Protein AF-A0A816FQF9-F1 (afdb_monomer_lite)

InterPro domains:
  IPR008734 Phosphorylase kinase alpha/beta subunit [PTHR10749] (6-327)

Sequence (622 aa):
SFKGEMMTHYYYIDHSKQQSSGSSDSNVHSTNQPPQFNCSSEVLHGKYFLLGQAVWTICQLLTDKLLTVSDLDPLRRYLPPCDRPKPNSRYSSIQDSSRYQYSLSITRPLANQAHDSKKATESIISNVTFSDLVIHVVAVSESVRLQQVLATYGIQTQTPKQIEPLLIWPPAELIKAYANLGVNKKLGFSGRPVRPIGVLGTCKVYRISSKTVLCYPLTFETTDFYISSDMALLLDNIRSDLEFITKCWRLKGRPIYVMMLRERHLRGPQKSDLLELLTQIRQGKLSSSIFVRLERLQTAISTACIEHLDFLNTEVYPTFPWESVAVAENKNTNDLSHYKSLTDVVKAPVLSDDLDYQHHEFQNQHETEIRDYICNTDIQIHSLKKHTLATYELYKRGGLDYMIRDNYRVKNHLEHLMNQATTFQDWAVIRFVSSLLRKMVDSLAPAVTNLLVRGKIVTLGIFGFEETVIDKPIRPNDIYKILYNDNIFGRSIFHAVLLQEVLINVSLFMNTYPQLFNGILKIRLGWMLEAMKLALEYLRTDPEEVVTLNVISPNNIKQLLDYVLTTQQSGDIEQRSSFQKRQMDGALSRVPVHFYEHVWSILERTPGGIKLCGILLPQVEL

Foldseek 3Di:
DDDDDDDDDDDDDDPPPPDDDDDDDDDDDDDDDDDDPPDDPPDDDPDPPVVVVVVVVVVVCVVVVVDPPCNVPPVPPPPDPVGADDPPDDDDDDDDDDDDDDDDDDDDDDDDDDDDDDDDDPDPDPDDPADPAAAEEAEEELDPVVQVVLVVLVQHHHYQVRQPPAFEAEQQLVLVLQQLAPDDVVVPDRGDPRDGDALLRQQAWEQAQNHIYHYAGPLPDPDPALLNLDLVSSLVVVVLSQVCCLVPPPAFFHGYHYHYDYLSNCEADCVVVVSVSSVCQCVQHPDPHGGYHYDHPVVRVVRGHYDYSHSRHCVVCVPRPPDRPSPPPPPPPPPPPDPDPSNPHPPQPLPQDALPLVDDPQQPDDLVVLLCCLVVDDDDSVCLSVVLSSLVNQCVVPHQQRDSDVPDTSVNSLSVSLVNCSSSVQQLSVLLSCLSNLDDDPCLLVLCVLQLVVQAWEWAAAPPDDIDIDNDRDDRVVLSCRLNDCRHCVVPSNRSPLLRLLSNLVSSCCVRPVVLCAQFRYAYSNLLQVLLQVLCVVVDPDPVRDHHPSRDRSVVSSVSSVVLSDDDCPVPPDPDDPVNSCSSCVSSSGDDPCPVVVQLVVLCVDQQADADPNDGDHRDDD

Organism: Adineta ricciae (NCBI:txid249248)

Radius of gyration: 29.54 Å; chains: 1; bounding box: 71×92×77 Å

Secondary structure (DSSP, 8-state):
--------------TT------------------------SSS-SS---HHHHHHHHHHHHHHTTSS-GGGG-TT-SS--TTTS----SS-----------------------------S--SS---------EEEEEEEESSHHHHHHHHHTT---B-HHHHTTSEEE-HHHHHHHHHTTTEETTTTEE-S------HHHHTSEEEETTEEEEE--GGG---SSGGGG-HHHHHHHHHHHHHHHHHH--SSSB-EEEEEE-GGGGSSTTHHHHHHHHHHHHHTBSSSS-EEEE--HHHHGGGB-EEE-TT--TTT-TTS--S-------TTTTS---S--TT---------S----SS-GGGGS-HHHHHHHHHHS---TTTHHHHHHHHHHHHHHH-TT-EEETTEEHHHHHHHHHHHHHHHT-HHHHHHHHHHTT---TTHHHHHHHHHTTT-EEEE--TTS--EEE-S---HHHHHHHHTSTTTTTT-TTHHHHHHHHHHHHHHHHHH-GGGGTTBSEEEHHHHHHHHHHHHHHH-S-TT----TTTS-HHHHHHHHHHHH--S--TTS----HHHHHHHHHHTTB--TTHHHHHHHHHHH-TT-EEETTEEEPPPP-

Structure (mmCIF, N/CA/C/O backbone):
data_AF-A0A816FQF9-F1
#
_entry.id   AF-A0A816FQF9-F1
#
loop_
_atom_site.group_PDB
_atom_site.id
_atom_site.type_symbol
_atom_site.label_atom_id
_atom_site.label_alt_id
_atom_site.label_comp_id
_atom_site.label_asym_id
_atom_site.label_entity_id
_atom_site.label_seq_id
_atom_site.pdbx_PDB_ins_code
_atom_site.Cartn_x
_atom_site.Cartn_y
_atom_site.Cartn_z
_atom_site.occupancy
_atom_site.B_iso_or_equiv
_atom_site.auth_seq_id
_atom_site.auth_comp_id
_atom_site.auth_asym_id
_atom_site.auth_atom_id
_atom_site.pdbx_PDB_model_num
ATOM 1 N N . SER A 1 1 ? -33.406 -17.152 36.915 1.00 43.03 1 SER A N 1
ATOM 2 C CA . SER A 1 1 ? -32.409 -16.128 37.279 1.00 43.03 1 SER A CA 1
ATOM 3 C C . SER A 1 1 ? -31.303 -16.762 38.103 1.00 43.03 1 SER A C 1
ATOM 5 O O . SER A 1 1 ? -31.504 -17.022 39.278 1.00 43.03 1 SER A O 1
ATOM 7 N N . PHE A 1 2 ? -30.147 -17.017 37.496 1.00 22.98 2 PHE A N 1
ATOM 8 C CA . PHE A 1 2 ? -28.898 -17.227 38.225 1.00 22.98 2 PHE A CA 1
ATOM 9 C C . PHE A 1 2 ? -27.807 -16.475 37.463 1.00 22.98 2 PHE A C 1
ATOM 11 O O . PHE A 1 2 ? -27.521 -16.781 36.308 1.00 22.98 2 PHE A O 1
ATOM 18 N N . LYS A 1 3 ? -27.309 -15.412 38.101 1.00 35.53 3 LYS A N 1
ATOM 19 C CA . LYS A 1 3 ? -26.098 -14.675 37.740 1.00 35.53 3 LYS A CA 1
ATOM 20 C C . LYS A 1 3 ? -24.906 -15.479 38.263 1.00 35.53 3 LYS A C 1
ATOM 22 O O . LYS A 1 3 ? -24.924 -15.880 39.423 1.00 35.53 3 LYS A O 1
ATOM 27 N N . GLY A 1 4 ? -23.888 -15.663 37.434 1.00 26.72 4 GLY A N 1
ATOM 28 C CA . GLY A 1 4 ? -22.587 -16.191 37.834 1.00 26.72 4 GLY A CA 1
ATOM 29 C C . GLY A 1 4 ? -21.616 -16.085 36.664 1.00 26.72 4 GLY A C 1
ATOM 30 O O . GLY A 1 4 ? -21.808 -16.748 35.649 1.00 26.72 4 GLY A O 1
ATOM 31 N N . GLU A 1 5 ? -20.633 -15.196 36.785 1.00 28.25 5 GLU A N 1
ATOM 32 C CA . GLU A 1 5 ? -19.538 -15.007 35.830 1.00 28.25 5 GLU A CA 1
ATOM 33 C C . GLU A 1 5 ? -18.686 -16.281 35.732 1.00 28.25 5 GLU A C 1
ATOM 35 O O . GLU A 1 5 ? -18.227 -16.809 36.745 1.00 28.25 5 GLU A O 1
ATOM 40 N N . MET A 1 6 ? -18.446 -16.777 34.514 1.00 24.78 6 MET A N 1
ATOM 41 C CA . MET A 1 6 ? -17.426 -17.803 34.282 1.00 24.78 6 MET A CA 1
ATOM 42 C C . MET A 1 6 ? -16.053 -17.140 34.148 1.00 24.78 6 MET A C 1
ATOM 44 O O . MET A 1 6 ? -15.729 -16.561 33.113 1.00 24.78 6 MET A O 1
ATOM 48 N N . MET A 1 7 ? -15.231 -17.288 35.183 1.00 24.27 7 MET A N 1
ATOM 49 C CA . MET A 1 7 ? -13.775 -17.175 35.097 1.00 24.27 7 MET A CA 1
ATOM 50 C C . MET A 1 7 ? -13.195 -18.518 34.635 1.00 24.27 7 MET A C 1
ATOM 52 O O . MET A 1 7 ? -13.505 -19.568 35.195 1.00 24.27 7 MET A O 1
ATOM 56 N N . THR A 1 8 ? -12.342 -18.502 33.610 1.00 26.05 8 THR A N 1
ATOM 57 C CA . THR A 1 8 ? -11.653 -19.699 33.110 1.00 26.05 8 THR A CA 1
ATOM 58 C C . THR A 1 8 ? -10.471 -20.065 34.009 1.00 26.05 8 THR A C 1
ATOM 60 O O . THR A 1 8 ? -9.426 -19.410 33.958 1.00 26.05 8 THR A O 1
ATOM 63 N N . HIS A 1 9 ? -10.590 -21.152 34.771 1.00 26.16 9 HIS A N 1
ATOM 64 C CA . HIS A 1 9 ? -9.445 -21.847 35.358 1.00 26.16 9 HIS A CA 1
ATOM 65 C C . HIS A 1 9 ? -9.257 -23.221 34.704 1.00 26.16 9 HIS A C 1
ATOM 67 O O . HIS A 1 9 ? -10.168 -24.042 34.650 1.00 26.16 9 HIS A O 1
ATOM 73 N N . TYR A 1 10 ? -8.049 -23.432 34.176 1.00 31.03 10 TYR A N 1
ATOM 74 C CA . TYR A 1 10 ? -7.508 -24.724 33.758 1.00 31.03 10 TYR A CA 1
ATOM 75 C C . TYR A 1 10 ? -7.427 -25.670 34.963 1.00 31.03 10 TYR A C 1
ATOM 77 O O . TYR A 1 10 ? -6.981 -25.227 36.019 1.00 31.03 10 TYR A O 1
ATOM 85 N N . TYR A 1 11 ? -7.721 -26.965 34.795 1.00 29.27 11 TYR A N 1
ATOM 86 C CA . TYR A 1 11 ? -7.320 -27.984 35.774 1.00 29.27 11 TYR A CA 1
ATOM 87 C C . TYR A 1 11 ? -6.770 -29.268 35.132 1.00 29.27 11 TYR A C 1
ATOM 89 O O . TYR A 1 11 ? -7.437 -29.936 34.349 1.00 29.27 11 TYR A O 1
ATOM 97 N N . TYR A 1 12 ? -5.494 -29.508 35.460 1.00 25.59 12 TYR A N 1
ATOM 98 C CA . TYR A 1 12 ? -4.863 -30.694 36.065 1.00 25.59 12 TYR A CA 1
ATOM 99 C C . TYR A 1 12 ? -5.419 -32.103 35.761 1.00 25.59 12 TYR A C 1
ATOM 101 O O . TYR A 1 12 ? -6.574 -32.404 36.052 1.00 25.59 12 TYR A O 1
ATOM 109 N N . ILE A 1 13 ? -4.537 -33.000 35.295 1.00 27.98 13 ILE A N 1
ATOM 110 C CA . ILE A 1 13 ? -4.751 -34.457 35.276 1.00 27.98 13 ILE A CA 1
ATOM 111 C C . ILE A 1 13 ? -3.997 -35.062 36.464 1.00 27.98 13 ILE A C 1
ATOM 113 O O . ILE A 1 13 ? -2.803 -34.828 36.634 1.00 27.98 13 ILE A O 1
ATOM 117 N N . ASP A 1 14 ? -4.725 -35.832 37.268 1.00 23.56 14 ASP A N 1
ATOM 118 C CA . ASP A 1 14 ? -4.236 -36.561 38.436 1.00 23.56 14 ASP A CA 1
ATOM 119 C C . ASP A 1 14 ? -3.225 -37.667 38.059 1.00 23.56 14 ASP A C 1
ATOM 121 O O . ASP A 1 14 ? -3.379 -38.382 37.065 1.00 23.56 14 ASP A O 1
ATOM 125 N N . HIS A 1 15 ? -2.198 -37.821 38.895 1.00 27.33 15 HIS A N 1
ATOM 126 C CA . HIS A 1 15 ? -1.023 -38.687 38.734 1.00 27.33 15 HIS A CA 1
ATOM 127 C C . HIS A 1 15 ? -1.321 -40.195 38.899 1.00 27.33 15 HIS A C 1
ATOM 129 O O . HIS A 1 15 ? -0.403 -41.013 38.928 1.00 27.33 15 HIS A O 1
ATOM 135 N N . SER A 1 16 ? -2.594 -40.584 38.987 1.00 28.23 16 SER A N 1
ATOM 136 C CA . SER A 1 16 ? -3.058 -41.928 39.356 1.00 28.23 16 SER A CA 1
ATOM 137 C C . SER A 1 16 ? -3.468 -42.826 38.174 1.00 28.23 16 SER A C 1
ATOM 139 O O . SER A 1 16 ? -3.907 -43.954 38.387 1.00 28.23 16 SER A O 1
ATOM 141 N N . LYS A 1 17 ? -3.307 -42.377 36.918 1.00 30.92 17 LYS A N 1
ATOM 142 C CA . LYS A 1 17 ? -3.663 -43.163 35.709 1.00 30.92 17 LYS A CA 1
ATOM 143 C C . LYS A 1 17 ? -2.508 -43.446 34.743 1.00 30.92 17 LYS A C 1
ATOM 145 O O . LYS A 1 17 ? -2.732 -43.780 33.583 1.00 30.92 17 LYS A O 1
ATOM 150 N N . GLN A 1 18 ? -1.269 -43.362 35.219 1.00 32.22 18 GLN A N 1
ATOM 151 C CA . GLN A 1 18 ? -0.120 -43.958 34.540 1.00 32.22 18 GLN A CA 1
ATOM 152 C C . GLN A 1 18 ? 0.150 -45.333 35.149 1.00 32.22 18 GLN A C 1
ATOM 154 O O . GLN A 1 18 ? 0.850 -45.403 36.150 1.00 32.22 18 GLN A O 1
ATOM 159 N N . GLN A 1 19 ? -0.422 -46.394 34.569 1.00 29.38 19 GLN A N 1
ATOM 160 C CA . GLN A 1 19 ? 0.126 -47.763 34.489 1.00 29.38 19 GLN A CA 1
ATOM 161 C C . GLN A 1 19 ? -0.964 -48.762 34.057 1.00 29.38 19 GLN A C 1
ATOM 163 O O . GLN A 1 19 ? -2.136 -48.582 34.368 1.00 29.38 19 GLN A O 1
ATOM 168 N N . SER A 1 20 ? -0.532 -49.830 33.375 1.00 26.41 20 SER A N 1
ATOM 169 C CA . SER A 1 20 ? -1.283 -50.840 32.595 1.00 26.41 20 SER A CA 1
ATOM 170 C C . SER A 1 20 ? -1.683 -50.341 31.194 1.00 26.41 20 SER A C 1
ATOM 172 O O . SER A 1 20 ? -2.425 -49.384 31.053 1.00 26.41 20 SER A O 1
ATOM 174 N N . SER A 1 21 ? -1.186 -50.872 30.075 1.00 27.22 21 SER A N 1
ATOM 175 C CA . SER A 1 21 ? -0.817 -52.259 29.771 1.00 27.22 21 SER A CA 1
ATOM 176 C C . SER A 1 21 ? 0.233 -52.276 28.657 1.00 27.22 21 SER A C 1
ATOM 178 O O . SER A 1 21 ? 0.118 -51.528 27.688 1.00 27.22 21 SER A O 1
ATOM 180 N N . GLY A 1 22 ? 1.259 -53.111 28.814 1.00 25.16 22 GLY A N 1
ATOM 181 C CA . GLY A 1 22 ? 2.302 -53.319 27.819 1.00 25.16 22 GLY A CA 1
ATOM 182 C C . GLY A 1 22 ? 1.971 -54.393 26.777 1.00 25.16 22 GLY A C 1
ATOM 183 O O . GLY A 1 22 ? 1.069 -55.204 26.959 1.00 25.16 22 GLY A O 1
ATOM 184 N N . SER A 1 23 ? 2.811 -54.372 25.737 1.00 25.09 23 SER A N 1
ATOM 185 C CA . SER A 1 23 ? 3.287 -55.474 24.882 1.00 25.09 23 SER A CA 1
ATOM 186 C C . SER A 1 23 ? 2.293 -56.324 24.078 1.00 25.09 23 SER A C 1
ATOM 188 O O . SER A 1 23 ? 1.607 -57.187 24.621 1.00 25.09 23 SER A O 1
ATOM 190 N N . SER A 1 24 ? 2.383 -56.231 22.747 1.00 26.72 24 SER A N 1
ATOM 191 C CA . SER A 1 24 ? 2.707 -57.386 21.883 1.00 26.72 24 SER A CA 1
ATOM 192 C C . SER A 1 24 ? 3.105 -56.944 20.466 1.00 26.72 24 SER A C 1
ATOM 194 O O . SER A 1 24 ? 2.691 -55.896 19.977 1.00 26.72 24 SER A O 1
ATOM 196 N N . ASP A 1 25 ? 3.980 -57.752 19.875 1.00 26.39 25 ASP A N 1
ATOM 197 C CA . ASP A 1 25 ? 4.880 -57.487 18.756 1.00 26.39 25 ASP A CA 1
ATOM 198 C C . ASP A 1 25 ? 4.298 -57.606 17.330 1.00 26.39 25 ASP A C 1
ATOM 200 O O . ASP A 1 25 ? 3.332 -58.317 17.069 1.00 26.39 25 ASP A O 1
ATOM 204 N N . SER A 1 26 ? 5.097 -57.067 16.395 1.00 27.06 26 SER A N 1
ATOM 205 C CA . SER A 1 26 ? 5.501 -57.634 15.087 1.00 27.06 26 SER A CA 1
ATOM 206 C C . SER A 1 26 ? 4.734 -57.312 13.784 1.00 27.06 26 SER A C 1
ATOM 208 O O . SER A 1 26 ? 3.669 -57.833 13.488 1.00 27.06 26 SER A O 1
ATOM 210 N N . ASN A 1 27 ? 5.413 -56.494 12.961 1.00 28.00 27 ASN A N 1
ATOM 211 C CA . ASN A 1 27 ? 5.699 -56.611 11.518 1.00 28.00 27 ASN A CA 1
ATOM 212 C C . ASN A 1 27 ? 4.712 -57.332 10.579 1.00 28.00 27 ASN A C 1
ATOM 214 O O . ASN A 1 27 ? 4.675 -58.557 10.587 1.00 28.00 27 ASN A O 1
ATOM 218 N N . VAL A 1 28 ? 4.189 -56.610 9.570 1.00 29.00 28 VAL A N 1
ATOM 219 C CA . VAL A 1 28 ? 4.120 -57.101 8.173 1.00 29.00 28 VAL A CA 1
ATOM 220 C C . VAL A 1 28 ? 4.384 -55.952 7.185 1.00 29.00 28 VAL A C 1
ATOM 222 O O . VAL A 1 28 ? 3.972 -54.813 7.378 1.00 29.00 28 VAL A O 1
ATOM 225 N N . HIS A 1 29 ? 5.139 -56.296 6.146 1.00 29.50 29 HIS A N 1
ATOM 226 C CA . HIS A 1 29 ? 5.781 -55.472 5.134 1.00 29.50 29 HIS A CA 1
ATOM 227 C C . HIS A 1 29 ? 4.898 -54.607 4.223 1.00 29.50 29 HIS A C 1
ATOM 229 O O . HIS A 1 29 ? 3.793 -54.956 3.819 1.00 29.50 29 HIS A O 1
ATOM 235 N N . SER A 1 30 ? 5.555 -53.535 3.779 1.00 33.28 30 SER A N 1
ATOM 236 C CA . SER A 1 30 ? 5.381 -52.796 2.532 1.00 33.28 30 SER A CA 1
ATOM 237 C C . SER A 1 30 ? 4.934 -53.628 1.325 1.00 33.28 30 SER A C 1
ATOM 239 O O . SER A 1 30 ? 5.628 -54.559 0.915 1.00 33.28 30 SER A O 1
ATOM 241 N N . THR A 1 31 ? 3.903 -53.149 0.632 1.00 30.06 31 THR A N 1
ATOM 242 C CA . THR A 1 31 ? 3.820 -53.248 -0.831 1.00 30.06 31 THR A CA 1
ATOM 243 C C . THR A 1 31 ? 3.354 -51.908 -1.395 1.00 30.06 31 THR A C 1
ATOM 245 O O . THR A 1 31 ? 2.219 -51.483 -1.215 1.00 30.06 31 THR A O 1
ATOM 248 N N . ASN A 1 32 ? 4.279 -51.220 -2.066 1.00 37.22 32 ASN A N 1
ATOM 249 C CA . ASN A 1 32 ? 3.977 -50.104 -2.952 1.00 37.22 32 ASN A CA 1
ATOM 250 C C . ASN A 1 32 ? 3.221 -50.647 -4.171 1.00 37.22 32 ASN A C 1
ATOM 252 O O . ASN A 1 32 ? 3.819 -51.320 -5.011 1.00 37.22 32 ASN A O 1
ATOM 256 N N . GLN A 1 33 ? 1.943 -50.307 -4.306 1.00 30.89 33 GLN A N 1
ATOM 257 C CA . GLN A 1 33 ? 1.275 -50.251 -5.604 1.00 30.89 33 GLN A CA 1
ATOM 258 C C . GLN A 1 33 ? 0.654 -48.858 -5.764 1.00 30.89 33 GLN A C 1
ATOM 260 O O . GLN A 1 33 ? 0.003 -48.382 -4.833 1.00 30.89 33 GLN A O 1
ATOM 265 N N . PRO A 1 34 ? 0.859 -48.167 -6.903 1.00 31.53 34 PRO A N 1
ATOM 266 C CA . PRO A 1 34 ? 0.108 -46.952 -7.185 1.00 31.53 34 PRO A CA 1
ATOM 267 C C . PRO A 1 34 ? -1.383 -47.305 -7.318 1.00 31.53 34 PRO A C 1
ATOM 269 O O . PRO A 1 34 ? -1.703 -48.411 -7.767 1.00 31.53 34 PRO A O 1
ATOM 272 N N . PRO A 1 35 ? -2.303 -46.396 -6.949 1.00 32.56 35 PRO A N 1
ATOM 273 C CA . PRO A 1 35 ? -3.728 -46.669 -7.034 1.00 32.56 35 PRO A CA 1
ATOM 274 C C . PRO A 1 35 ? -4.107 -46.961 -8.489 1.00 32.56 35 PRO A C 1
ATOM 276 O O . PRO A 1 35 ? -3.930 -46.124 -9.378 1.00 32.56 35 PRO A O 1
ATOM 279 N N . GLN A 1 36 ? -4.617 -48.168 -8.737 1.00 30.92 36 GLN A N 1
ATOM 280 C CA . GLN A 1 36 ? -5.264 -48.500 -9.997 1.00 30.92 36 GLN A CA 1
ATOM 281 C C . GLN A 1 36 ? -6.577 -47.716 -10.067 1.00 30.92 36 GLN A C 1
ATOM 283 O O . GLN A 1 36 ? -7.527 -47.996 -9.337 1.00 30.92 36 GLN A O 1
ATOM 288 N N . PHE A 1 37 ? -6.631 -46.713 -10.943 1.00 33.31 37 PHE A N 1
ATOM 289 C CA . PHE A 1 37 ? -7.882 -46.053 -11.300 1.00 33.31 37 PHE A CA 1
ATOM 290 C C . PHE A 1 37 ? -8.730 -47.020 -12.132 1.00 33.31 37 PHE A C 1
ATOM 292 O O . PHE A 1 37 ? -8.620 -47.068 -13.357 1.00 33.31 37 PHE A O 1
ATOM 299 N N . ASN A 1 38 ? -9.590 -47.789 -11.465 1.00 32.56 38 ASN A N 1
ATOM 300 C CA . ASN A 1 38 ? -10.679 -48.502 -12.122 1.00 32.56 38 ASN A CA 1
ATOM 301 C C . ASN A 1 38 ? -11.731 -47.481 -12.563 1.00 32.56 38 ASN A C 1
ATOM 303 O O . ASN A 1 38 ? -12.580 -47.054 -11.784 1.00 32.56 38 ASN A O 1
ATOM 307 N N . CYS A 1 39 ? -11.651 -47.063 -13.824 1.00 34.97 39 CYS A N 1
ATOM 308 C CA . CYS A 1 39 ? -12.701 -46.287 -14.467 1.00 34.97 39 CYS A CA 1
ATOM 309 C C . CYS A 1 39 ? -13.792 -47.270 -14.914 1.00 34.97 39 CYS A C 1
ATOM 311 O O . CYS A 1 39 ? -13.643 -47.951 -15.928 1.00 34.97 39 CYS A O 1
ATOM 313 N N . SER A 1 40 ? -14.866 -47.394 -14.132 1.00 35.41 40 SER A N 1
ATOM 314 C CA . SER A 1 40 ? -16.078 -48.094 -14.559 1.00 35.41 40 SER A CA 1
ATOM 315 C C . SER A 1 40 ? -16.634 -47.400 -15.804 1.00 35.41 40 SER A C 1
ATOM 317 O O . SER A 1 40 ? -16.905 -46.200 -15.786 1.00 35.41 40 SER A O 1
ATOM 319 N N . SER A 1 41 ? -16.771 -48.151 -16.894 1.00 37.84 41 SER A N 1
ATOM 320 C CA . SER A 1 41 ? -17.058 -47.685 -18.256 1.00 37.84 41 SER A CA 1
ATOM 321 C C . SER A 1 41 ? -18.487 -47.187 -18.500 1.00 37.84 41 SER A C 1
ATOM 323 O O . SER A 1 41 ? -18.929 -47.118 -19.644 1.00 37.84 41 SER A O 1
ATOM 325 N N . GLU A 1 42 ? -19.223 -46.804 -17.465 1.00 43.47 42 GLU A N 1
ATOM 326 C CA . GLU A 1 42 ? -20.590 -46.317 -17.599 1.00 43.47 42 GLU A CA 1
ATOM 327 C C . GLU A 1 42 ? -20.721 -44.991 -16.845 1.00 43.47 42 GLU A C 1
ATOM 329 O O . GLU A 1 42 ? -20.322 -44.876 -15.692 1.00 43.47 42 GLU A O 1
ATOM 334 N N . VAL A 1 43 ? -21.286 -43.983 -17.520 1.00 44.25 43 VAL A N 1
ATOM 335 C CA . VAL A 1 43 ? -21.511 -42.590 -17.066 1.00 44.25 43 VAL A CA 1
ATOM 336 C C . VAL A 1 43 ? -20.375 -41.579 -17.329 1.00 44.25 43 VAL A C 1
ATOM 338 O O . VAL A 1 43 ? -19.976 -40.831 -16.446 1.00 44.25 43 VAL A O 1
ATOM 341 N N . LEU A 1 44 ? -19.920 -41.429 -18.581 1.00 42.62 44 LEU A N 1
ATOM 342 C CA . LEU A 1 44 ? -19.219 -40.205 -19.030 1.00 42.62 44 LEU A CA 1
ATOM 343 C C . LEU A 1 44 ? -19.582 -39.807 -20.479 1.00 42.62 44 LEU A C 1
ATOM 345 O O . LEU A 1 44 ? -18.724 -39.474 -21.290 1.00 42.62 44 LEU A O 1
ATOM 349 N N . HIS A 1 45 ? -20.872 -39.783 -20.822 1.00 39.94 45 HIS A N 1
ATOM 350 C CA . HIS A 1 45 ? -21.313 -39.026 -22.001 1.00 39.94 45 HIS A CA 1
ATOM 351 C C . HIS A 1 45 ? -21.380 -37.533 -21.640 1.00 39.94 45 HIS A C 1
ATOM 353 O O . HIS A 1 45 ? -22.333 -37.079 -21.012 1.00 39.94 45 HIS A O 1
ATOM 359 N N . GLY A 1 46 ? -20.346 -36.770 -22.015 1.00 48.47 46 GLY A N 1
ATOM 360 C CA . GLY A 1 46 ? -20.435 -35.305 -22.126 1.00 48.47 46 GLY A CA 1
ATOM 361 C C . GLY A 1 46 ? -19.510 -34.450 -21.252 1.00 48.47 46 GLY A C 1
ATOM 362 O O . GLY A 1 46 ? -19.572 -33.227 -21.351 1.00 48.47 46 GLY A O 1
ATOM 363 N N . LYS A 1 47 ? -18.618 -35.023 -20.433 1.00 45.09 47 LYS A N 1
ATOM 364 C CA . LYS A 1 47 ? -17.586 -34.235 -19.728 1.00 45.09 47 LYS A CA 1
ATOM 365 C C . LYS A 1 47 ? -16.241 -34.408 -20.424 1.00 45.09 47 LYS A C 1
ATOM 367 O O . LYS A 1 47 ? -15.500 -35.342 -20.136 1.00 45.09 47 LYS A O 1
ATOM 372 N N . TYR A 1 48 ? -15.928 -33.505 -21.351 1.00 52.56 48 TYR A N 1
ATOM 373 C CA . TYR A 1 48 ? -14.594 -33.423 -21.942 1.00 52.56 48 TYR A CA 1
ATOM 374 C C . TYR A 1 48 ? -13.565 -33.227 -20.824 1.00 52.56 48 TYR A C 1
ATOM 376 O O . TYR A 1 48 ? -13.616 -32.238 -20.090 1.00 52.56 48 TYR A O 1
ATOM 384 N N . PHE A 1 49 ? -12.628 -34.165 -20.680 1.00 67.31 49 PHE A N 1
ATOM 385 C CA . PHE A 1 49 ? -11.484 -34.011 -19.788 1.00 67.31 49 PHE A CA 1
ATOM 386 C C . PHE A 1 49 ? -10.509 -33.006 -20.413 1.00 67.31 49 PHE A C 1
ATOM 388 O O . PHE A 1 49 ? -9.516 -33.367 -21.044 1.00 67.31 49 PHE A O 1
ATOM 395 N N . LEU A 1 50 ? -10.848 -31.721 -20.279 1.00 59.19 50 LEU A N 1
ATOM 396 C CA . LEU A 1 50 ? -10.140 -30.593 -20.888 1.00 59.19 50 LEU A CA 1
ATOM 397 C C . LEU A 1 50 ? -8.646 -30.593 -20.546 1.00 59.19 50 LEU A C 1
ATOM 399 O O . LEU A 1 50 ? -7.833 -30.224 -21.386 1.00 59.19 50 LEU A O 1
ATOM 403 N N . LEU A 1 51 ? -8.279 -31.061 -19.347 1.00 56.47 51 LEU A N 1
ATOM 404 C CA . LEU A 1 51 ? -6.882 -31.187 -18.942 1.00 56.47 51 LEU A CA 1
ATOM 405 C C . LEU A 1 51 ? -6.134 -32.223 -19.791 1.00 56.47 51 LEU A C 1
ATOM 407 O O . LEU A 1 51 ? -5.050 -31.931 -20.281 1.00 56.47 51 LEU A O 1
ATOM 411 N N . GLY A 1 52 ? -6.716 -33.403 -20.017 1.00 67.50 52 GLY A N 1
ATOM 412 C CA . GLY A 1 52 ? -6.096 -34.430 -20.857 1.00 67.50 52 GLY A CA 1
ATOM 413 C C . GLY A 1 52 ? -5.966 -33.991 -22.313 1.00 67.50 52 GLY A C 1
ATOM 414 O O . GLY A 1 52 ? -4.932 -34.224 -22.927 1.00 67.50 52 GLY A O 1
ATOM 415 N N . GLN A 1 53 ? -6.968 -33.281 -22.838 1.00 67.75 53 GLN A N 1
ATOM 416 C CA . GLN A 1 53 ? -6.927 -32.708 -24.189 1.00 67.75 53 GLN A CA 1
ATOM 417 C C . GLN A 1 53 ? -5.868 -31.604 -24.322 1.00 67.75 53 GLN A C 1
ATOM 419 O O . GLN A 1 53 ? -5.125 -31.570 -25.302 1.00 67.75 53 GLN A O 1
ATOM 424 N N . ALA A 1 54 ? -5.746 -30.726 -23.322 1.00 66.31 54 ALA A N 1
ATOM 425 C CA . ALA A 1 54 ? -4.703 -29.705 -23.288 1.00 66.31 54 ALA A CA 1
ATOM 426 C C . ALA A 1 54 ? -3.301 -30.330 -23.223 1.00 66.31 54 ALA A C 1
ATOM 428 O O . ALA A 1 54 ? -2.423 -29.931 -23.984 1.00 66.31 54 ALA A O 1
ATOM 429 N N . VAL A 1 55 ? -3.100 -31.343 -22.370 1.00 72.31 55 VAL A N 1
ATOM 430 C CA . VAL A 1 55 ? -1.824 -32.071 -22.271 1.00 72.31 55 VAL A CA 1
ATOM 431 C C . VAL A 1 55 ? -1.496 -32.768 -23.590 1.00 72.31 55 VAL A C 1
ATOM 433 O O . VAL A 1 55 ? -0.383 -32.624 -24.083 1.00 72.31 55 VAL A O 1
ATOM 436 N N . TRP A 1 56 ? -2.463 -33.450 -24.207 1.00 73.06 56 TRP A N 1
ATOM 437 C CA . TRP A 1 56 ? -2.273 -34.108 -25.500 1.00 73.06 56 TRP A CA 1
ATOM 438 C C . TRP A 1 56 ? -1.904 -33.116 -26.611 1.00 73.06 56 TRP A C 1
ATOM 440 O O . TRP A 1 56 ? -0.952 -33.353 -27.350 1.00 73.06 56 TRP A O 1
ATOM 450 N N . THR A 1 57 ? -2.581 -31.966 -26.666 1.00 75.06 57 THR A N 1
ATOM 451 C CA . THR A 1 57 ? -2.288 -30.900 -27.639 1.00 75.06 57 THR A CA 1
ATOM 452 C C . THR A 1 57 ? -0.879 -30.339 -27.435 1.00 75.06 57 THR A C 1
ATOM 454 O O . THR A 1 57 ? -0.123 -30.193 -28.391 1.00 75.06 57 THR A O 1
ATOM 457 N N . ILE A 1 58 ? -0.484 -30.072 -26.185 1.00 74.12 58 ILE A N 1
ATOM 458 C CA . ILE A 1 58 ? 0.877 -29.633 -25.846 1.00 74.12 58 ILE A CA 1
ATOM 459 C C . ILE A 1 58 ? 1.911 -30.688 -26.267 1.00 74.12 58 ILE A C 1
ATOM 461 O O . ILE A 1 58 ? 2.928 -30.342 -26.865 1.00 74.12 58 ILE A O 1
ATOM 465 N N . CYS A 1 59 ? 1.652 -31.971 -26.006 1.00 80.19 59 CYS A N 1
ATOM 466 C CA . CYS A 1 59 ? 2.532 -33.065 -26.411 1.00 80.19 59 CYS A CA 1
ATOM 467 C C . CYS A 1 59 ? 2.672 -33.171 -27.936 1.00 80.19 59 CYS A C 1
ATOM 469 O O . CYS A 1 59 ? 3.787 -33.366 -28.417 1.00 80.19 59 CYS A O 1
ATOM 471 N N . GLN A 1 60 ? 1.587 -33.008 -28.700 1.00 79.25 60 GLN A N 1
ATOM 472 C CA . GLN A 1 60 ? 1.656 -32.969 -30.163 1.00 79.25 60 GLN A CA 1
ATOM 473 C C . GLN A 1 60 ? 2.502 -31.792 -30.652 1.00 79.25 60 GLN A C 1
ATOM 475 O O . GLN A 1 60 ? 3.431 -31.994 -31.425 1.00 79.25 60 GLN A O 1
ATOM 480 N N . LEU A 1 61 ? 2.267 -30.589 -30.122 1.00 78.81 61 LEU A N 1
ATOM 481 C CA . LEU A 1 61 ? 3.040 -29.397 -30.480 1.00 78.81 61 LEU A CA 1
ATOM 482 C C . LEU A 1 61 ? 4.541 -29.543 -30.168 1.00 78.81 61 LEU A C 1
ATOM 484 O O . LEU A 1 61 ? 5.372 -29.065 -30.939 1.00 78.81 61 LEU A O 1
ATOM 488 N N . LEU A 1 62 ? 4.903 -30.213 -29.068 1.00 75.00 62 LEU A N 1
ATOM 489 C CA . LEU A 1 62 ? 6.299 -30.545 -28.749 1.00 75.00 62 LEU A CA 1
ATOM 490 C C . LEU A 1 62 ? 6.886 -31.579 -29.719 1.00 75.00 62 LEU A C 1
ATOM 492 O O . LEU A 1 62 ? 8.038 -31.454 -30.133 1.00 75.00 62 LEU A O 1
ATOM 496 N N . THR A 1 63 ? 6.106 -32.605 -30.065 1.00 85.50 63 THR A N 1
ATOM 497 C CA . THR A 1 63 ? 6.541 -33.700 -30.949 1.00 85.50 63 THR A CA 1
ATOM 498 C C . THR A 1 63 ? 6.782 -33.188 -32.368 1.00 85.50 63 THR A C 1
ATOM 500 O O . THR A 1 63 ? 7.810 -33.497 -32.970 1.00 85.50 63 THR A O 1
ATOM 503 N N . ASP A 1 64 ? 5.903 -32.307 -32.842 1.00 87.69 64 ASP A N 1
ATOM 504 C CA . ASP A 1 64 ? 5.998 -31.639 -34.142 1.00 87.69 64 ASP A CA 1
ATOM 505 C C . ASP A 1 64 ? 7.010 -30.477 -34.143 1.00 87.69 64 ASP A C 1
ATOM 507 O O . ASP A 1 64 ? 7.184 -29.799 -35.155 1.00 87.69 64 ASP A O 1
ATOM 511 N N . LYS A 1 65 ? 7.708 -30.244 -33.018 1.00 79.12 65 LYS A N 1
ATOM 512 C CA . LYS A 1 65 ? 8.696 -29.166 -32.814 1.00 79.12 65 LYS A CA 1
ATOM 513 C C . LYS A 1 65 ? 8.143 -27.755 -33.059 1.00 79.12 65 LYS A C 1
ATOM 515 O O . LYS A 1 65 ? 8.905 -26.833 -33.343 1.00 79.12 65 LYS A O 1
ATOM 520 N N . LEU A 1 66 ? 6.829 -27.581 -32.927 1.00 68.50 66 LEU A N 1
ATOM 521 C CA . LEU A 1 66 ? 6.148 -26.284 -32.971 1.00 68.50 66 LEU A CA 1
ATOM 522 C C . LEU A 1 66 ? 6.255 -25.543 -31.631 1.00 68.50 66 LEU A C 1
ATOM 524 O O . LEU A 1 66 ? 6.212 -24.316 -31.601 1.00 68.50 66 LEU A O 1
ATOM 528 N N . LEU A 1 67 ? 6.421 -26.288 -30.534 1.00 64.25 67 LEU A N 1
ATOM 529 C CA . LEU A 1 67 ? 6.837 -25.781 -29.228 1.00 64.25 67 LEU A CA 1
ATOM 530 C C . LEU A 1 67 ? 8.181 -26.397 -28.840 1.00 64.25 67 LEU A C 1
ATOM 532 O O . LEU A 1 67 ? 8.436 -27.580 -29.072 1.00 64.25 67 LEU A O 1
ATOM 536 N N . THR A 1 68 ? 9.024 -25.613 -28.180 1.00 67.69 68 THR A N 1
ATOM 537 C CA . THR A 1 68 ? 10.198 -26.114 -27.465 1.00 67.69 68 THR A CA 1
ATOM 538 C C . THR A 1 68 ? 9.866 -26.316 -25.987 1.00 67.69 68 THR A C 1
ATOM 540 O O . THR A 1 68 ? 8.964 -25.685 -25.439 1.00 67.69 68 THR A O 1
ATOM 543 N N . VAL A 1 69 ? 10.618 -27.175 -25.291 1.00 65.44 69 VAL A N 1
ATOM 544 C CA . VAL A 1 69 ? 10.430 -27.403 -23.842 1.00 65.44 69 VAL A CA 1
ATOM 545 C C . VAL A 1 69 ? 10.574 -26.099 -23.039 1.00 65.44 69 VAL A C 1
ATOM 547 O O . VAL A 1 69 ? 9.916 -25.928 -22.017 1.00 65.44 69 VAL A O 1
ATOM 550 N N . SER A 1 70 ? 11.380 -25.150 -23.526 1.00 56.59 70 SER A N 1
ATOM 551 C CA . SER A 1 70 ? 11.513 -23.804 -22.953 1.00 56.59 70 SER A CA 1
ATOM 552 C C . SER A 1 70 ? 10.246 -22.951 -23.050 1.00 56.59 70 SER A C 1
ATOM 554 O O . SER A 1 70 ? 10.052 -22.083 -22.203 1.00 56.59 70 SER A O 1
ATOM 556 N N . ASP A 1 71 ? 9.371 -23.202 -24.024 1.00 60.28 71 ASP A N 1
ATOM 557 C CA . ASP A 1 71 ? 8.132 -22.438 -24.216 1.00 60.28 71 ASP A CA 1
ATOM 558 C C . ASP A 1 71 ? 7.031 -22.858 -23.226 1.00 60.28 71 ASP A C 1
ATOM 560 O O . ASP A 1 71 ? 6.108 -22.091 -22.953 1.00 60.28 71 ASP A O 1
ATOM 564 N N . LEU A 1 72 ? 7.155 -24.051 -22.625 1.00 67.19 72 LEU A N 1
ATOM 565 C CA . LEU A 1 72 ? 6.264 -24.541 -21.562 1.00 67.19 72 LEU A CA 1
ATOM 566 C C . LEU A 1 72 ? 6.531 -23.899 -20.200 1.00 67.19 72 LEU A C 1
ATOM 568 O O . LEU A 1 72 ? 5.719 -24.025 -19.282 1.00 67.19 72 LEU A O 1
ATOM 572 N N . ASP A 1 73 ? 7.657 -23.202 -20.062 1.00 59.03 73 ASP A N 1
ATOM 573 C CA . ASP A 1 73 ? 7.998 -22.439 -18.871 1.00 59.03 73 ASP A CA 1
ATOM 574 C C . ASP A 1 73 ? 8.171 -20.955 -19.220 1.00 59.03 73 ASP A C 1
ATOM 576 O O . ASP A 1 73 ? 9.289 -20.431 -19.240 1.00 59.03 73 ASP A O 1
ATOM 580 N N . PRO A 1 74 ? 7.062 -20.228 -19.456 1.00 48.44 74 PRO A N 1
ATOM 581 C CA . PRO A 1 74 ? 7.099 -18.809 -19.818 1.00 48.44 74 PRO A CA 1
ATOM 582 C C . PRO A 1 74 ? 7.727 -17.930 -18.724 1.00 48.44 74 PRO A C 1
ATOM 584 O O . PRO A 1 74 ? 8.118 -16.792 -18.979 1.00 48.44 74 PRO A O 1
ATOM 587 N N . LEU A 1 75 ? 7.850 -18.453 -17.498 1.00 42.78 75 LEU A N 1
ATOM 588 C CA . LEU A 1 75 ? 8.513 -17.796 -16.372 1.00 42.78 75 LEU A CA 1
ATOM 589 C C . LEU A 1 75 ? 10.026 -18.078 -16.313 1.00 42.78 75 LEU A C 1
ATOM 591 O O . LEU A 1 75 ? 10.701 -17.514 -15.452 1.00 42.78 75 LEU A O 1
ATOM 595 N N . ARG A 1 76 ? 10.561 -18.924 -17.208 1.00 50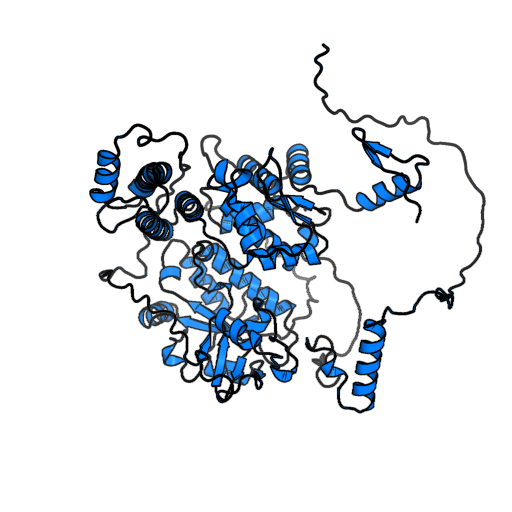.50 76 ARG A N 1
ATOM 596 C CA . ARG A 1 76 ? 11.975 -19.335 -17.289 1.00 50.50 76 ARG A CA 1
ATOM 597 C C . ARG A 1 76 ? 12.562 -19.796 -15.947 1.00 50.50 76 ARG A C 1
ATOM 599 O O . ARG A 1 76 ? 13.733 -19.554 -15.657 1.00 50.50 76 ARG A O 1
ATOM 606 N N . ARG A 1 77 ? 11.757 -20.460 -15.118 1.00 51.81 77 ARG A N 1
ATOM 607 C CA . ARG A 1 77 ? 12.191 -21.082 -13.857 1.00 51.81 77 ARG A CA 1
ATOM 608 C C . ARG A 1 77 ? 13.207 -22.202 -14.101 1.00 51.81 77 ARG A C 1
ATOM 610 O O . ARG A 1 77 ? 14.118 -22.385 -13.299 1.00 51.81 77 ARG A O 1
ATOM 617 N N . TYR A 1 78 ? 13.093 -22.902 -15.225 1.00 53.06 78 TYR A N 1
ATOM 618 C CA . TYR A 1 78 ? 13.954 -23.994 -15.652 1.00 53.06 78 TYR A CA 1
ATOM 619 C C . TYR A 1 78 ? 14.724 -23.586 -16.911 1.00 53.06 78 TYR A C 1
ATOM 621 O O . TYR A 1 78 ? 14.340 -23.888 -18.037 1.00 53.06 78 TYR A O 1
ATOM 629 N N . LEU A 1 79 ? 15.849 -22.892 -16.723 1.00 51.22 79 LEU A N 1
ATOM 630 C CA . LEU A 1 79 ? 16.766 -22.584 -17.823 1.00 51.22 79 LEU A CA 1
ATOM 631 C C . LEU A 1 79 ? 17.371 -23.887 -18.393 1.00 51.22 79 LEU A C 1
ATOM 633 O O . LEU A 1 79 ? 17.719 -24.784 -17.609 1.00 51.22 79 LEU A O 1
ATOM 637 N N . PRO A 1 80 ? 17.540 -24.018 -19.724 1.00 47.16 80 PRO A N 1
ATOM 638 C CA . PRO A 1 80 ? 18.271 -25.138 -20.308 1.00 47.16 80 PRO A CA 1
ATOM 639 C C . PRO A 1 80 ? 19.733 -25.145 -19.816 1.00 47.16 80 PRO A C 1
ATOM 641 O O . PRO A 1 80 ? 20.263 -24.090 -19.467 1.00 47.16 80 PRO A O 1
ATOM 644 N N . PRO A 1 81 ? 20.417 -26.305 -19.759 1.00 41.78 81 PRO A N 1
ATOM 645 C CA . PRO A 1 81 ? 21.756 -26.428 -19.162 1.00 41.78 81 PRO A CA 1
ATOM 646 C C . PRO A 1 81 ? 22.819 -25.467 -19.722 1.00 41.78 81 PRO A C 1
ATOM 648 O O . PRO A 1 81 ? 23.743 -25.096 -19.004 1.00 41.78 81 PRO A O 1
ATOM 651 N N . CYS A 1 82 ? 22.683 -25.046 -20.982 1.00 46.31 82 CYS A N 1
ATOM 652 C CA . CYS A 1 82 ? 23.547 -24.056 -21.631 1.00 46.31 82 CYS A CA 1
ATOM 653 C C . CYS A 1 82 ? 23.332 -22.618 -21.129 1.00 46.31 82 CYS A C 1
ATOM 655 O O . CYS A 1 82 ? 24.247 -21.805 -21.208 1.00 46.31 82 CYS A O 1
ATOM 657 N N . ASP A 1 83 ? 22.145 -22.333 -20.593 1.00 48.94 83 ASP A N 1
ATOM 658 C CA . ASP A 1 83 ? 21.681 -21.011 -20.173 1.00 48.94 83 ASP A CA 1
ATOM 659 C C . ASP A 1 83 ? 21.625 -20.841 -18.654 1.00 48.94 83 ASP A C 1
ATOM 661 O O . ASP A 1 83 ? 21.388 -19.736 -18.162 1.00 48.94 83 ASP A O 1
ATOM 665 N N . ARG A 1 84 ? 21.830 -21.928 -17.903 1.00 54.59 84 ARG A N 1
ATOM 666 C CA . ARG A 1 84 ? 21.996 -21.864 -16.452 1.00 54.59 84 ARG A CA 1
ATOM 667 C C . ARG A 1 84 ? 23.307 -21.138 -16.138 1.00 54.59 84 ARG A C 1
ATOM 669 O O . ARG A 1 84 ? 24.321 -21.444 -16.770 1.00 54.59 84 ARG A O 1
ATOM 676 N N . PRO A 1 85 ? 23.334 -20.227 -15.150 1.00 44.59 85 PRO A N 1
ATOM 677 C CA . PRO A 1 85 ? 24.596 -19.716 -14.635 1.00 44.59 85 PRO A CA 1
ATOM 678 C C . PRO A 1 85 ? 25.432 -20.910 -14.161 1.00 44.59 85 PRO A C 1
ATOM 680 O O . PRO A 1 85 ? 25.019 -21.653 -13.271 1.00 44.59 85 PRO A O 1
ATOM 683 N N . LYS A 1 86 ? 26.571 -21.150 -14.819 1.00 42.34 86 LYS A N 1
ATOM 684 C CA . LYS A 1 86 ? 27.484 -22.228 -14.439 1.00 42.34 86 LYS A CA 1
ATOM 685 C C . LYS A 1 86 ? 28.205 -21.793 -13.162 1.00 42.34 86 LYS A C 1
ATOM 687 O O . LYS A 1 86 ? 28.869 -20.757 -13.199 1.00 42.34 86 LYS A O 1
ATOM 692 N N . PRO A 1 87 ? 28.110 -22.541 -12.051 1.00 41.50 87 PRO A N 1
ATOM 693 C CA . PRO A 1 87 ? 28.973 -22.285 -10.913 1.00 41.50 87 PRO A CA 1
ATOM 694 C C . PRO A 1 87 ? 30.405 -22.607 -11.344 1.00 41.50 87 PRO A C 1
ATOM 696 O O . PRO A 1 87 ? 30.737 -23.757 -11.630 1.00 41.50 87 PRO A O 1
ATOM 699 N N . ASN A 1 88 ? 31.263 -21.593 -11.415 1.00 40.56 88 ASN A N 1
ATOM 700 C CA . ASN A 1 88 ? 32.703 -21.809 -11.483 1.00 40.56 88 ASN A CA 1
ATOM 701 C C . ASN A 1 88 ? 33.206 -22.192 -10.082 1.00 40.56 88 ASN A C 1
ATOM 703 O O . ASN A 1 88 ? 33.900 -21.423 -9.429 1.00 40.56 88 ASN A O 1
ATOM 707 N N . SER A 1 89 ? 32.853 -23.384 -9.604 1.00 34.12 89 SER A N 1
ATOM 708 C CA . SER A 1 89 ? 33.630 -24.094 -8.587 1.00 34.12 89 SER A CA 1
ATOM 709 C C . SER A 1 89 ? 33.252 -25.574 -8.560 1.00 34.12 89 SER A C 1
ATOM 711 O O . SER A 1 89 ? 32.093 -25.969 -8.673 1.00 34.12 89 SER A O 1
ATOM 713 N N . ARG A 1 90 ? 34.287 -26.411 -8.471 1.00 35.75 90 ARG A N 1
ATOM 714 C CA . ARG A 1 90 ? 34.177 -27.848 -8.218 1.00 35.75 90 ARG A CA 1
ATOM 715 C C . ARG A 1 90 ? 33.659 -28.046 -6.787 1.00 35.75 90 ARG A C 1
ATOM 717 O O . ARG A 1 90 ? 34.032 -27.273 -5.913 1.00 35.75 90 ARG A O 1
ATOM 724 N N . TYR A 1 91 ? 32.904 -29.125 -6.589 1.00 30.30 91 TYR A N 1
ATOM 725 C CA . TYR A 1 91 ? 32.261 -29.618 -5.360 1.00 30.30 91 TYR A CA 1
ATOM 726 C C . TYR A 1 91 ? 30.793 -29.223 -5.168 1.00 30.30 91 TYR A C 1
ATOM 728 O O . TYR A 1 91 ? 30.430 -28.106 -4.820 1.00 30.30 91 TYR A O 1
ATOM 736 N N . SER A 1 92 ? 29.946 -30.225 -5.394 1.00 31.08 92 SER A N 1
ATOM 737 C CA . SER A 1 92 ? 28.532 -30.250 -5.050 1.00 31.08 92 SER A CA 1
ATOM 738 C C . SER A 1 92 ? 28.371 -30.727 -3.607 1.00 31.08 92 SER A C 1
ATOM 740 O O . SER A 1 92 ? 28.882 -31.788 -3.258 1.00 31.08 92 SER A O 1
ATOM 742 N N . SER A 1 93 ? 27.590 -30.015 -2.802 1.00 26.22 93 SER A N 1
ATOM 743 C CA . SER A 1 93 ? 26.925 -30.594 -1.633 1.00 26.22 93 SER A CA 1
ATOM 744 C C . SER A 1 93 ? 25.581 -29.906 -1.419 1.00 26.22 93 SER A C 1
ATOM 746 O O . SER A 1 93 ? 25.501 -28.682 -1.342 1.00 26.22 93 SER A O 1
ATOM 748 N N . ILE A 1 94 ? 24.530 -30.719 -1.357 1.00 33.12 94 ILE A N 1
ATOM 749 C CA . ILE A 1 94 ? 23.164 -30.344 -0.989 1.00 33.12 94 ILE A CA 1
ATOM 750 C C . ILE A 1 94 ? 23.138 -30.096 0.522 1.00 33.12 94 ILE A C 1
ATOM 752 O O . ILE A 1 94 ? 23.484 -31.013 1.263 1.00 33.12 94 ILE A O 1
ATOM 756 N N . GLN A 1 95 ? 22.704 -28.914 0.977 1.00 27.22 95 GLN A N 1
ATOM 757 C CA . GLN A 1 95 ? 22.269 -28.701 2.364 1.00 27.22 95 GLN A CA 1
ATOM 758 C C . GLN A 1 95 ? 21.099 -27.710 2.467 1.00 27.22 95 GLN A C 1
ATOM 760 O O . GLN A 1 95 ? 21.131 -26.611 1.909 1.00 27.22 95 GLN A O 1
ATOM 765 N N . ASP A 1 96 ? 20.087 -28.148 3.220 1.00 33.84 96 ASP A N 1
ATOM 766 C CA . ASP A 1 96 ? 18.972 -27.381 3.779 1.00 33.84 96 ASP A CA 1
ATOM 767 C C . ASP A 1 96 ? 19.454 -26.158 4.569 1.00 33.84 96 ASP A C 1
ATOM 769 O O . ASP A 1 96 ? 20.424 -26.235 5.322 1.00 33.84 96 ASP A O 1
ATOM 773 N N . SER A 1 97 ? 18.748 -25.029 4.463 1.00 26.45 97 SER A N 1
ATOM 774 C CA . SER A 1 97 ? 19.009 -23.858 5.315 1.00 26.45 97 SER A CA 1
ATOM 775 C C . SER A 1 97 ? 17.730 -23.108 5.696 1.00 26.45 97 SER A C 1
ATOM 777 O O . SER A 1 97 ? 17.402 -22.029 5.209 1.00 26.45 97 SER A O 1
ATOM 779 N N . SER A 1 98 ? 17.033 -23.682 6.674 1.00 26.44 98 SER A N 1
ATOM 780 C CA . SER A 1 98 ? 16.251 -22.949 7.666 1.00 26.44 98 SER A CA 1
ATOM 781 C C . SER A 1 98 ? 17.192 -22.227 8.644 1.00 26.44 98 SER A C 1
ATOM 783 O O . SER A 1 98 ? 17.814 -22.895 9.473 1.00 26.44 98 SER A O 1
ATOM 785 N N . ARG A 1 99 ? 17.288 -20.893 8.549 1.00 30.33 99 ARG A N 1
ATOM 786 C CA . ARG A 1 99 ? 17.594 -19.906 9.619 1.00 30.33 99 ARG A CA 1
ATOM 787 C C . ARG A 1 99 ? 18.276 -18.677 9.021 1.00 30.33 99 ARG A C 1
ATOM 789 O O . ARG A 1 99 ? 19.446 -18.761 8.686 1.00 30.33 99 ARG A O 1
ATOM 796 N N . TYR A 1 100 ? 17.589 -17.534 9.012 1.00 29.05 100 TYR A N 1
ATOM 797 C CA . TYR A 1 100 ? 18.245 -16.226 9.109 1.00 29.05 100 TYR A CA 1
ATOM 798 C C . TYR A 1 100 ? 17.370 -15.275 9.933 1.00 29.05 100 TYR A C 1
ATOM 800 O O . TYR A 1 100 ? 16.245 -14.955 9.554 1.00 29.05 100 TYR A O 1
ATOM 808 N N . GLN A 1 101 ? 17.902 -14.904 11.099 1.00 25.25 101 GLN A N 1
ATOM 809 C CA . GLN A 1 101 ? 17.430 -13.846 11.991 1.00 25.25 101 GLN A CA 1
ATOM 810 C C . GLN A 1 101 ? 17.976 -12.500 11.504 1.00 25.25 101 GLN A C 1
ATOM 812 O O . GLN A 1 101 ? 19.119 -12.435 11.054 1.00 25.25 101 GLN A O 1
ATOM 817 N N . TYR A 1 102 ? 17.197 -11.432 11.675 1.00 30.11 102 TYR A N 1
ATOM 818 C CA . TYR A 1 102 ? 17.711 -10.065 11.688 1.00 30.11 102 TYR A CA 1
ATOM 819 C C . TYR A 1 102 ? 17.224 -9.348 12.947 1.00 30.11 102 TYR A C 1
ATOM 821 O O . TYR A 1 102 ? 16.030 -9.311 13.231 1.00 30.11 102 TYR A O 1
ATOM 829 N N . SER A 1 103 ? 18.185 -8.794 13.683 1.00 24.69 103 SER A N 1
ATOM 830 C CA . SER A 1 103 ? 18.016 -7.794 14.732 1.00 24.69 103 SER A CA 1
ATOM 831 C C . SER A 1 103 ? 17.764 -6.429 14.083 1.00 24.69 103 SER A C 1
ATOM 833 O O . SER A 1 103 ? 18.613 -5.939 13.333 1.00 24.69 103 SER A O 1
ATOM 835 N N . LEU A 1 104 ? 16.612 -5.818 14.360 1.00 29.23 104 LEU A N 1
ATOM 836 C CA . LEU A 1 104 ? 16.343 -4.415 14.049 1.00 29.23 104 LEU A CA 1
ATOM 837 C C . LEU A 1 104 ? 16.853 -3.549 15.205 1.00 29.23 104 LEU A C 1
ATOM 839 O O . LEU A 1 104 ? 16.343 -3.622 16.318 1.00 29.23 104 LEU A O 1
ATOM 843 N N . SER A 1 105 ? 17.861 -2.722 14.933 1.00 24.72 105 SER A N 1
ATOM 844 C CA . SER A 1 105 ? 18.365 -1.723 15.872 1.00 24.72 105 SER A CA 1
ATOM 845 C C . SER A 1 105 ? 17.326 -0.619 16.077 1.00 24.72 105 SER A C 1
ATOM 847 O O . SER A 1 105 ? 17.088 0.195 15.184 1.00 24.72 105 SER A O 1
ATOM 849 N N . ILE A 1 106 ? 16.728 -0.595 17.266 1.00 26.86 106 ILE A N 1
ATOM 850 C CA . ILE A 1 106 ? 15.912 0.509 17.773 1.00 26.86 106 ILE A CA 1
ATOM 851 C C . ILE A 1 106 ? 16.867 1.642 18.168 1.00 26.86 106 ILE A C 1
ATOM 853 O O . ILE A 1 106 ? 17.578 1.543 19.167 1.00 26.86 106 ILE A O 1
ATOM 857 N N . THR A 1 107 ? 16.909 2.731 17.403 1.00 26.58 107 THR A N 1
ATOM 858 C CA . THR A 1 107 ? 17.653 3.935 17.797 1.00 26.58 107 THR A CA 1
ATOM 859 C C . THR A 1 107 ? 16.801 4.771 18.758 1.00 26.58 107 THR A C 1
ATOM 861 O O . THR A 1 107 ? 15.861 5.443 18.341 1.00 26.58 107 THR A O 1
ATOM 864 N N . ARG A 1 108 ? 17.140 4.751 20.055 1.00 26.16 108 ARG A N 1
ATOM 865 C CA . ARG A 1 108 ? 16.800 5.825 21.010 1.00 26.16 108 ARG A CA 1
ATOM 866 C C . ARG A 1 108 ? 17.862 6.936 20.923 1.00 26.16 108 ARG A C 1
ATOM 868 O O . ARG A 1 108 ? 19.032 6.615 20.702 1.00 26.16 108 ARG A O 1
ATOM 875 N N . PRO A 1 109 ? 17.523 8.222 21.125 1.00 27.19 109 PRO A N 1
ATOM 876 C CA . PRO A 1 109 ? 18.524 9.273 21.244 1.00 27.19 109 PRO A CA 1
ATOM 877 C C . PRO A 1 109 ? 19.099 9.349 22.675 1.00 27.19 109 PRO A C 1
ATOM 879 O O . PRO A 1 109 ? 18.353 9.363 23.645 1.00 27.19 109 PRO A O 1
ATOM 882 N N . LEU A 1 110 ? 20.433 9.479 22.739 1.00 25.80 110 LEU A N 1
ATOM 883 C CA . LEU A 1 110 ? 21.285 10.064 23.797 1.00 25.80 110 LEU A CA 1
ATOM 884 C C . LEU A 1 110 ? 21.365 9.394 25.189 1.00 25.80 110 LEU A C 1
ATOM 886 O O . LEU A 1 110 ? 20.470 9.538 26.010 1.00 25.80 110 LEU A O 1
ATOM 890 N N . ALA A 1 111 ? 22.545 8.845 25.518 1.00 24.81 111 ALA A N 1
ATOM 891 C CA . ALA A 1 111 ? 23.469 9.394 26.531 1.00 24.81 111 ALA A CA 1
ATOM 892 C C . ALA A 1 111 ? 24.769 8.558 26.626 1.00 24.81 111 ALA A C 1
ATOM 894 O O . ALA A 1 111 ? 24.768 7.345 26.446 1.00 24.81 111 ALA A O 1
ATOM 895 N N . ASN A 1 112 ? 25.881 9.248 26.890 1.00 26.23 112 ASN A N 1
ATOM 896 C CA . ASN A 1 112 ? 27.249 8.737 27.018 1.00 26.23 112 ASN A CA 1
ATOM 897 C C . ASN A 1 112 ? 27.404 7.587 28.028 1.00 26.23 112 ASN A C 1
ATOM 899 O O . ASN A 1 112 ? 26.927 7.721 29.150 1.00 26.23 112 ASN A O 1
ATOM 903 N N . GLN A 1 113 ? 28.216 6.575 27.698 1.00 25.92 113 GLN A N 1
ATOM 904 C CA . GLN A 1 113 ? 29.378 6.132 28.491 1.00 25.92 113 GLN A CA 1
ATOM 905 C C . GLN A 1 113 ? 30.145 5.007 27.776 1.00 25.92 113 GLN A C 1
ATOM 907 O O . GLN A 1 113 ? 29.640 4.351 26.871 1.00 25.92 113 GLN A O 1
ATOM 912 N N . ALA A 1 114 ? 31.422 4.892 28.121 1.00 25.05 114 ALA A N 1
ATOM 913 C CA . ALA A 1 114 ? 32.493 4.355 27.301 1.00 25.05 114 ALA A CA 1
ATOM 914 C C . ALA A 1 114 ? 32.945 2.927 27.681 1.00 25.05 114 ALA A C 1
ATOM 916 O O . ALA A 1 114 ? 32.611 2.419 28.744 1.00 25.05 114 ALA A O 1
ATOM 917 N N . HIS A 1 115 ? 33.825 2.408 26.815 1.00 24.28 115 HIS A N 1
ATOM 918 C CA . HIS A 1 115 ? 34.876 1.400 27.021 1.00 24.28 115 HIS A CA 1
ATOM 919 C C . HIS A 1 115 ? 34.592 -0.111 26.853 1.00 24.28 115 HIS A C 1
ATOM 921 O O . HIS A 1 115 ? 33.877 -0.752 27.609 1.00 24.28 115 HIS A O 1
ATOM 927 N N . ASP A 1 116 ? 35.324 -0.642 25.861 1.00 25.75 116 ASP A N 1
ATOM 928 C CA . ASP A 1 116 ? 36.089 -1.895 25.832 1.00 25.75 116 ASP A CA 1
ATOM 929 C C . ASP A 1 116 ? 35.384 -3.259 25.904 1.00 25.75 116 ASP A C 1
ATOM 931 O O . ASP A 1 116 ? 35.120 -3.817 26.962 1.00 25.75 116 ASP A O 1
ATOM 935 N N . SER A 1 117 ? 35.268 -3.900 24.733 1.00 25.44 117 SER A N 1
ATOM 936 C CA . SER A 1 117 ? 35.811 -5.257 24.502 1.00 25.44 117 SER A CA 1
ATOM 937 C C . SER A 1 117 ? 35.655 -5.681 23.033 1.00 25.44 117 SER A C 1
ATOM 939 O O . SER A 1 117 ? 34.671 -6.277 22.606 1.00 25.44 117 SER A O 1
ATOM 941 N N . LYS A 1 118 ? 36.685 -5.387 22.230 1.00 27.94 118 LYS A N 1
ATOM 942 C CA . LYS A 1 118 ? 36.962 -6.102 20.975 1.00 27.94 118 LYS A CA 1
ATOM 943 C C . LYS A 1 118 ? 37.800 -7.343 21.289 1.00 27.94 118 LYS A C 1
ATOM 945 O O . LYS A 1 118 ? 38.712 -7.252 22.105 1.00 27.94 118 LYS A O 1
ATOM 950 N N . LYS A 1 119 ? 37.575 -8.402 20.498 1.00 27.42 119 LYS A N 1
ATOM 951 C CA . LYS A 1 119 ? 38.345 -9.661 20.350 1.00 27.42 119 LYS A CA 1
ATOM 952 C C . LYS A 1 119 ? 37.795 -10.867 21.118 1.00 27.42 119 LYS A C 1
ATOM 954 O O . LYS A 1 119 ? 38.337 -11.229 22.151 1.00 27.42 119 LYS A O 1
ATOM 959 N N . ALA A 1 120 ? 36.797 -11.532 20.531 1.00 25.95 120 ALA A N 1
ATOM 960 C CA . ALA A 1 120 ? 36.721 -13.000 20.425 1.00 25.95 120 ALA A CA 1
ATOM 961 C C . ALA A 1 120 ? 35.373 -13.415 19.805 1.00 25.95 120 ALA A C 1
ATOM 963 O O . ALA A 1 120 ? 34.490 -13.867 20.522 1.00 25.95 120 ALA A O 1
ATOM 964 N N . THR A 1 121 ? 35.164 -13.210 18.498 1.00 25.88 121 THR A N 1
ATOM 965 C CA . THR A 1 121 ? 34.050 -13.839 17.734 1.00 25.88 121 THR A CA 1
ATOM 966 C C . THR A 1 121 ? 34.186 -13.630 16.215 1.00 25.88 121 THR A C 1
ATOM 968 O O . THR A 1 121 ? 33.206 -13.543 15.489 1.00 25.88 121 THR A O 1
ATOM 971 N N . GLU A 1 122 ? 35.411 -13.571 15.689 1.00 26.22 122 GLU A N 1
ATOM 972 C CA . GLU A 1 122 ? 35.666 -13.541 14.239 1.00 26.22 122 GLU A CA 1
ATOM 973 C C . GLU A 1 122 ? 36.359 -14.839 13.816 1.00 26.22 122 GLU A C 1
ATOM 975 O O . GLU A 1 122 ? 37.574 -14.872 13.648 1.00 26.22 122 GLU A O 1
ATOM 980 N N . SER A 1 123 ? 35.608 -15.938 13.684 1.00 25.88 123 SER A N 1
ATOM 981 C CA . SER A 1 123 ? 36.110 -17.119 12.952 1.00 25.88 123 SER A CA 1
ATOM 982 C C . SER A 1 123 ? 35.059 -18.129 12.468 1.00 25.88 123 SER A C 1
ATOM 984 O O . SER A 1 123 ? 35.444 -19.165 11.935 1.00 25.88 123 SER A O 1
ATOM 986 N N . ILE A 1 124 ? 33.747 -17.870 12.575 1.00 29.02 124 ILE A N 1
ATOM 987 C CA . ILE A 1 124 ? 32.727 -18.850 12.141 1.00 29.02 124 ILE A CA 1
ATOM 988 C C . ILE A 1 124 ? 31.581 -18.182 11.372 1.00 29.02 124 ILE A C 1
ATOM 990 O O . ILE A 1 124 ? 30.428 -18.315 11.751 1.00 29.02 124 ILE A O 1
ATOM 994 N N . ILE A 1 125 ? 31.870 -17.450 10.290 1.00 30.16 125 ILE A N 1
ATOM 995 C CA . ILE A 1 125 ? 30.865 -17.142 9.252 1.00 30.16 125 ILE A CA 1
ATOM 996 C C . ILE A 1 125 ? 31.566 -17.034 7.890 1.00 30.16 125 ILE A C 1
ATOM 998 O O . ILE A 1 125 ? 31.822 -15.950 7.373 1.00 30.16 125 ILE A O 1
ATOM 1002 N N . SER A 1 126 ? 31.866 -18.168 7.273 1.00 29.03 126 SER A N 1
ATOM 1003 C CA . SER A 1 126 ? 32.084 -18.234 5.830 1.00 29.03 126 SER A CA 1
ATOM 1004 C C . SER A 1 126 ? 31.307 -19.428 5.310 1.00 29.03 126 SER A C 1
ATOM 1006 O O . SER A 1 126 ? 31.706 -20.559 5.540 1.00 29.03 126 SER A O 1
ATOM 1008 N N . ASN A 1 127 ? 30.134 -19.158 4.725 1.00 28.34 127 ASN A N 1
ATOM 1009 C CA . ASN A 1 127 ? 29.489 -19.927 3.649 1.00 28.34 127 ASN A CA 1
ATOM 1010 C C . ASN A 1 127 ? 28.091 -19.345 3.368 1.00 28.34 127 ASN A C 1
ATOM 1012 O O . ASN A 1 127 ? 27.069 -19.994 3.559 1.00 28.34 127 ASN A O 1
ATOM 1016 N N . VAL A 1 128 ? 28.052 -18.089 2.908 1.00 34.31 128 VAL A N 1
ATOM 1017 C CA . VAL A 1 128 ? 26.886 -17.528 2.209 1.00 34.31 128 VAL A CA 1
ATOM 1018 C C . VAL A 1 128 ? 27.249 -17.514 0.728 1.00 34.31 128 VAL A C 1
ATOM 1020 O O . VAL A 1 128 ? 28.198 -16.843 0.328 1.00 34.31 128 VAL A O 1
ATOM 1023 N N . THR A 1 129 ? 26.539 -18.286 -0.092 1.00 33.56 129 THR A N 1
ATOM 1024 C CA . THR A 1 129 ? 26.678 -18.242 -1.552 1.00 33.56 129 THR A CA 1
ATOM 1025 C C . THR A 1 129 ? 26.233 -16.868 -2.050 1.00 33.56 129 THR A C 1
ATOM 1027 O O . THR A 1 129 ? 25.036 -16.581 -2.093 1.00 33.56 129 THR A O 1
ATOM 1030 N N . PHE A 1 130 ? 27.188 -16.008 -2.403 1.00 39.44 130 PHE A N 1
ATOM 1031 C CA . PHE A 1 130 ? 26.920 -14.725 -3.045 1.00 39.44 130 PHE A CA 1
ATOM 1032 C C . PHE A 1 130 ? 26.258 -14.973 -4.405 1.00 39.44 130 PHE A C 1
ATOM 1034 O O . PHE A 1 130 ? 26.835 -15.618 -5.278 1.00 39.44 130 PHE A O 1
ATOM 1041 N N . SER A 1 131 ? 25.039 -14.473 -4.611 1.00 50.03 131 SER A N 1
ATOM 1042 C CA . SER A 1 131 ? 24.551 -14.274 -5.972 1.00 50.03 131 SER A CA 1
ATOM 1043 C C . SER A 1 131 ? 25.328 -13.104 -6.573 1.00 50.03 131 SER A C 1
ATOM 1045 O O . SER A 1 131 ? 25.215 -11.994 -6.058 1.00 50.03 131 SER A O 1
ATOM 1047 N N . ASP A 1 132 ? 26.036 -13.312 -7.685 1.00 63.53 132 ASP A N 1
ATOM 1048 C CA . ASP A 1 132 ? 26.714 -12.264 -8.477 1.00 63.53 132 ASP A CA 1
ATOM 1049 C C . ASP A 1 132 ? 25.748 -11.217 -9.082 1.00 63.53 132 ASP A C 1
ATOM 1051 O O . ASP A 1 132 ? 26.086 -10.519 -10.046 1.00 63.53 132 ASP A O 1
ATOM 1055 N N . LEU A 1 133 ? 24.500 -11.136 -8.607 1.00 83.94 133 LEU A N 1
ATOM 1056 C CA . LEU A 1 133 ? 23.491 -10.216 -9.101 1.00 83.94 133 LEU A CA 1
ATOM 1057 C C . LEU A 1 133 ? 23.788 -8.797 -8.615 1.00 83.94 133 LEU A C 1
ATOM 1059 O O . LEU A 1 133 ? 23.683 -8.502 -7.431 1.00 83.94 133 LEU A O 1
ATOM 1063 N N . VAL A 1 134 ? 24.093 -7.917 -9.565 1.00 90.69 134 VAL A N 1
ATOM 1064 C CA . VAL A 1 134 ? 24.152 -6.471 -9.347 1.00 90.69 134 VAL A CA 1
ATOM 1065 C C . VAL A 1 134 ? 22.918 -5.849 -9.989 1.00 90.69 134 VAL A C 1
ATOM 1067 O O . VAL A 1 134 ? 22.651 -6.090 -11.170 1.00 90.69 134 VAL A O 1
ATOM 1070 N N . ILE A 1 135 ? 22.160 -5.077 -9.213 1.00 94.81 135 ILE A N 1
ATOM 1071 C CA . ILE A 1 135 ? 20.985 -4.340 -9.691 1.00 94.81 135 ILE A CA 1
ATOM 1072 C C . ILE A 1 135 ? 21.440 -2.963 -10.182 1.00 94.81 135 ILE A C 1
ATOM 1074 O O . ILE A 1 135 ? 22.067 -2.220 -9.425 1.00 94.81 135 ILE A O 1
ATOM 1078 N N . HIS A 1 136 ? 21.117 -2.590 -11.422 1.00 95.56 136 HIS A N 1
ATOM 1079 C CA . HIS A 1 136 ? 21.377 -1.227 -11.895 1.00 95.56 136 HIS A CA 1
ATOM 1080 C C . HIS A 1 136 ? 20.274 -0.315 -11.377 1.00 95.56 136 HIS A C 1
ATOM 1082 O O . HIS A 1 136 ? 19.101 -0.548 -11.649 1.00 95.56 136 HIS A O 1
ATOM 1088 N N . VAL A 1 137 ? 20.640 0.723 -10.636 1.00 96.56 137 VAL A N 1
ATOM 1089 C CA . VAL A 1 137 ? 19.709 1.740 -10.155 1.00 96.56 137 VAL A CA 1
ATOM 1090 C C . VAL A 1 137 ? 19.866 2.975 -11.029 1.00 96.56 137 VAL A C 1
ATOM 1092 O O . VAL A 1 137 ? 20.966 3.506 -11.173 1.00 96.56 137 VAL A O 1
ATOM 1095 N N . VAL A 1 138 ? 18.760 3.436 -11.607 1.00 95.69 138 VAL A N 1
ATOM 1096 C CA . VAL A 1 138 ? 18.700 4.663 -12.409 1.00 95.69 138 VAL A CA 1
ATOM 1097 C C . VAL A 1 138 ? 17.829 5.660 -11.663 1.00 95.69 138 VAL A C 1
ATOM 1099 O O . VAL A 1 138 ? 16.627 5.450 -11.520 1.00 95.69 138 VAL A O 1
ATOM 1102 N N . ALA A 1 139 ? 18.429 6.745 -11.177 1.00 95.19 139 ALA A N 1
ATOM 1103 C CA . ALA A 1 139 ? 17.714 7.792 -10.458 1.00 95.19 139 ALA A CA 1
ATOM 1104 C C . ALA A 1 139 ? 17.254 8.903 -11.415 1.00 95.19 139 ALA A C 1
ATOM 1106 O O . ALA A 1 139 ? 18.067 9.532 -12.100 1.00 95.19 139 ALA A O 1
ATOM 1107 N N . VAL A 1 140 ? 15.948 9.160 -11.440 1.00 94.38 140 VAL A N 1
ATOM 1108 C CA . VAL A 1 140 ? 15.307 10.124 -12.339 1.00 94.38 140 VAL A CA 1
ATOM 1109 C C . VAL A 1 140 ? 14.704 11.255 -11.520 1.00 94.38 140 VAL A C 1
ATOM 1111 O O . VAL A 1 140 ? 13.814 11.021 -10.711 1.00 94.38 140 VAL A O 1
ATOM 1114 N N . SER A 1 141 ? 15.179 12.479 -11.726 1.00 93.00 141 SER A N 1
ATOM 1115 C CA . SER A 1 141 ? 14.689 13.673 -11.031 1.00 93.00 141 SER A CA 1
ATOM 1116 C C . SER A 1 141 ? 13.557 14.331 -11.815 1.00 93.00 141 SER A C 1
ATOM 1118 O O . SER A 1 141 ? 13.701 14.557 -13.015 1.00 93.00 141 SER A O 1
ATOM 1120 N N . GLU A 1 142 ? 12.459 14.698 -11.146 1.00 87.50 142 GLU A N 1
ATOM 1121 C CA . GLU A 1 142 ? 11.318 15.357 -11.806 1.00 87.50 142 GLU A CA 1
ATOM 1122 C C . GLU A 1 142 ? 11.663 16.740 -12.387 1.00 87.50 142 GLU A C 1
ATOM 1124 O O . GLU A 1 142 ? 11.079 17.147 -13.386 1.00 87.50 142 GLU A O 1
ATOM 1129 N N . SER A 1 143 ? 12.636 17.447 -11.799 1.00 87.38 143 SER A N 1
ATOM 1130 C CA . SER A 1 143 ? 13.048 18.788 -12.222 1.00 87.38 143 SER A CA 1
ATOM 1131 C C . SER A 1 143 ? 14.572 18.930 -12.306 1.00 87.38 143 SER A C 1
ATOM 1133 O O . SER A 1 143 ? 15.332 18.254 -11.606 1.00 87.38 143 SER A O 1
ATOM 1135 N N . VAL A 1 144 ? 15.037 19.864 -13.147 1.00 89.06 144 VAL A N 1
ATOM 1136 C CA . VAL A 1 144 ? 16.463 20.253 -13.226 1.00 89.06 144 VAL A CA 1
ATOM 1137 C C . VAL A 1 144 ? 16.943 20.814 -11.884 1.00 89.06 144 VAL A C 1
ATOM 1139 O O . VAL A 1 144 ? 18.077 20.583 -11.472 1.00 89.06 144 VAL A O 1
ATOM 1142 N N . ARG A 1 145 ? 16.056 21.503 -11.164 1.00 88.62 145 ARG A N 1
ATOM 1143 C CA . ARG A 1 145 ? 16.335 22.058 -9.841 1.00 88.62 145 ARG A CA 1
ATOM 1144 C C . ARG A 1 145 ? 16.637 20.963 -8.818 1.00 88.62 145 ARG A C 1
ATOM 1146 O O . ARG A 1 145 ? 17.640 21.043 -8.115 1.00 88.62 145 ARG A O 1
ATOM 1153 N N . LEU A 1 146 ? 15.813 19.915 -8.772 1.00 89.75 146 LEU A N 1
ATOM 1154 C CA . LEU A 1 146 ? 16.053 18.747 -7.926 1.00 89.75 146 LEU A CA 1
ATOM 1155 C C . LEU A 1 146 ? 17.367 18.048 -8.291 1.00 89.75 146 LEU A C 1
ATOM 1157 O O . LEU A 1 146 ? 18.148 17.707 -7.404 1.00 89.75 146 LEU A O 1
ATOM 1161 N N . GLN A 1 147 ? 17.632 17.883 -9.590 1.00 92.25 147 GLN A N 1
ATOM 1162 C CA . GLN A 1 147 ? 18.883 17.307 -10.082 1.00 92.25 147 GLN A CA 1
ATOM 1163 C C . GLN A 1 147 ? 20.105 18.085 -9.571 1.00 92.25 147 GLN A C 1
ATOM 1165 O O . GLN A 1 147 ? 21.055 17.466 -9.096 1.00 92.25 147 GLN A O 1
ATOM 1170 N N . GLN A 1 148 ? 20.078 19.421 -9.625 1.00 91.12 148 GLN A N 1
ATOM 1171 C CA . GLN A 1 148 ? 21.165 20.268 -9.120 1.00 91.12 148 GLN A CA 1
ATOM 1172 C C . GLN A 1 148 ? 21.364 20.109 -7.609 1.00 91.12 148 GLN A C 1
ATOM 1174 O O . GLN A 1 148 ? 22.499 19.965 -7.161 1.00 91.12 148 GLN A O 1
ATOM 1179 N N . VAL A 1 149 ? 20.279 20.066 -6.829 1.00 90.56 149 VAL A N 1
ATOM 1180 C CA . VAL A 1 149 ? 20.362 19.852 -5.375 1.00 90.56 149 VAL A CA 1
ATOM 1181 C C . VAL A 1 149 ? 20.922 18.469 -5.043 1.00 90.56 149 VAL A C 1
ATOM 1183 O O . VAL A 1 149 ? 21.776 18.347 -4.178 1.00 90.56 149 VAL A O 1
ATOM 1186 N N . LEU A 1 150 ? 20.510 17.407 -5.735 1.00 91.88 150 LEU A N 1
ATOM 1187 C CA . LEU A 1 150 ? 21.071 16.070 -5.506 1.00 91.88 150 LEU A CA 1
ATOM 1188 C C . LEU A 1 150 ? 22.542 15.971 -5.948 1.00 91.88 150 LEU A C 1
ATOM 1190 O O . LEU A 1 150 ? 23.337 15.276 -5.307 1.00 91.88 150 LEU A O 1
ATOM 1194 N N . ALA A 1 151 ? 22.934 16.724 -6.978 1.00 92.75 151 ALA A N 1
ATOM 1195 C CA . ALA A 1 151 ? 24.318 16.799 -7.428 1.00 92.75 151 ALA A CA 1
ATOM 1196 C C . ALA A 1 151 ? 25.256 17.406 -6.369 1.00 92.75 151 ALA A C 1
ATOM 1198 O O . ALA A 1 151 ? 26.400 16.962 -6.279 1.00 92.75 151 ALA A O 1
ATOM 1199 N N . THR A 1 152 ? 24.793 18.328 -5.507 1.00 91.38 152 THR A N 1
ATOM 1200 C CA . THR A 1 152 ? 25.625 18.854 -4.401 1.00 91.38 152 THR A CA 1
ATOM 1201 C C . THR A 1 152 ? 25.959 17.794 -3.351 1.00 91.38 152 THR A C 1
ATOM 1203 O O . THR A 1 152 ? 26.966 17.908 -2.662 1.00 91.38 152 THR A O 1
ATOM 1206 N N . TYR A 1 153 ? 25.150 16.735 -3.250 1.00 89.88 153 TYR A N 1
ATOM 1207 C CA . TYR A 1 153 ? 25.425 15.560 -2.412 1.00 89.88 153 TYR A CA 1
ATOM 1208 C C . TYR A 1 153 ? 26.206 14.464 -3.169 1.00 89.88 153 TYR A C 1
ATOM 1210 O O . TYR A 1 153 ? 26.460 13.375 -2.649 1.00 89.88 153 TYR A O 1
ATOM 1218 N N . GLY A 1 154 ? 26.608 14.737 -4.415 1.00 89.75 154 GLY A N 1
ATOM 1219 C CA . GLY A 1 154 ? 27.306 13.799 -5.288 1.00 89.75 154 GLY A CA 1
ATOM 1220 C C . GLY A 1 154 ? 26.432 12.627 -5.739 1.00 89.75 154 GLY A C 1
ATOM 1221 O O . GLY A 1 154 ? 26.957 11.535 -5.967 1.00 89.75 154 GLY A O 1
ATOM 1222 N N . ILE A 1 155 ? 25.112 12.820 -5.817 1.00 92.38 155 ILE A N 1
ATOM 1223 C CA . ILE A 1 155 ? 24.156 11.829 -6.318 1.00 92.38 155 ILE A CA 1
ATOM 1224 C C . ILE A 1 155 ? 23.847 12.177 -7.774 1.00 92.38 155 ILE A C 1
ATOM 1226 O O . ILE A 1 155 ? 23.282 13.230 -8.073 1.00 92.38 155 ILE A O 1
ATOM 1230 N N . GLN A 1 156 ? 24.230 11.295 -8.696 1.00 91.69 156 GLN A N 1
ATOM 1231 C CA . GLN A 1 156 ? 23.969 11.493 -10.120 1.00 91.69 156 GLN A CA 1
ATOM 1232 C C . GLN A 1 156 ? 22.538 11.066 -10.459 1.00 91.69 156 GLN A C 1
ATOM 1234 O O . GLN A 1 156 ? 22.150 9.927 -10.212 1.00 91.69 156 GLN A O 1
ATOM 1239 N N . THR A 1 157 ? 21.765 11.979 -11.044 1.00 94.88 157 THR A N 1
ATOM 1240 C CA . THR A 1 157 ? 20.395 11.731 -11.521 1.00 94.88 157 THR A CA 1
ATOM 1241 C C . THR A 1 157 ? 20.225 12.269 -12.940 1.00 94.88 157 THR A C 1
ATOM 1243 O O . THR A 1 157 ? 21.036 13.084 -13.384 1.00 94.88 157 THR A O 1
ATOM 1246 N N . GLN A 1 158 ? 19.184 11.837 -13.653 1.00 93.75 158 GLN A N 1
ATOM 1247 C CA . GLN A 1 158 ? 18.814 12.354 -14.979 1.00 93.75 158 GLN A CA 1
ATOM 1248 C C . GLN A 1 158 ? 17.396 12.926 -14.954 1.00 93.75 158 GLN A C 1
ATOM 1250 O O . GLN A 1 158 ? 16.551 12.441 -14.210 1.00 93.75 158 GLN A O 1
ATOM 1255 N N . THR A 1 159 ? 17.111 13.946 -15.760 1.00 91.62 159 THR A N 1
ATOM 1256 C CA . THR A 1 159 ? 15.725 14.399 -15.972 1.00 91.62 159 THR A CA 1
ATOM 1257 C C . THR A 1 159 ? 15.062 13.590 -17.092 1.00 91.62 159 THR A C 1
ATOM 1259 O O . THR A 1 159 ? 15.776 13.080 -17.959 1.00 91.62 159 THR A O 1
ATOM 1262 N N . PRO A 1 160 ? 13.718 13.494 -17.147 1.00 87.12 160 PRO A N 1
ATOM 1263 C CA . PRO A 1 160 ? 13.023 12.822 -18.249 1.00 87.12 160 PRO A CA 1
ATOM 1264 C C . PRO A 1 160 ? 13.467 13.314 -19.637 1.00 87.12 160 PRO A C 1
ATOM 1266 O O . PRO A 1 160 ? 13.701 12.505 -20.527 1.00 87.12 160 PRO A O 1
ATOM 1269 N N . LYS A 1 161 ? 13.714 14.624 -19.787 1.00 87.44 161 LYS A N 1
ATOM 1270 C CA . LYS A 1 161 ? 14.215 15.231 -21.036 1.00 87.44 161 LYS A CA 1
ATOM 1271 C C . LYS A 1 161 ? 15.618 14.746 -21.429 1.00 87.44 161 LYS A C 1
ATOM 1273 O O . LYS A 1 161 ? 15.921 14.629 -22.605 1.00 87.44 161 LYS A O 1
ATOM 1278 N N . GLN A 1 162 ? 16.489 14.446 -20.462 1.00 89.56 162 GLN A N 1
ATOM 1279 C CA . GLN A 1 162 ? 17.843 13.920 -20.719 1.00 89.56 162 GLN A CA 1
ATOM 1280 C C . GLN A 1 162 ? 17.863 12.418 -21.047 1.00 89.56 162 GLN A C 1
ATOM 1282 O O . GLN A 1 162 ? 18.913 11.873 -21.396 1.00 89.56 162 GLN A O 1
ATOM 1287 N N . ILE A 1 163 ? 16.739 11.732 -20.844 1.00 89.81 163 ILE A N 1
ATOM 1288 C CA . ILE A 1 163 ? 16.594 10.288 -21.042 1.00 89.81 163 ILE A CA 1
ATOM 1289 C C . ILE A 1 163 ? 16.123 9.962 -22.466 1.00 89.81 163 ILE A C 1
ATOM 1291 O O . ILE A 1 163 ? 16.401 8.869 -22.966 1.00 89.81 163 ILE A O 1
ATOM 1295 N N . GLU A 1 164 ? 15.499 10.921 -23.150 1.00 84.38 164 GLU A N 1
ATOM 1296 C CA . GLU A 1 164 ? 15.121 10.802 -24.557 1.00 84.38 164 GLU A CA 1
ATOM 1297 C C . GLU A 1 164 ? 16.315 10.344 -25.423 1.00 84.38 164 GLU A C 1
ATOM 1299 O O . GLU A 1 164 ? 17.453 10.773 -25.199 1.00 84.38 164 GLU A O 1
ATOM 1304 N N . PRO A 1 165 ? 16.105 9.424 -26.386 1.00 86.94 165 PRO A N 1
ATOM 1305 C CA . PRO A 1 165 ? 14.823 8.957 -26.935 1.00 86.94 165 PRO A CA 1
ATOM 1306 C C . PRO A 1 165 ? 14.163 7.795 -26.166 1.00 86.94 165 PRO A C 1
ATOM 1308 O O . PRO A 1 165 ? 13.163 7.244 -26.624 1.00 86.94 165 PRO A O 1
ATOM 1311 N N . LEU A 1 166 ? 14.729 7.369 -25.034 1.00 88.94 166 LEU A N 1
ATOM 1312 C CA . LEU A 1 166 ? 14.168 6.285 -24.227 1.00 88.94 166 LEU A CA 1
ATOM 1313 C C . LEU A 1 166 ? 12.930 6.790 -23.485 1.00 88.94 166 LEU A C 1
ATOM 1315 O O . LEU A 1 166 ? 12.916 7.914 -22.984 1.00 88.94 166 LEU A O 1
ATOM 1319 N N . LEU A 1 167 ? 11.899 5.957 -23.386 1.00 87.69 167 LEU A N 1
ATOM 1320 C CA . LEU A 1 167 ? 10.658 6.331 -22.715 1.00 87.69 167 LEU A CA 1
ATOM 1321 C C . LEU A 1 167 ? 10.601 5.720 -21.321 1.00 87.69 167 LEU A C 1
ATOM 1323 O O . LEU A 1 167 ? 10.922 4.549 -21.134 1.00 87.69 167 LEU A O 1
ATOM 1327 N N . ILE A 1 168 ? 10.146 6.508 -20.351 1.00 88.44 168 ILE A N 1
ATOM 1328 C CA . ILE A 1 168 ? 9.791 6.018 -19.021 1.00 88.44 168 ILE A CA 1
ATOM 1329 C C . ILE A 1 168 ? 8.272 6.009 -18.928 1.00 88.44 168 ILE A C 1
ATOM 1331 O O . ILE A 1 168 ? 7.628 7.037 -19.137 1.00 88.44 168 ILE A O 1
ATOM 1335 N N . TRP A 1 169 ? 7.710 4.847 -18.627 1.00 88.81 169 TRP A N 1
ATOM 1336 C CA . TRP A 1 169 ? 6.281 4.639 -18.473 1.00 88.81 169 TRP A CA 1
ATOM 1337 C C . TRP A 1 169 ? 5.887 4.451 -17.006 1.00 88.81 169 TRP A C 1
ATOM 1339 O O . TRP A 1 169 ? 6.631 3.824 -16.242 1.00 88.81 169 TRP A O 1
ATOM 1349 N N . PRO A 1 170 ? 4.687 4.926 -16.627 1.00 86.81 170 PRO A N 1
ATOM 1350 C CA . PRO A 1 170 ? 4.000 4.435 -15.443 1.00 86.81 170 PRO A CA 1
ATOM 1351 C C . PRO A 1 170 ? 3.696 2.935 -15.571 1.00 86.81 170 PRO A C 1
ATOM 1353 O O . PRO A 1 170 ? 3.405 2.463 -16.679 1.00 86.81 170 PRO A O 1
ATOM 1356 N N . PRO A 1 171 ? 3.615 2.188 -14.453 1.00 85.44 171 PRO A N 1
ATOM 1357 C CA . PRO A 1 171 ? 3.121 0.810 -14.448 1.00 85.44 171 PRO A CA 1
ATOM 1358 C C . PRO A 1 171 ? 1.785 0.637 -15.170 1.00 85.44 171 PRO A C 1
ATOM 1360 O O . PRO A 1 171 ? 1.589 -0.359 -15.864 1.00 85.44 171 PRO A O 1
ATOM 1363 N N . ALA A 1 172 ? 0.877 1.611 -15.045 1.00 84.00 172 ALA A N 1
ATOM 1364 C CA . ALA A 1 172 ? -0.446 1.576 -15.663 1.00 84.00 172 ALA A CA 1
ATOM 1365 C C . ALA A 1 172 ? -0.394 1.460 -17.196 1.00 84.00 172 ALA A C 1
ATOM 1367 O O . ALA A 1 172 ? -1.172 0.702 -17.779 1.00 84.00 172 ALA A O 1
ATOM 1368 N N . GLU A 1 173 ? 0.545 2.147 -17.853 1.00 86.06 173 GLU A N 1
ATOM 1369 C CA . GLU A 1 173 ? 0.699 2.075 -19.311 1.00 86.06 173 GLU A CA 1
ATOM 1370 C C . GLU A 1 173 ? 1.219 0.709 -19.751 1.00 86.06 173 GLU A C 1
ATOM 1372 O O . GLU A 1 173 ? 0.729 0.128 -20.720 1.00 86.06 173 GLU A O 1
ATOM 1377 N N . LEU A 1 174 ? 2.130 0.120 -18.975 1.00 87.38 174 LEU A N 1
ATOM 1378 C CA . LEU A 1 174 ? 2.597 -1.235 -19.237 1.00 87.38 174 LEU A CA 1
ATOM 1379 C C . LEU A 1 174 ? 1.465 -2.268 -19.055 1.00 87.38 174 LEU A C 1
ATOM 1381 O O . LEU A 1 174 ? 1.373 -3.226 -19.821 1.00 87.38 174 LEU A O 1
ATOM 1385 N N . ILE A 1 175 ? 0.548 -2.066 -18.102 1.00 87.25 175 ILE A N 1
ATOM 1386 C CA . ILE A 1 175 ? -0.644 -2.919 -17.954 1.00 87.25 175 ILE A CA 1
ATOM 1387 C C . ILE A 1 175 ? -1.547 -2.816 -19.192 1.00 87.25 175 ILE A C 1
ATOM 1389 O O . ILE A 1 175 ? -1.983 -3.848 -19.708 1.00 87.25 175 ILE A O 1
ATOM 1393 N N . LYS A 1 176 ? -1.808 -1.600 -19.694 1.00 86.12 176 LYS A N 1
ATOM 1394 C CA . LYS A 1 176 ? -2.595 -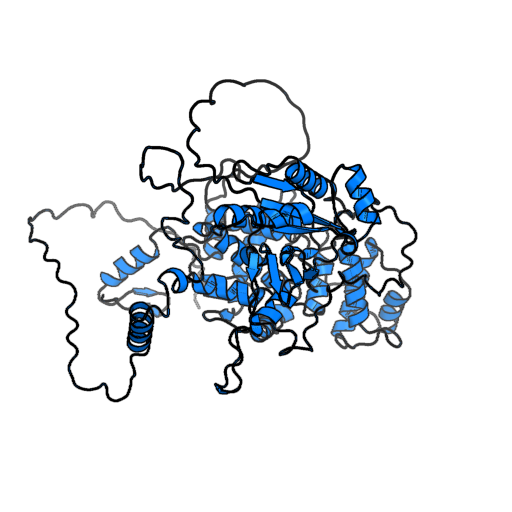1.381 -20.923 1.00 86.12 176 LYS A CA 1
ATOM 1395 C C . LYS A 1 176 ? -1.934 -2.032 -22.135 1.00 86.12 176 LYS A C 1
ATOM 1397 O O . LYS A 1 176 ? -2.619 -2.663 -22.935 1.00 86.12 176 LYS A O 1
ATOM 1402 N N . ALA A 1 177 ? -0.611 -1.925 -22.244 1.00 86.81 177 ALA A N 1
ATOM 1403 C CA . ALA A 1 177 ? 0.171 -2.592 -23.275 1.00 86.81 177 ALA A CA 1
ATOM 1404 C C . ALA A 1 177 ? -0.072 -4.108 -23.231 1.00 86.81 177 ALA A C 1
ATOM 1406 O O . ALA A 1 177 ? -0.543 -4.690 -24.207 1.00 86.81 177 ALA A O 1
ATOM 1407 N N . TYR A 1 178 ? 0.132 -4.739 -22.072 1.00 87.44 178 TYR A N 1
ATOM 1408 C CA . TYR A 1 178 ? -0.079 -6.176 -21.908 1.00 87.44 178 TYR A CA 1
ATOM 1409 C C . TYR A 1 178 ? -1.533 -6.633 -22.040 1.00 87.44 178 TYR A C 1
ATOM 1411 O O . TYR A 1 178 ? -1.736 -7.807 -22.333 1.00 87.44 178 TYR A O 1
ATOM 1419 N N . ALA A 1 179 ? -2.534 -5.771 -21.847 1.00 87.31 179 ALA A N 1
ATOM 1420 C CA . ALA A 1 179 ? -3.936 -6.136 -22.060 1.00 87.31 179 ALA A CA 1
ATOM 1421 C C . ALA A 1 179 ? -4.207 -6.561 -23.516 1.00 87.31 179 ALA A C 1
ATOM 1423 O O . ALA A 1 179 ? -5.036 -7.435 -23.762 1.00 87.31 179 ALA A O 1
ATOM 1424 N N . ASN A 1 180 ? -3.440 -6.022 -24.471 1.00 86.12 180 ASN A N 1
ATOM 1425 C CA . ASN A 1 180 ? -3.536 -6.394 -25.884 1.00 86.12 180 ASN A CA 1
ATOM 1426 C C . ASN A 1 180 ? -2.908 -7.760 -26.210 1.00 86.12 180 ASN A C 1
ATOM 1428 O O . ASN A 1 180 ? -3.099 -8.284 -27.309 1.00 86.12 180 ASN A O 1
ATOM 1432 N N . LEU A 1 181 ? -2.178 -8.368 -25.270 1.00 87.19 181 LEU A N 1
ATOM 1433 C CA . LEU A 1 181 ? -1.595 -9.689 -25.468 1.00 87.19 181 LEU A CA 1
ATOM 1434 C C . LEU A 1 181 ? -2.708 -10.733 -25.623 1.00 87.19 181 LEU A C 1
ATOM 1436 O O . LEU A 1 181 ? -3.519 -10.925 -24.719 1.00 87.19 181 LEU A O 1
ATOM 1440 N N . GLY A 1 182 ? -2.725 -11.428 -26.761 1.00 84.62 182 GLY A N 1
ATOM 1441 C CA . GLY A 1 182 ? -3.704 -12.481 -27.050 1.00 84.62 182 GLY A CA 1
ATOM 1442 C C . GLY A 1 182 ? -5.072 -11.980 -27.528 1.00 84.62 182 GLY A C 1
ATOM 1443 O O . GLY A 1 182 ? -6.009 -12.776 -27.592 1.00 84.62 182 GLY A O 1
ATOM 1444 N N . VAL A 1 183 ? -5.216 -10.693 -27.870 1.00 86.44 183 VAL A N 1
ATOM 1445 C CA . VAL A 1 183 ? -6.438 -10.182 -28.513 1.00 86.44 183 VAL A CA 1
ATOM 1446 C C . VAL A 1 183 ? -6.609 -10.842 -29.879 1.00 86.44 183 VAL A C 1
ATOM 1448 O O . VAL A 1 183 ? -5.732 -10.769 -30.737 1.00 86.44 183 VAL A O 1
ATOM 1451 N N . ASN A 1 184 ? -7.768 -11.453 -30.112 1.00 85.81 184 ASN A N 1
ATOM 1452 C CA . ASN A 1 184 ? -8.127 -12.013 -31.408 1.00 85.81 184 ASN A CA 1
ATOM 1453 C C . ASN A 1 184 ? -9.615 -11.784 -31.683 1.00 85.81 184 ASN A C 1
ATOM 1455 O O . ASN A 1 184 ? -10.474 -12.504 -31.176 1.00 85.81 184 ASN A O 1
ATOM 1459 N N . LYS A 1 185 ? -9.913 -10.801 -32.540 1.00 86.44 185 LYS A N 1
ATOM 1460 C CA . LYS A 1 185 ? -11.290 -10.433 -32.901 1.00 86.44 185 LYS A CA 1
ATOM 1461 C C . LYS A 1 185 ? -12.052 -11.568 -33.594 1.00 86.44 185 LYS A C 1
ATOM 1463 O O . LYS A 1 185 ? -13.250 -11.688 -33.380 1.00 86.44 185 LYS A O 1
ATOM 1468 N N . LYS A 1 186 ? -11.376 -12.410 -34.389 1.00 89.06 186 LYS A N 1
ATOM 1469 C CA . LYS A 1 186 ? -12.016 -13.534 -35.101 1.00 89.06 186 LYS A CA 1
ATOM 1470 C C . LYS A 1 186 ? -12.447 -14.646 -34.144 1.00 89.06 186 LYS A C 1
ATOM 1472 O O . LYS A 1 186 ? -13.484 -15.255 -34.360 1.00 89.06 186 LYS A O 1
ATOM 1477 N N . LEU A 1 187 ? -11.657 -14.890 -33.098 1.00 89.69 187 LEU A N 1
ATOM 1478 C CA . LEU A 1 187 ? -11.934 -15.907 -32.074 1.00 89.69 187 LEU A CA 1
ATOM 1479 C C . LEU A 1 187 ? -12.691 -15.352 -30.855 1.00 89.69 187 LEU A C 1
ATOM 1481 O O . LEU A 1 187 ? -12.957 -16.092 -29.914 1.00 89.69 187 LEU A O 1
ATOM 1485 N N . GLY A 1 188 ? -13.014 -14.056 -30.841 1.00 89.00 188 GLY A N 1
ATOM 1486 C CA . GLY A 1 188 ? -13.682 -13.403 -29.714 1.00 89.00 188 GLY A CA 1
ATOM 1487 C C . GLY A 1 188 ? -12.811 -13.234 -28.462 1.00 89.00 188 GLY A C 1
ATOM 1488 O O . GLY A 1 188 ? -13.342 -12.953 -27.390 1.00 89.00 188 GLY A O 1
ATOM 1489 N N . PHE A 1 189 ? -11.485 -13.383 -28.561 1.00 89.50 189 PHE A N 1
ATOM 1490 C CA . PHE A 1 189 ? -10.585 -13.187 -27.423 1.00 89.50 189 PHE A CA 1
ATOM 1491 C C . PHE A 1 189 ? -10.295 -11.702 -27.198 1.00 89.50 189 PHE A C 1
ATOM 1493 O O . PHE A 1 189 ? -9.777 -11.012 -28.078 1.00 89.50 189 PHE A O 1
ATOM 1500 N N . SER A 1 190 ? -10.595 -11.225 -25.989 1.00 84.81 190 SER A N 1
ATOM 1501 C CA . SER A 1 190 ? -10.396 -9.836 -25.556 1.00 84.81 190 SER A CA 1
ATOM 1502 C C . SER A 1 190 ? -8.991 -9.536 -25.022 1.00 84.81 190 SER A C 1
ATOM 1504 O O . SER A 1 190 ? -8.715 -8.388 -24.686 1.00 84.81 190 SER A O 1
ATOM 1506 N N . GLY A 1 191 ? -8.104 -10.535 -24.979 1.00 87.31 191 GLY A N 1
ATOM 1507 C CA . GLY A 1 191 ? -6.720 -10.399 -24.528 1.00 87.31 191 GLY A CA 1
ATOM 1508 C C . GLY A 1 191 ? -6.503 -10.718 -23.049 1.00 87.31 191 GLY A C 1
ATOM 1509 O O . GLY A 1 191 ? -7.317 -11.374 -22.391 1.00 87.31 191 GLY A O 1
ATOM 1510 N N . ARG A 1 192 ? -5.355 -10.289 -22.521 1.00 85.00 192 ARG A N 1
ATOM 1511 C CA . ARG A 1 192 ? -4.954 -10.532 -21.133 1.00 85.00 192 ARG A CA 1
ATOM 1512 C C . ARG A 1 192 ? -5.789 -9.653 -20.189 1.00 85.00 192 ARG A C 1
ATOM 1514 O O . ARG A 1 192 ? -5.845 -8.440 -20.379 1.00 85.00 192 ARG A O 1
ATOM 1521 N N . PRO A 1 193 ? -6.354 -10.208 -19.103 1.00 82.06 193 PRO A N 1
ATOM 1522 C CA . PRO A 1 193 ? -6.999 -9.400 -18.075 1.00 82.06 193 PRO A CA 1
ATOM 1523 C C . PRO A 1 193 ? -6.052 -8.343 -17.494 1.00 82.06 193 PRO A C 1
ATOM 1525 O O . PRO A 1 193 ? -4.884 -8.633 -17.219 1.00 82.06 193 PRO A O 1
ATOM 1528 N N . VAL A 1 194 ? -6.584 -7.146 -17.245 1.00 78.19 194 VAL A N 1
ATOM 1529 C CA . VAL A 1 194 ? -5.871 -6.029 -16.613 1.00 78.19 194 VAL A CA 1
ATOM 1530 C C . VAL A 1 194 ? -5.409 -6.466 -15.220 1.00 78.19 194 VAL A C 1
ATOM 1532 O O . VAL A 1 194 ? -6.220 -6.702 -14.326 1.00 78.19 194 VAL A O 1
ATOM 1535 N N . ARG A 1 195 ? -4.096 -6.639 -15.047 1.00 77.44 195 ARG A N 1
ATOM 1536 C CA . ARG A 1 195 ? -3.472 -7.047 -13.782 1.00 77.44 195 ARG A CA 1
ATOM 1537 C C . ARG A 1 195 ? -2.230 -6.204 -13.527 1.00 77.44 195 ARG A C 1
ATOM 1539 O O . ARG A 1 195 ? -1.489 -5.971 -14.481 1.00 77.44 195 ARG A O 1
ATOM 1546 N N . PRO A 1 196 ? -1.966 -5.805 -12.271 1.00 77.06 196 PRO A N 1
ATOM 1547 C CA . PRO A 1 196 ? -0.768 -5.051 -11.938 1.00 77.06 196 PRO A CA 1
ATOM 1548 C C . PRO A 1 196 ? 0.494 -5.846 -12.264 1.00 77.06 196 PRO A C 1
ATOM 1550 O O . PRO A 1 196 ? 0.524 -7.078 -12.184 1.00 77.06 196 PRO A O 1
ATOM 1553 N N . ILE A 1 197 ? 1.541 -5.117 -12.632 1.00 83.69 197 ILE A N 1
ATOM 1554 C CA . ILE A 1 197 ? 2.852 -5.674 -12.943 1.00 83.69 197 ILE A CA 1
ATOM 1555 C C . ILE A 1 197 ? 3.741 -5.459 -11.724 1.00 83.69 197 ILE A C 1
ATOM 1557 O O . ILE A 1 197 ? 3.883 -4.341 -11.240 1.00 83.69 197 ILE A O 1
ATOM 1561 N N . GLY A 1 198 ? 4.290 -6.553 -11.199 1.00 84.44 198 GLY A N 1
ATOM 1562 C CA . GLY A 1 198 ? 5.183 -6.506 -10.045 1.00 84.44 198 GLY A CA 1
ATOM 1563 C C . GLY A 1 198 ? 6.575 -5.983 -10.397 1.00 84.44 198 GLY A C 1
ATOM 1564 O O . GLY A 1 198 ? 6.927 -5.833 -11.568 1.00 84.44 198 GLY A O 1
ATOM 1565 N N . VAL A 1 199 ? 7.397 -5.805 -9.364 1.00 87.94 199 VAL A N 1
ATOM 1566 C CA . VAL A 1 199 ? 8.751 -5.232 -9.450 1.00 87.94 199 VAL A CA 1
ATOM 1567 C C . VAL A 1 199 ? 9.651 -5.964 -10.458 1.00 87.94 199 VAL A C 1
ATOM 1569 O O . VAL A 1 199 ? 10.404 -5.333 -11.192 1.00 87.94 199 VAL A O 1
ATOM 1572 N N . LEU A 1 200 ? 9.542 -7.294 -10.574 1.00 89.31 200 LEU A N 1
ATOM 1573 C CA . LEU A 1 200 ? 10.313 -8.068 -11.562 1.00 89.31 200 LEU A CA 1
ATOM 1574 C C . LEU A 1 200 ? 9.947 -7.723 -13.012 1.00 89.31 200 LEU A C 1
ATOM 1576 O O . LEU A 1 200 ? 10.783 -7.854 -13.898 1.00 89.31 200 LEU A O 1
ATOM 1580 N N . GLY A 1 201 ? 8.696 -7.335 -13.268 1.00 90.19 201 GLY A N 1
ATOM 1581 C CA . GLY A 1 201 ? 8.269 -6.879 -14.587 1.00 90.19 201 GLY A CA 1
ATOM 1582 C C . GLY A 1 201 ? 8.735 -5.453 -14.847 1.00 90.19 201 GLY A C 1
ATOM 1583 O O . GLY A 1 201 ? 9.342 -5.187 -15.876 1.00 90.19 201 GLY A O 1
ATOM 1584 N N . THR A 1 202 ? 8.546 -4.549 -13.882 1.00 92.75 202 THR A N 1
ATOM 1585 C CA . THR A 1 202 ? 8.955 -3.147 -14.052 1.00 92.75 202 THR A CA 1
ATOM 1586 C C . THR A 1 202 ? 10.470 -2.987 -14.197 1.00 92.75 202 THR A C 1
ATOM 1588 O O . THR A 1 202 ? 10.908 -2.070 -14.875 1.00 92.75 202 THR A O 1
ATOM 1591 N N . CYS A 1 203 ? 11.275 -3.904 -13.646 1.00 94.88 203 CYS A N 1
ATOM 1592 C CA . CYS A 1 203 ? 12.738 -3.859 -13.763 1.00 94.88 203 CYS A CA 1
ATOM 1593 C C . CYS A 1 203 ? 13.314 -4.395 -15.090 1.00 94.88 203 CYS A C 1
ATOM 1595 O O . CYS A 1 203 ? 14.531 -4.585 -15.201 1.00 94.88 203 CYS A O 1
ATOM 1597 N N . LYS A 1 204 ? 12.465 -4.681 -16.084 1.00 94.06 204 LYS A N 1
ATOM 1598 C CA . LYS A 1 204 ? 12.881 -5.054 -17.442 1.00 94.06 204 LYS A CA 1
ATOM 1599 C C . LYS A 1 204 ? 12.894 -3.842 -18.364 1.00 94.06 204 LYS A C 1
ATOM 1601 O O . LYS A 1 204 ? 12.208 -2.848 -18.138 1.00 94.06 204 LYS A O 1
ATOM 1606 N N . VAL A 1 205 ? 13.643 -3.971 -19.450 1.00 94.44 205 VAL A N 1
ATOM 1607 C CA . VAL A 1 205 ? 13.590 -3.049 -20.582 1.00 94.44 205 VAL A CA 1
ATOM 1608 C C . VAL A 1 205 ? 12.660 -3.634 -21.633 1.00 94.44 205 VAL A C 1
ATOM 1610 O O . VAL A 1 205 ? 12.823 -4.781 -22.036 1.00 94.44 205 VAL A O 1
ATOM 1613 N N . TYR A 1 206 ? 11.702 -2.848 -22.101 1.00 92.81 206 TYR A N 1
ATOM 1614 C CA . TYR A 1 206 ? 10.721 -3.262 -23.092 1.00 92.81 206 TYR A CA 1
ATOM 1615 C C . TYR A 1 206 ? 11.037 -2.670 -24.457 1.00 92.81 206 TYR A C 1
ATOM 1617 O O . TYR A 1 206 ? 11.322 -1.479 -24.577 1.00 92.81 206 TYR A O 1
ATOM 1625 N N . ARG A 1 207 ? 10.963 -3.491 -25.505 1.00 91.12 207 ARG A N 1
ATOM 1626 C CA . ARG A 1 207 ? 11.087 -3.040 -26.893 1.00 91.12 207 ARG A CA 1
ATOM 1627 C C . ARG A 1 207 ? 9.725 -3.135 -27.572 1.00 91.12 207 ARG A C 1
ATOM 1629 O O . ARG A 1 207 ? 9.158 -4.222 -27.651 1.00 91.12 207 ARG A O 1
ATOM 1636 N N . ILE A 1 208 ? 9.191 -1.997 -28.013 1.00 87.44 208 ILE A N 1
ATOM 1637 C CA . ILE A 1 208 ? 7.822 -1.876 -28.536 1.00 87.44 208 ILE A CA 1
ATOM 1638 C C . ILE A 1 208 ? 7.844 -0.991 -29.781 1.00 87.44 208 ILE A C 1
ATOM 1640 O O . ILE A 1 208 ? 8.201 0.178 -29.675 1.00 87.44 208 ILE A O 1
ATOM 1644 N N . SER A 1 209 ? 7.485 -1.523 -30.957 1.00 79.50 209 SER A N 1
ATOM 1645 C CA . SER A 1 209 ? 7.462 -0.763 -32.226 1.00 79.50 209 SER A CA 1
ATOM 1646 C C . SER A 1 209 ? 8.715 0.121 -32.425 1.00 79.50 209 SER A C 1
ATOM 1648 O O . SER A 1 209 ? 8.626 1.332 -32.616 1.00 79.50 209 SER A O 1
ATOM 1650 N N . SER A 1 210 ? 9.906 -0.479 -32.298 1.00 79.50 210 SER A N 1
ATOM 1651 C CA . SER A 1 210 ? 11.224 0.189 -32.386 1.00 79.50 210 SER A CA 1
ATOM 1652 C C . SER A 1 210 ? 11.563 1.208 -31.286 1.00 79.50 210 SER A C 1
ATOM 1654 O O . SER A 1 210 ? 12.665 1.755 -31.292 1.00 79.50 210 SER A O 1
ATOM 1656 N N . LYS A 1 211 ? 10.683 1.422 -30.304 1.00 85.81 211 LYS A N 1
ATOM 1657 C CA . LYS A 1 211 ? 10.943 2.240 -29.112 1.00 85.81 211 LYS A CA 1
ATOM 1658 C C . LYS A 1 211 ? 11.454 1.376 -27.964 1.00 85.81 211 LYS A C 1
ATOM 1660 O O . LYS A 1 211 ? 11.039 0.228 -27.800 1.00 85.81 211 LYS A O 1
ATOM 1665 N N . THR A 1 212 ? 12.329 1.954 -27.150 1.00 90.25 212 THR A N 1
ATOM 1666 C CA . THR A 1 212 ? 12.812 1.344 -25.908 1.00 90.25 212 THR A CA 1
ATOM 1667 C C . THR A 1 212 ? 12.125 2.023 -24.734 1.00 90.25 212 THR A C 1
ATOM 1669 O O . THR A 1 212 ? 12.213 3.241 -24.575 1.00 90.25 212 THR A O 1
ATOM 1672 N N . VAL A 1 213 ? 11.444 1.227 -23.922 1.00 90.69 213 VAL A N 1
ATOM 1673 C CA . VAL A 1 213 ? 10.588 1.667 -22.827 1.00 90.69 213 VAL A CA 1
ATOM 1674 C C . VAL A 1 213 ? 11.072 1.036 -21.528 1.00 90.69 213 VAL A C 1
ATOM 1676 O O . VAL A 1 213 ? 11.367 -0.156 -21.475 1.00 90.69 213 VAL A O 1
ATOM 1679 N N . LEU A 1 214 ? 11.135 1.824 -20.464 1.00 92.38 214 LEU A N 1
ATOM 1680 C CA . LEU A 1 214 ? 11.353 1.357 -19.102 1.00 92.38 214 LEU A CA 1
ATOM 1681 C C . LEU A 1 214 ? 10.164 1.733 -18.234 1.00 92.38 214 LEU A C 1
ATOM 1683 O O . LEU A 1 214 ? 9.444 2.678 -18.535 1.00 92.38 214 LEU A O 1
ATOM 1687 N N . CYS A 1 215 ? 9.978 1.012 -17.137 1.00 91.94 215 CYS A N 1
ATOM 1688 C CA . CYS A 1 215 ? 8.908 1.272 -16.191 1.00 91.94 215 CYS A CA 1
ATOM 1689 C C . CYS A 1 215 ? 9.498 1.480 -14.799 1.00 91.94 215 CYS A C 1
ATOM 1691 O O . CYS A 1 215 ? 10.361 0.718 -14.369 1.00 91.94 215 CYS A O 1
ATOM 1693 N N . TYR A 1 216 ? 9.029 2.485 -14.067 1.00 92.06 216 TYR A N 1
ATOM 1694 C CA . TYR A 1 216 ? 9.349 2.577 -12.643 1.00 92.06 216 TYR A CA 1
ATOM 1695 C C . TYR A 1 216 ? 8.390 1.695 -11.819 1.00 92.06 216 TYR A C 1
ATOM 1697 O O . TYR A 1 216 ? 7.276 1.429 -12.271 1.00 92.06 216 TYR A O 1
ATOM 1705 N N . PRO A 1 217 ? 8.796 1.185 -10.642 1.00 89.81 217 PRO A N 1
ATOM 1706 C CA . PRO A 1 217 ? 7.927 0.402 -9.759 1.00 89.81 217 PRO A CA 1
ATOM 1707 C C . PRO A 1 217 ? 6.707 1.177 -9.244 1.00 89.81 217 PRO A C 1
ATOM 1709 O O . PRO A 1 217 ? 6.771 2.389 -9.050 1.00 89.81 217 PRO A O 1
ATOM 1712 N N . LEU A 1 218 ? 5.632 0.454 -8.901 1.00 82.88 218 LEU A N 1
ATOM 1713 C CA . LEU A 1 218 ? 4.409 1.025 -8.309 1.00 82.88 218 LEU A CA 1
ATOM 1714 C C . LEU A 1 218 ? 4.683 1.865 -7.049 1.00 82.88 218 LEU A C 1
ATOM 1716 O O . LEU A 1 218 ? 3.977 2.832 -6.797 1.00 82.88 218 LEU A O 1
ATOM 1720 N N . THR A 1 219 ? 5.746 1.540 -6.310 1.00 84.44 219 THR A N 1
ATOM 1721 C CA . THR A 1 219 ? 6.254 2.279 -5.145 1.00 84.44 219 THR A CA 1
ATOM 1722 C C . THR A 1 219 ? 6.470 3.780 -5.413 1.00 84.44 219 THR A C 1
ATOM 1724 O O . THR A 1 219 ? 6.389 4.579 -4.486 1.00 84.44 219 THR A O 1
ATOM 1727 N N . PHE A 1 220 ? 6.705 4.185 -6.669 1.00 85.88 220 PHE A N 1
ATOM 1728 C CA . PHE A 1 220 ? 6.892 5.588 -7.063 1.00 85.88 220 PHE A CA 1
ATOM 1729 C C . PHE A 1 220 ? 5.690 6.218 -7.786 1.00 85.88 220 PHE A C 1
ATOM 1731 O O . PHE A 1 220 ? 5.742 7.394 -8.171 1.00 85.88 220 PHE A O 1
ATOM 1738 N N . GLU A 1 221 ? 4.608 5.470 -7.997 1.00 79.44 221 GLU A N 1
ATOM 1739 C CA . GLU A 1 221 ? 3.398 5.999 -8.626 1.00 79.44 221 GLU A CA 1
ATOM 1740 C C . GLU A 1 221 ? 2.750 7.052 -7.716 1.00 79.44 221 GLU A C 1
ATOM 1742 O O . GLU A 1 221 ? 2.659 6.873 -6.501 1.00 79.44 221 GLU A O 1
ATOM 1747 N N . THR A 1 222 ? 2.311 8.182 -8.283 1.00 69.62 222 THR A N 1
ATOM 1748 C CA . THR A 1 222 ? 1.459 9.111 -7.522 1.00 69.62 222 THR A CA 1
ATOM 1749 C C . THR A 1 222 ? 0.044 8.555 -7.535 1.00 69.62 222 THR A C 1
ATOM 1751 O O . THR A 1 222 ? -0.700 8.806 -8.477 1.00 69.62 222 THR A O 1
ATOM 1754 N N . THR A 1 223 ? -0.325 7.786 -6.517 1.00 66.62 223 THR A N 1
ATOM 1755 C CA . THR A 1 223 ? -1.722 7.386 -6.323 1.00 66.62 223 THR A CA 1
ATOM 1756 C C . THR A 1 223 ? -2.494 8.483 -5.599 1.00 66.62 223 THR A C 1
ATOM 1758 O O . THR A 1 223 ? -1.912 9.239 -4.823 1.00 66.62 223 THR A O 1
ATOM 1761 N N . ASP A 1 224 ? -3.816 8.520 -5.768 1.00 62.66 224 ASP A N 1
ATOM 1762 C CA . ASP A 1 224 ? -4.681 9.421 -4.994 1.00 62.66 224 ASP A CA 1
ATOM 1763 C C . ASP A 1 224 ? -4.667 9.115 -3.487 1.00 62.66 224 ASP A C 1
ATOM 1765 O O . ASP A 1 224 ? -5.078 9.955 -2.684 1.00 62.66 224 ASP A O 1
ATOM 1769 N N . PHE A 1 225 ? -4.207 7.932 -3.079 1.00 78.06 225 PHE A N 1
ATOM 1770 C CA . PHE A 1 225 ? -4.081 7.554 -1.677 1.00 78.06 225 PHE A CA 1
ATOM 1771 C C . PHE A 1 225 ? -2.782 8.073 -1.043 1.00 78.06 225 PHE A C 1
ATOM 1773 O O . PHE A 1 225 ? -1.730 8.105 -1.675 1.00 78.06 225 PHE A O 1
ATOM 1780 N N . TYR A 1 226 ? -2.839 8.433 0.239 1.00 84.00 226 TYR A N 1
ATOM 1781 C CA . TYR A 1 226 ? -1.777 9.174 0.931 1.00 84.00 226 TYR A CA 1
ATOM 1782 C C . TYR A 1 226 ? -0.613 8.320 1.463 1.00 84.00 226 TYR A C 1
ATOM 1784 O O . TYR A 1 226 ? 0.353 8.886 1.966 1.00 84.00 226 TYR A O 1
ATOM 1792 N N . ILE A 1 227 ? -0.664 6.983 1.366 1.00 83.69 227 ILE A N 1
ATOM 1793 C CA . ILE A 1 227 ? 0.417 6.084 1.835 1.00 83.69 227 ILE A CA 1
ATOM 1794 C C . ILE A 1 227 ? 1.777 6.490 1.250 1.00 83.69 227 ILE A C 1
ATOM 1796 O O . ILE A 1 227 ? 2.782 6.461 1.953 1.00 83.69 227 ILE A O 1
ATOM 1800 N N . SER A 1 228 ? 1.811 6.916 -0.018 1.00 78.31 228 SER A N 1
ATOM 1801 C CA . SER A 1 228 ? 3.041 7.342 -0.701 1.00 78.31 228 SER A CA 1
ATOM 1802 C C . SER A 1 228 ? 3.658 8.633 -0.149 1.00 78.31 228 SER A C 1
ATOM 1804 O O . SER A 1 228 ? 4.750 9.011 -0.565 1.00 78.31 228 SER A O 1
ATOM 1806 N N . SER A 1 229 ? 2.952 9.349 0.728 1.00 81.62 229 SER A N 1
ATOM 1807 C CA . SER A 1 229 ? 3.427 10.597 1.332 1.00 81.62 229 SER A CA 1
ATOM 1808 C C . SER A 1 229 ? 4.344 10.372 2.536 1.00 81.62 229 SER A C 1
ATOM 1810 O O . SER A 1 229 ? 5.025 11.305 2.958 1.00 81.62 229 SER A O 1
ATOM 1812 N N . ASP A 1 230 ? 4.369 9.160 3.098 1.00 87.31 230 ASP A N 1
ATOM 1813 C CA . ASP A 1 230 ? 5.293 8.798 4.171 1.00 87.31 230 ASP A CA 1
ATOM 1814 C C . ASP A 1 230 ? 6.652 8.395 3.583 1.00 87.31 230 ASP A C 1
ATOM 1816 O O . ASP A 1 230 ? 6.796 7.353 2.934 1.00 87.31 230 ASP A O 1
ATOM 1820 N N . MET A 1 231 ? 7.660 9.238 3.811 1.00 86.12 231 MET A N 1
ATOM 1821 C CA . MET A 1 231 ? 8.997 9.027 3.270 1.00 86.12 231 MET A CA 1
ATOM 1822 C C . MET A 1 231 ? 9.692 7.824 3.911 1.00 86.12 231 MET A C 1
ATOM 1824 O O . MET A 1 231 ? 10.351 7.075 3.195 1.00 86.12 231 MET A O 1
ATOM 1828 N N . ALA A 1 232 ? 9.512 7.569 5.206 1.00 88.56 232 ALA A N 1
ATOM 1829 C CA . ALA A 1 232 ? 10.091 6.399 5.859 1.00 88.56 232 ALA A CA 1
ATOM 1830 C C . ALA A 1 232 ? 9.530 5.103 5.259 1.00 88.56 232 ALA A C 1
ATOM 1832 O O . ALA A 1 232 ? 10.294 4.186 4.948 1.00 88.56 232 ALA A O 1
ATOM 1833 N N . LEU A 1 233 ? 8.219 5.067 4.996 1.00 88.31 233 LEU A N 1
ATOM 1834 C CA . LEU A 1 233 ? 7.581 3.925 4.344 1.00 88.31 233 LEU A CA 1
ATOM 1835 C C . LEU A 1 233 ? 8.072 3.742 2.900 1.00 88.31 233 LEU A C 1
ATOM 1837 O O . LEU A 1 233 ? 8.321 2.615 2.471 1.00 88.31 233 LEU A O 1
ATOM 1841 N N . LEU A 1 234 ? 8.248 4.838 2.151 1.00 88.75 234 LEU A N 1
ATOM 1842 C CA . LEU A 1 234 ? 8.821 4.799 0.804 1.00 88.75 234 LEU A CA 1
ATOM 1843 C C . LEU A 1 234 ? 10.237 4.201 0.816 1.00 88.75 234 LEU A C 1
ATOM 1845 O O . LEU A 1 234 ? 10.532 3.309 0.019 1.00 88.75 234 LEU A O 1
ATOM 1849 N N . LEU A 1 235 ? 11.105 4.660 1.724 1.00 90.44 235 LEU A N 1
ATOM 1850 C CA . LEU A 1 235 ? 12.475 4.154 1.857 1.00 90.44 235 LEU A CA 1
ATOM 1851 C C . LEU A 1 235 ? 12.498 2.660 2.201 1.00 90.44 235 LEU A C 1
ATOM 1853 O O . LEU A 1 235 ? 13.301 1.911 1.644 1.00 90.44 235 LEU A O 1
ATOM 1857 N N . ASP A 1 236 ? 11.607 2.215 3.085 1.00 88.19 236 ASP A N 1
ATOM 1858 C CA . ASP A 1 236 ? 11.492 0.808 3.461 1.00 88.19 236 ASP A CA 1
ATOM 1859 C C . ASP A 1 236 ? 10.965 -0.076 2.314 1.00 88.19 236 ASP A C 1
ATOM 1861 O O . ASP A 1 236 ? 11.480 -1.171 2.063 1.00 88.19 236 ASP A O 1
ATOM 1865 N N . ASN A 1 237 ? 9.999 0.423 1.537 1.00 87.69 237 ASN A N 1
ATOM 1866 C CA . ASN A 1 237 ? 9.512 -0.268 0.342 1.00 87.69 237 ASN A CA 1
ATOM 1867 C C . ASN A 1 237 ? 10.603 -0.385 -0.734 1.00 87.69 237 ASN A C 1
ATOM 1869 O O . ASN A 1 237 ? 10.742 -1.447 -1.331 1.00 87.69 237 ASN A O 1
ATOM 1873 N N . ILE A 1 238 ? 11.444 0.639 -0.928 1.00 91.19 238 ILE A N 1
ATOM 1874 C CA . ILE A 1 238 ? 12.586 0.564 -1.857 1.00 91.19 238 ILE A CA 1
ATOM 1875 C C . ILE A 1 238 ? 13.573 -0.527 -1.429 1.00 91.19 238 ILE A C 1
ATOM 1877 O O . ILE A 1 238 ? 14.036 -1.303 -2.266 1.00 91.19 238 ILE A O 1
ATOM 1881 N N . ARG A 1 239 ? 13.895 -0.616 -0.131 1.00 90.06 239 ARG A N 1
ATOM 1882 C CA . ARG A 1 239 ? 14.768 -1.682 0.386 1.00 90.06 239 ARG A CA 1
ATOM 1883 C C . ARG A 1 239 ? 14.153 -3.062 0.153 1.00 90.06 239 ARG A C 1
ATOM 1885 O O . ARG A 1 239 ? 14.839 -3.948 -0.356 1.00 90.06 239 ARG A O 1
ATOM 1892 N N . SER A 1 240 ? 12.863 -3.208 0.453 1.00 85.94 240 SER A N 1
ATOM 1893 C CA . SER A 1 240 ? 12.105 -4.448 0.242 1.00 85.94 240 SER A CA 1
ATOM 1894 C C . SER A 1 240 ? 12.076 -4.864 -1.234 1.00 85.94 240 SER A C 1
ATOM 1896 O O . SER A 1 240 ? 12.287 -6.034 -1.551 1.00 85.94 240 SER A O 1
ATOM 1898 N N . ASP A 1 241 ? 11.874 -3.911 -2.148 1.00 88.88 241 ASP A N 1
ATOM 1899 C CA . ASP A 1 241 ? 11.855 -4.150 -3.593 1.00 88.88 241 ASP A CA 1
ATOM 1900 C C . ASP A 1 241 ? 13.225 -4.639 -4.094 1.00 88.88 241 ASP A C 1
ATOM 1902 O O . ASP A 1 241 ? 13.307 -5.641 -4.810 1.00 88.88 241 ASP A O 1
ATOM 1906 N N . LEU A 1 242 ? 14.319 -3.987 -3.681 1.00 91.06 242 LEU A N 1
ATOM 1907 C CA . LEU A 1 242 ? 15.687 -4.388 -4.041 1.00 91.06 242 LEU A CA 1
ATOM 1908 C C . LEU A 1 242 ? 16.059 -5.764 -3.472 1.00 91.06 242 LEU A C 1
ATOM 1910 O O . LEU A 1 242 ? 16.684 -6.581 -4.159 1.00 91.06 242 LEU A O 1
ATOM 1914 N N . GLU A 1 243 ? 15.651 -6.057 -2.240 1.00 86.69 243 GLU A N 1
ATOM 1915 C CA . GLU A 1 243 ? 15.839 -7.375 -1.639 1.00 86.69 243 GLU A CA 1
ATOM 1916 C C . GLU A 1 243 ? 15.056 -8.457 -2.395 1.00 86.69 243 GLU A C 1
ATOM 1918 O O . GLU A 1 243 ? 15.595 -9.525 -2.707 1.00 86.69 243 GLU A O 1
ATOM 1923 N N . PHE A 1 244 ? 13.801 -8.172 -2.746 1.00 83.75 244 PHE A N 1
ATOM 1924 C CA . PHE A 1 244 ? 12.956 -9.078 -3.514 1.00 83.75 244 PHE A CA 1
ATOM 1925 C C . PHE A 1 244 ? 13.553 -9.377 -4.894 1.00 83.75 244 PHE A C 1
ATOM 1927 O O . PHE A 1 244 ? 13.631 -10.542 -5.290 1.00 83.75 244 PHE A O 1
ATOM 1934 N N . ILE A 1 245 ? 14.053 -8.359 -5.605 1.00 87.44 245 ILE A N 1
ATOM 1935 C CA . ILE A 1 245 ? 14.774 -8.546 -6.874 1.00 87.44 245 ILE A CA 1
ATOM 1936 C C . ILE A 1 245 ? 15.986 -9.453 -6.657 1.00 87.44 245 ILE A C 1
ATOM 1938 O O . ILE A 1 245 ? 16.176 -10.406 -7.409 1.00 87.44 245 ILE A O 1
ATOM 1942 N N . THR A 1 246 ? 16.769 -9.209 -5.605 1.00 86.25 246 THR A N 1
ATOM 1943 C CA . THR A 1 246 ? 17.970 -10.001 -5.302 1.00 86.25 246 THR A CA 1
ATOM 1944 C C . THR A 1 246 ? 17.653 -11.488 -5.117 1.00 86.25 246 THR A C 1
ATOM 1946 O O . THR A 1 246 ? 18.353 -12.350 -5.648 1.00 86.25 246 THR A O 1
ATOM 1949 N N . LYS A 1 247 ? 16.555 -11.810 -4.425 1.00 82.25 247 LYS A N 1
ATOM 1950 C CA . LYS A 1 247 ? 16.131 -13.196 -4.165 1.00 82.25 247 LYS A CA 1
ATOM 1951 C C . LYS A 1 247 ? 15.494 -13.873 -5.387 1.00 82.25 247 LYS A C 1
ATOM 1953 O O . LYS A 1 247 ? 15.711 -15.070 -5.627 1.00 82.25 247 LYS A O 1
ATOM 1958 N N . CYS A 1 248 ? 14.690 -13.126 -6.144 1.00 83.44 248 CYS A N 1
ATOM 1959 C CA . CYS A 1 248 ? 13.775 -13.681 -7.144 1.00 83.44 248 CYS A CA 1
ATOM 1960 C C . CYS A 1 248 ? 14.223 -13.498 -8.600 1.00 83.44 248 CYS A C 1
ATOM 1962 O O . CYS A 1 248 ? 13.664 -14.156 -9.479 1.00 83.44 248 CYS A O 1
ATOM 1964 N N . TRP A 1 249 ? 15.212 -12.652 -8.895 1.00 83.25 249 TRP A N 1
ATOM 1965 C CA . TRP A 1 249 ? 15.660 -12.445 -10.271 1.00 83.25 249 TRP A CA 1
ATOM 1966 C C . TRP A 1 249 ? 16.432 -13.655 -10.803 1.00 83.25 249 TRP A C 1
ATOM 1968 O O . TRP A 1 249 ? 17.536 -13.967 -10.359 1.00 83.25 249 TRP A O 1
ATOM 1978 N N . ARG A 1 250 ? 15.848 -14.340 -11.789 1.00 81.38 250 ARG A N 1
ATOM 1979 C CA . ARG A 1 250 ? 16.443 -15.510 -12.466 1.00 81.38 250 ARG A CA 1
ATOM 1980 C C . ARG A 1 250 ? 16.551 -15.328 -13.983 1.00 81.38 250 ARG A C 1
ATOM 1982 O O . ARG A 1 250 ? 16.834 -16.278 -14.705 1.00 81.38 250 ARG A O 1
ATOM 1989 N N . LEU A 1 251 ? 16.301 -14.114 -14.473 1.00 81.88 251 LEU A N 1
ATOM 1990 C CA . LEU A 1 251 ? 16.268 -13.803 -15.900 1.00 81.88 251 LEU A CA 1
ATOM 1991 C C . LEU A 1 251 ? 17.667 -13.486 -16.440 1.00 81.88 251 LEU A C 1
ATOM 1993 O O . LEU A 1 251 ? 18.549 -13.043 -15.706 1.00 81.88 251 LEU A O 1
ATOM 1997 N N . LYS A 1 252 ? 17.851 -13.686 -17.751 1.00 81.81 252 LYS A N 1
ATOM 1998 C CA . LYS A 1 252 ? 19.061 -13.257 -18.464 1.00 81.81 252 LYS A CA 1
ATOM 1999 C C . LYS A 1 252 ? 19.105 -11.731 -18.545 1.00 81.81 252 LYS A C 1
ATOM 2001 O O . LYS A 1 252 ? 18.107 -11.110 -18.907 1.00 81.81 252 LYS A O 1
ATOM 2006 N N . GLY A 1 253 ? 20.274 -11.160 -18.278 1.00 87.81 253 GLY A N 1
ATOM 2007 C CA . GLY A 1 253 ? 20.465 -9.715 -18.184 1.00 87.81 253 GLY A CA 1
ATOM 2008 C C . GLY A 1 253 ? 20.235 -9.190 -16.768 1.00 87.81 253 GLY A C 1
ATOM 2009 O O . GLY A 1 253 ? 19.641 -9.850 -15.910 1.00 87.81 253 GLY A O 1
ATOM 2010 N N . ARG A 1 254 ? 20.758 -7.997 -16.510 1.00 89.62 254 ARG A N 1
ATOM 2011 C CA . ARG A 1 254 ? 20.677 -7.331 -15.215 1.00 89.62 254 ARG A CA 1
ATOM 2012 C C . ARG A 1 254 ? 19.344 -6.576 -15.082 1.00 89.62 254 ARG A C 1
ATOM 2014 O O . ARG A 1 254 ? 18.871 -6.011 -16.071 1.00 89.62 254 ARG A O 1
ATOM 2021 N N . PRO A 1 255 ? 18.721 -6.567 -13.892 1.00 95.69 255 PRO A N 1
ATOM 2022 C CA . PRO A 1 255 ? 17.538 -5.751 -13.636 1.00 95.69 255 PRO A CA 1
ATOM 2023 C C . PRO A 1 255 ? 17.910 -4.264 -13.589 1.00 95.69 255 PRO A C 1
ATOM 2025 O O . PRO A 1 255 ? 18.935 -3.906 -13.001 1.00 95.69 255 PRO A O 1
ATOM 2028 N N . ILE A 1 256 ? 17.057 -3.411 -14.166 1.00 96.25 256 ILE A N 1
ATOM 2029 C CA . ILE A 1 256 ? 17.145 -1.950 -14.035 1.00 96.25 256 ILE A CA 1
ATOM 2030 C C . ILE A 1 256 ? 16.027 -1.464 -13.117 1.00 96.25 256 ILE A C 1
ATOM 2032 O O . ILE A 1 256 ? 14.859 -1.487 -13.486 1.00 96.25 256 ILE A O 1
ATOM 2036 N N . TYR A 1 257 ? 16.385 -0.979 -11.936 1.00 96.50 257 TYR A N 1
ATOM 2037 C CA . TYR A 1 257 ? 15.467 -0.366 -10.988 1.00 96.50 257 TYR A CA 1
ATOM 2038 C C . TYR A 1 257 ? 15.413 1.152 -11.212 1.00 96.50 257 TYR A C 1
ATOM 2040 O O . TYR A 1 257 ? 16.365 1.872 -10.901 1.00 96.50 257 TYR A O 1
ATOM 2048 N N . VAL A 1 258 ? 14.307 1.646 -11.774 1.00 95.19 258 VAL A N 1
ATOM 2049 C CA . VAL A 1 258 ? 14.106 3.082 -12.029 1.00 95.19 258 VAL A CA 1
ATOM 2050 C C . VAL A 1 258 ? 13.516 3.750 -10.786 1.00 95.19 258 VAL A C 1
ATOM 2052 O O . VAL A 1 258 ? 12.381 3.478 -10.402 1.00 95.19 258 VAL A O 1
ATOM 2055 N N . MET A 1 259 ? 14.287 4.638 -10.165 1.00 94.12 259 MET A N 1
ATOM 2056 C CA . MET A 1 259 ? 13.918 5.380 -8.961 1.00 94.12 259 MET A CA 1
ATOM 2057 C C . MET A 1 259 ? 13.483 6.798 -9.332 1.00 94.12 259 MET A C 1
ATOM 2059 O O . MET A 1 259 ? 14.317 7.626 -9.700 1.00 94.12 259 MET A O 1
ATOM 2063 N N . MET A 1 260 ? 12.186 7.093 -9.217 1.00 90.94 260 MET A N 1
ATOM 2064 C CA . MET A 1 260 ? 11.656 8.433 -9.493 1.00 90.94 260 MET A CA 1
ATOM 2065 C C . MET A 1 260 ? 11.769 9.316 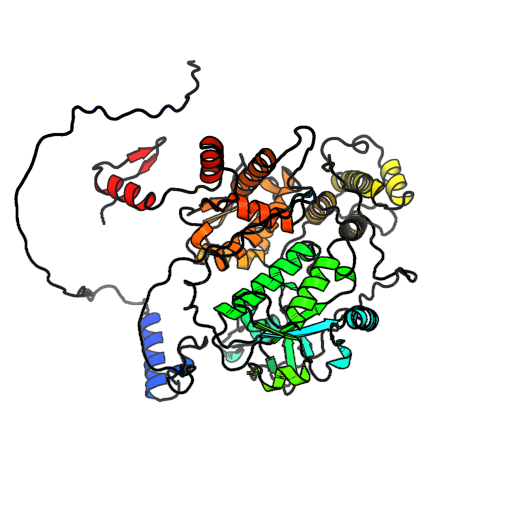-8.246 1.00 90.94 260 MET A C 1
ATOM 2067 O O . MET A 1 260 ? 11.136 9.064 -7.221 1.00 90.94 260 MET A O 1
ATOM 2071 N N . LEU A 1 261 ? 12.565 10.376 -8.335 1.00 90.50 261 LEU A N 1
ATOM 2072 C CA . LEU A 1 261 ? 12.797 11.345 -7.272 1.00 90.50 261 LEU A CA 1
ATOM 2073 C C . LEU A 1 261 ? 12.030 12.636 -7.553 1.00 90.50 261 LEU A C 1
ATOM 2075 O O . LEU A 1 261 ? 12.081 13.189 -8.652 1.00 90.50 261 LEU A O 1
ATOM 2079 N N . ARG A 1 262 ? 11.339 13.124 -6.523 1.00 86.69 262 ARG A N 1
ATOM 2080 C CA . ARG A 1 262 ? 10.529 14.339 -6.548 1.00 86.69 262 ARG A CA 1
ATOM 2081 C C . ARG A 1 262 ? 11.007 15.307 -5.480 1.00 86.69 262 ARG A C 1
ATOM 2083 O O . ARG A 1 262 ? 11.574 14.905 -4.469 1.00 86.69 262 ARG A O 1
ATOM 2090 N N . GLU A 1 263 ? 10.733 16.583 -5.672 1.00 83.81 263 GLU A N 1
ATOM 2091 C CA . GLU A 1 263 ? 11.099 17.668 -4.771 1.00 83.81 263 GLU A CA 1
ATOM 2092 C C . GLU A 1 263 ? 10.496 17.481 -3.383 1.00 83.81 263 GLU A C 1
ATOM 2094 O O . GLU A 1 263 ? 11.165 17.730 -2.383 1.00 83.81 263 GLU A O 1
ATOM 2099 N N . ARG A 1 264 ? 9.266 16.959 -3.310 1.00 78.38 264 ARG A N 1
ATOM 2100 C CA . ARG A 1 264 ? 8.620 16.596 -2.041 1.00 78.38 264 ARG A CA 1
ATOM 2101 C C . ARG A 1 264 ? 9.393 15.549 -1.235 1.00 78.38 264 ARG A C 1
ATOM 2103 O O . ARG A 1 264 ? 9.301 15.577 -0.019 1.00 78.38 264 ARG A O 1
ATOM 2110 N N . HIS A 1 265 ? 10.188 14.684 -1.874 1.00 81.75 265 HIS A N 1
ATOM 2111 C CA . HIS A 1 265 ? 10.986 13.678 -1.163 1.00 81.75 265 HIS A CA 1
ATOM 2112 C C . HIS A 1 265 ? 12.155 14.297 -0.378 1.00 81.75 265 HIS A C 1
ATOM 2114 O O . HIS A 1 265 ? 12.693 13.666 0.525 1.00 81.75 265 HIS A O 1
ATOM 2120 N N . LEU A 1 266 ? 12.561 15.528 -0.719 1.00 80.50 266 LEU A N 1
ATOM 2121 C CA . LEU A 1 266 ? 13.574 16.290 0.017 1.00 80.50 266 LEU A CA 1
ATOM 2122 C C . LEU A 1 266 ? 12.973 17.243 1.058 1.00 80.50 266 LEU A C 1
ATOM 2124 O O . LEU A 1 266 ? 13.730 17.918 1.758 1.00 80.50 266 LEU A O 1
ATOM 2128 N N . ARG A 1 267 ? 11.641 17.318 1.159 1.00 74.56 267 ARG A N 1
ATOM 2129 C CA . ARG A 1 267 ? 10.947 18.143 2.150 1.00 74.56 267 ARG A CA 1
ATOM 2130 C C . ARG A 1 267 ? 10.673 17.309 3.401 1.00 74.56 267 ARG A C 1
ATOM 2132 O O . ARG A 1 267 ? 10.264 16.158 3.304 1.00 74.56 267 ARG A O 1
ATOM 2139 N N . GLY A 1 268 ? 10.867 17.911 4.570 1.00 71.12 268 GLY A N 1
ATOM 2140 C CA . GLY A 1 268 ? 10.543 17.290 5.855 1.00 71.12 268 GLY A CA 1
ATOM 2141 C C . GLY A 1 268 ? 11.729 16.637 6.581 1.00 71.12 268 GLY A C 1
ATOM 2142 O O . GLY A 1 268 ? 12.873 16.711 6.123 1.00 71.12 268 GLY A O 1
ATOM 2143 N N . PRO A 1 269 ? 11.464 16.034 7.753 1.00 70.12 269 PRO A N 1
ATOM 2144 C CA . PRO A 1 269 ? 12.502 15.569 8.676 1.00 70.12 269 PRO A CA 1
ATOM 2145 C C . PRO A 1 269 ? 13.305 14.375 8.141 1.00 70.12 269 PRO A C 1
ATOM 2147 O O . PRO A 1 269 ? 14.503 14.293 8.378 1.00 70.12 269 PRO A O 1
ATOM 2150 N N . GLN A 1 270 ? 12.682 13.497 7.350 1.00 78.62 270 GLN A N 1
ATOM 2151 C CA . GLN A 1 270 ? 13.281 12.253 6.831 1.00 78.62 270 GLN A CA 1
ATOM 2152 C C . GLN A 1 270 ? 14.172 12.470 5.588 1.00 78.62 270 GLN A C 1
ATOM 2154 O O . GLN A 1 270 ? 14.568 11.524 4.904 1.00 78.62 270 GLN A O 1
ATOM 2159 N N . LYS A 1 271 ? 14.517 13.728 5.273 1.00 83.94 271 LYS A N 1
ATOM 2160 C CA . LYS A 1 271 ? 15.449 14.074 4.188 1.00 83.94 271 LYS A CA 1
ATOM 2161 C C . LYS A 1 271 ? 16.822 13.423 4.396 1.00 83.94 271 LYS A C 1
ATOM 2163 O O . LYS A 1 271 ? 17.435 12.983 3.423 1.00 83.94 271 LYS A O 1
ATOM 2168 N N . SER A 1 272 ? 17.315 13.393 5.637 1.00 86.62 272 SER A N 1
ATOM 2169 C CA . SER A 1 272 ? 18.588 12.748 5.991 1.00 86.62 272 SER A CA 1
ATOM 2170 C C . SER A 1 272 ? 18.608 11.291 5.552 1.00 86.62 272 SER A C 1
ATOM 2172 O O . SER A 1 272 ? 19.561 10.858 4.912 1.00 86.62 272 SER A O 1
ATOM 2174 N N . ASP A 1 273 ? 17.516 10.582 5.810 1.00 89.31 273 ASP A N 1
ATOM 2175 C CA . ASP A 1 273 ? 17.410 9.138 5.626 1.00 89.31 273 ASP A CA 1
ATOM 2176 C C . ASP A 1 273 ? 17.363 8.781 4.134 1.00 89.31 273 ASP A C 1
ATOM 2178 O O . ASP A 1 273 ? 17.958 7.795 3.694 1.00 89.31 273 ASP A O 1
ATOM 2182 N N . LEU A 1 274 ? 16.716 9.626 3.319 1.00 90.94 274 LEU A N 1
ATOM 2183 C CA . LEU A 1 274 ? 16.766 9.510 1.860 1.00 90.94 274 LEU A CA 1
ATOM 2184 C C . LEU A 1 274 ? 18.186 9.733 1.329 1.00 90.94 274 LEU A C 1
ATOM 2186 O O . LEU A 1 274 ? 18.652 8.966 0.486 1.00 90.94 274 LEU A O 1
ATOM 2190 N N . LEU A 1 275 ? 18.873 10.780 1.793 1.00 91.88 275 LEU A N 1
ATOM 2191 C CA . LEU A 1 275 ? 20.243 11.068 1.362 1.00 91.88 275 LEU A CA 1
ATOM 2192 C C . LEU A 1 275 ? 21.215 9.964 1.793 1.00 91.88 275 LEU A C 1
ATOM 2194 O O . LEU A 1 275 ? 22.119 9.617 1.030 1.00 91.88 275 LEU A O 1
ATOM 2198 N N . GLU A 1 276 ? 21.008 9.379 2.970 1.00 92.06 276 GLU A N 1
ATOM 2199 C CA . GLU A 1 276 ? 21.761 8.223 3.443 1.00 92.06 276 GLU A CA 1
ATOM 2200 C C . GLU A 1 276 ? 21.531 7.010 2.535 1.00 92.06 276 GLU A C 1
ATOM 2202 O O . GLU A 1 276 ? 22.500 6.440 2.032 1.00 92.06 276 GLU A O 1
ATOM 2207 N N . LEU A 1 277 ? 20.272 6.668 2.228 1.00 92.44 277 LEU A N 1
ATOM 2208 C CA . LEU A 1 277 ? 19.954 5.569 1.311 1.00 92.44 277 LEU A CA 1
ATOM 2209 C C . LEU A 1 277 ? 20.583 5.785 -0.074 1.00 92.44 277 LEU A C 1
ATOM 2211 O O . LEU A 1 277 ? 21.186 4.871 -0.633 1.00 92.44 277 LEU A O 1
ATOM 2215 N N . LEU A 1 278 ? 20.488 6.994 -0.632 1.00 93.31 278 LEU A N 1
ATOM 2216 C CA . LEU A 1 278 ? 21.094 7.320 -1.928 1.00 93.31 278 LEU A CA 1
ATOM 2217 C C . LEU A 1 278 ? 22.627 7.238 -1.880 1.00 93.31 278 LEU A C 1
ATOM 2219 O O . LEU A 1 278 ? 23.258 6.821 -2.853 1.00 93.31 278 LEU A O 1
ATOM 2223 N N . THR A 1 279 ? 23.232 7.576 -0.742 1.00 92.12 279 THR A N 1
ATOM 2224 C CA . THR A 1 279 ? 24.674 7.420 -0.520 1.00 92.12 279 THR A CA 1
ATOM 2225 C C . THR A 1 279 ? 25.070 5.943 -0.446 1.00 92.12 279 THR A C 1
ATOM 2227 O O . THR A 1 279 ? 26.053 5.560 -1.081 1.00 92.12 279 THR A O 1
ATOM 2230 N N . GLN A 1 280 ? 24.290 5.100 0.238 1.00 92.25 280 GLN A N 1
ATOM 2231 C CA . GLN A 1 280 ? 24.481 3.642 0.271 1.00 92.25 280 GLN A CA 1
ATOM 2232 C C . GLN A 1 280 ? 24.341 3.027 -1.133 1.00 92.25 280 GLN A C 1
ATOM 2234 O O . GLN A 1 280 ? 25.175 2.224 -1.555 1.00 92.25 280 GLN A O 1
ATOM 2239 N N . ILE A 1 281 ? 23.342 3.468 -1.909 1.00 93.50 281 ILE A N 1
ATOM 2240 C CA . ILE A 1 281 ? 23.165 3.062 -3.312 1.00 93.50 281 ILE A CA 1
ATOM 2241 C C . ILE A 1 281 ? 24.383 3.464 -4.155 1.00 93.50 281 ILE A C 1
ATOM 2243 O O . ILE A 1 281 ? 24.872 2.667 -4.956 1.00 93.50 281 ILE A O 1
ATOM 2247 N N . ARG A 1 282 ? 24.921 4.673 -3.957 1.00 92.12 282 ARG A N 1
ATOM 2248 C CA . ARG A 1 282 ? 26.132 5.137 -4.652 1.00 92.12 282 ARG A CA 1
ATOM 2249 C C . ARG A 1 282 ? 27.372 4.315 -4.287 1.00 92.12 282 ARG A C 1
ATOM 2251 O O . ARG A 1 282 ? 28.204 4.074 -5.154 1.00 92.12 282 ARG A O 1
ATOM 2258 N N . GLN A 1 283 ? 27.505 3.895 -3.029 1.00 91.00 283 GLN A N 1
ATOM 2259 C CA . GLN A 1 283 ? 28.607 3.037 -2.569 1.00 91.00 283 GLN A CA 1
ATOM 2260 C C . GLN A 1 283 ? 28.529 1.611 -3.143 1.00 91.00 283 GLN A C 1
ATOM 2262 O O . GLN A 1 283 ? 29.539 0.914 -3.193 1.00 91.00 283 GLN A O 1
ATOM 2267 N N . GLY A 1 284 ? 27.351 1.189 -3.608 1.00 87.94 284 GLY A N 1
ATOM 2268 C CA . GLY A 1 284 ? 27.144 -0.058 -4.343 1.00 87.94 284 GLY A CA 1
ATOM 2269 C C . GLY A 1 284 ? 26.804 -1.279 -3.483 1.00 87.94 284 GLY A C 1
ATOM 2270 O O . GLY A 1 284 ? 26.645 -2.383 -4.009 1.00 87.94 284 GLY A O 1
ATOM 2271 N N . LYS A 1 285 ? 26.649 -1.097 -2.168 1.00 85.38 285 LYS A N 1
ATOM 2272 C CA . LYS A 1 285 ? 26.247 -2.153 -1.232 1.00 85.38 285 LYS A CA 1
ATOM 2273 C C . LYS A 1 285 ? 25.276 -1.592 -0.196 1.00 85.38 285 LYS A C 1
ATOM 2275 O O . LYS A 1 285 ? 25.657 -0.735 0.591 1.00 85.38 285 LYS A O 1
ATOM 2280 N N . LEU A 1 286 ? 24.037 -2.090 -0.193 1.00 82.38 286 LEU A N 1
ATOM 2281 C CA . LEU A 1 286 ? 23.020 -1.693 0.798 1.00 82.38 286 LEU A CA 1
ATOM 2282 C C . LEU A 1 286 ? 23.031 -2.610 2.020 1.00 82.38 286 LEU A C 1
ATOM 2284 O O . LEU A 1 286 ? 22.809 -2.161 3.138 1.00 82.38 286 LEU A O 1
ATOM 2288 N N . SER A 1 287 ? 23.273 -3.902 1.809 1.00 79.75 287 SER A N 1
ATOM 2289 C CA . SER A 1 287 ? 23.306 -4.917 2.862 1.00 79.75 287 SER A CA 1
ATOM 2290 C C . SER A 1 287 ? 24.334 -5.998 2.523 1.00 79.75 287 SER A C 1
ATOM 2292 O O . SER A 1 287 ? 25.017 -5.927 1.500 1.00 79.75 287 SER A O 1
ATOM 2294 N N . SER A 1 288 ? 24.480 -7.016 3.374 1.00 73.62 288 SER A N 1
ATOM 2295 C CA . SER A 1 288 ? 25.378 -8.149 3.110 1.00 73.62 288 SER A CA 1
ATOM 2296 C C . SER A 1 288 ? 25.080 -8.860 1.781 1.00 73.62 288 SER A C 1
ATOM 2298 O O . SER A 1 288 ? 26.018 -9.353 1.158 1.00 73.62 288 SER A O 1
ATOM 2300 N N . SER A 1 289 ? 23.815 -8.875 1.345 1.00 79.56 289 SER A N 1
ATOM 2301 C CA . SER A 1 289 ? 23.334 -9.599 0.162 1.00 79.56 289 SER A CA 1
ATOM 2302 C C . SER A 1 289 ? 22.924 -8.707 -1.015 1.00 79.56 289 SER A C 1
ATOM 2304 O O . SER A 1 289 ? 22.854 -9.206 -2.135 1.00 79.56 289 SER A O 1
ATOM 2306 N N . ILE A 1 290 ? 22.660 -7.413 -0.797 1.00 88.38 290 ILE A N 1
ATOM 2307 C CA . ILE A 1 290 ? 22.132 -6.510 -1.831 1.00 88.38 290 ILE A CA 1
ATOM 2308 C C . ILE A 1 290 ? 23.263 -5.672 -2.437 1.00 88.38 290 ILE A C 1
ATOM 2310 O O . ILE A 1 290 ? 23.755 -4.721 -1.816 1.00 88.38 290 ILE A O 1
ATOM 2314 N N . PHE A 1 291 ? 23.622 -5.999 -3.680 1.00 91.44 291 PHE A N 1
ATOM 2315 C CA . PHE A 1 291 ? 24.581 -5.251 -4.492 1.00 91.44 291 PHE A CA 1
ATOM 2316 C C . PHE A 1 291 ? 23.863 -4.424 -5.552 1.00 91.44 291 PHE A C 1
ATOM 2318 O O . PHE A 1 291 ? 23.052 -4.934 -6.331 1.00 91.44 291 PHE A O 1
ATOM 2325 N N . VAL A 1 292 ? 24.195 -3.140 -5.612 1.00 94.44 292 VAL A N 1
ATOM 2326 C CA . VAL A 1 292 ? 23.583 -2.197 -6.548 1.00 94.44 292 VAL A CA 1
ATOM 2327 C C . VAL A 1 292 ? 24.645 -1.381 -7.264 1.00 94.44 292 VAL A C 1
ATOM 2329 O O . VAL A 1 292 ? 25.787 -1.290 -6.820 1.00 94.44 292 VAL A O 1
ATOM 2332 N N . ARG A 1 293 ? 24.271 -0.754 -8.375 1.00 93.69 293 ARG A N 1
ATOM 2333 C CA . ARG A 1 293 ? 25.119 0.224 -9.046 1.00 93.69 293 ARG A CA 1
ATOM 2334 C C . ARG A 1 293 ? 24.288 1.388 -9.560 1.00 93.69 293 ARG A C 1
ATOM 2336 O O . ARG A 1 293 ? 23.409 1.188 -10.392 1.00 93.69 293 ARG A O 1
ATOM 2343 N N . LEU A 1 294 ? 24.573 2.590 -9.063 1.00 94.94 294 LEU A N 1
ATOM 2344 C CA . LEU A 1 294 ? 23.970 3.827 -9.557 1.00 94.94 294 LEU A CA 1
ATOM 2345 C C . LEU A 1 294 ? 24.635 4.234 -10.875 1.00 94.94 294 LEU A C 1
ATOM 2347 O O . LEU A 1 294 ? 25.829 4.530 -10.885 1.00 94.94 294 LEU A O 1
ATOM 2351 N N . GLU A 1 295 ? 23.881 4.267 -11.972 1.00 93.44 295 GLU A N 1
ATOM 2352 C CA . GLU A 1 295 ? 24.415 4.610 -13.296 1.00 93.44 295 GLU A CA 1
ATOM 2353 C C . GLU A 1 295 ? 23.433 5.438 -14.126 1.00 93.44 295 GLU A C 1
ATOM 2355 O O . GLU A 1 295 ? 22.239 5.533 -13.833 1.00 93.44 295 GLU A O 1
ATOM 2360 N N . ARG A 1 296 ? 23.949 6.017 -15.216 1.00 93.38 296 ARG A N 1
ATOM 2361 C CA . ARG A 1 296 ? 23.110 6.583 -16.271 1.00 93.38 296 ARG A CA 1
ATOM 2362 C C . ARG A 1 296 ? 22.372 5.474 -17.007 1.00 93.38 296 ARG A C 1
ATOM 2364 O O . ARG A 1 296 ? 22.928 4.407 -17.278 1.00 93.38 296 ARG A O 1
ATOM 2371 N N . LEU A 1 297 ? 21.147 5.773 -17.415 1.00 91.81 297 LEU A N 1
ATOM 2372 C CA . LEU A 1 297 ? 20.273 4.828 -18.093 1.00 91.81 297 LEU A CA 1
ATOM 2373 C C . LEU A 1 297 ? 20.894 4.253 -19.376 1.00 91.81 297 LEU A C 1
ATOM 2375 O O . LEU A 1 297 ? 20.798 3.053 -19.626 1.00 91.81 297 LEU A O 1
ATOM 2379 N N . GLN A 1 298 ? 21.571 5.092 -20.163 1.00 91.12 298 GLN A N 1
ATOM 2380 C CA . GLN A 1 298 ? 22.218 4.686 -21.413 1.00 91.12 298 GLN A CA 1
ATOM 2381 C C . GLN A 1 298 ? 23.293 3.608 -21.189 1.00 91.12 298 GLN A C 1
ATOM 2383 O O . GLN A 1 298 ? 23.442 2.710 -22.014 1.00 91.12 298 GLN A O 1
ATOM 2388 N N . THR A 1 299 ? 24.000 3.659 -20.056 1.00 91.50 299 THR A N 1
ATOM 2389 C CA . THR A 1 299 ? 24.998 2.650 -19.674 1.00 91.50 299 THR A CA 1
ATOM 2390 C C . THR A 1 299 ? 24.320 1.357 -19.226 1.00 91.50 299 THR A C 1
ATOM 2392 O O . THR A 1 299 ? 24.683 0.275 -19.693 1.00 91.50 299 THR A O 1
ATOM 2395 N N . ALA A 1 300 ? 23.293 1.468 -18.378 1.00 92.12 300 ALA A N 1
ATOM 2396 C CA . ALA A 1 300 ? 22.601 0.321 -17.798 1.00 92.12 300 ALA A CA 1
ATOM 2397 C C . ALA A 1 300 ? 21.941 -0.582 -18.861 1.00 92.12 300 ALA A C 1
ATOM 2399 O O . ALA A 1 300 ? 21.983 -1.808 -18.746 1.00 92.12 300 ALA A O 1
ATOM 2400 N N . ILE A 1 301 ? 21.391 0.003 -19.935 1.00 91.94 301 ILE A N 1
ATOM 2401 C CA . ILE A 1 301 ? 20.692 -0.734 -21.007 1.00 91.94 301 ILE A CA 1
ATOM 2402 C C . ILE A 1 301 ? 21.577 -1.787 -21.682 1.00 91.94 301 ILE A C 1
ATOM 2404 O O . ILE A 1 301 ? 21.074 -2.839 -22.073 1.00 91.94 301 ILE A O 1
ATOM 2408 N N . SER A 1 302 ? 22.887 -1.546 -21.779 1.00 89.81 302 SER A N 1
ATOM 2409 C CA . SER A 1 302 ? 23.826 -2.461 -22.445 1.00 89.81 302 SER A CA 1
ATOM 2410 C C . SER A 1 302 ? 23.872 -3.866 -21.827 1.00 89.81 302 SER A C 1
ATOM 2412 O O . SER A 1 302 ? 24.190 -4.831 -22.518 1.00 89.81 302 SER A O 1
ATOM 2414 N N . THR A 1 303 ? 23.523 -3.994 -20.543 1.00 91.00 303 THR A N 1
ATOM 2415 C CA . THR A 1 303 ? 23.530 -5.270 -19.807 1.00 91.00 303 THR A CA 1
ATOM 2416 C C . THR A 1 303 ? 22.139 -5.701 -19.341 1.00 91.00 303 THR A C 1
ATOM 2418 O O . THR A 1 303 ? 22.010 -6.697 -18.626 1.00 91.00 303 THR A O 1
ATOM 2421 N N . ALA A 1 304 ? 21.097 -4.967 -19.735 1.00 92.94 304 ALA A N 1
ATOM 2422 C CA . ALA A 1 304 ? 19.750 -5.123 -19.211 1.00 92.94 304 ALA A CA 1
ATOM 2423 C C . ALA A 1 304 ? 19.046 -6.398 -19.687 1.00 92.94 304 ALA A C 1
ATOM 2425 O O . ALA A 1 304 ? 19.346 -6.960 -20.741 1.00 92.94 304 ALA A O 1
ATOM 2426 N N . CYS A 1 305 ? 18.042 -6.831 -18.927 1.00 90.88 305 CYS A N 1
ATOM 2427 C CA . CYS A 1 305 ? 17.070 -7.807 -19.411 1.00 90.88 305 CYS A CA 1
ATOM 2428 C C . CYS A 1 305 ? 16.066 -7.127 -20.348 1.00 90.88 305 CYS A C 1
ATOM 2430 O O . CYS A 1 305 ? 15.278 -6.290 -19.903 1.00 90.88 305 CYS A O 1
ATOM 2432 N N . ILE A 1 306 ? 16.105 -7.490 -21.633 1.00 91.88 306 ILE A N 1
ATOM 2433 C CA . ILE A 1 306 ? 15.237 -6.929 -22.673 1.00 91.88 306 ILE A CA 1
ATOM 2434 C C . ILE A 1 306 ? 14.100 -7.909 -22.986 1.00 91.88 306 ILE A C 1
ATOM 2436 O O . ILE A 1 306 ? 14.339 -9.088 -23.253 1.00 91.88 306 ILE A O 1
ATOM 2440 N N . GLU A 1 307 ? 12.866 -7.412 -22.979 1.00 90.62 307 GLU A N 1
ATOM 2441 C CA . GLU A 1 307 ? 11.654 -8.124 -23.378 1.00 90.62 307 GLU A CA 1
ATOM 2442 C C . GLU A 1 307 ? 10.999 -7.420 -24.572 1.00 90.62 307 GLU A C 1
ATOM 2444 O O . GLU A 1 307 ? 10.824 -6.202 -24.587 1.00 90.62 307 GLU A O 1
ATOM 2449 N N . HIS A 1 308 ? 10.647 -8.192 -25.595 1.00 90.38 308 HIS A N 1
ATOM 2450 C CA . HIS A 1 308 ? 10.044 -7.683 -26.822 1.00 90.38 308 HIS A CA 1
ATOM 2451 C C . HIS A 1 308 ? 8.522 -7.824 -26.751 1.00 90.38 308 HIS A C 1
ATOM 2453 O O . HIS A 1 308 ? 8.013 -8.917 -26.501 1.00 90.38 308 HIS A O 1
ATOM 2459 N N . LEU A 1 309 ? 7.794 -6.726 -26.965 1.00 88.44 309 LEU A N 1
ATOM 2460 C CA . LEU A 1 309 ? 6.329 -6.720 -27.032 1.00 88.44 309 LEU A CA 1
ATOM 2461 C C . LEU A 1 309 ? 5.876 -6.551 -28.488 1.00 88.44 309 LEU A C 1
ATOM 2463 O O . LEU A 1 309 ? 5.185 -5.596 -28.835 1.00 88.44 309 LEU A O 1
ATOM 2467 N N . ASP A 1 310 ? 6.275 -7.492 -29.345 1.00 84.50 310 ASP A N 1
ATOM 2468 C CA . ASP A 1 310 ? 6.061 -7.418 -30.801 1.00 84.50 310 ASP A CA 1
ATOM 2469 C C . ASP A 1 310 ? 4.577 -7.499 -31.206 1.00 84.50 310 ASP A C 1
ATOM 2471 O O . ASP A 1 310 ? 4.199 -7.107 -32.307 1.00 84.50 310 ASP A O 1
ATOM 2475 N N . PHE A 1 311 ? 3.707 -7.954 -30.296 1.00 83.38 311 PHE A N 1
ATOM 2476 C CA . PHE A 1 311 ? 2.254 -7.966 -30.498 1.00 83.38 311 PHE A CA 1
ATOM 2477 C C . PHE A 1 311 ? 1.631 -6.556 -30.523 1.00 83.38 311 PHE A C 1
ATOM 2479 O O . PHE A 1 311 ? 0.506 -6.390 -30.993 1.00 83.38 311 PHE A O 1
ATOM 2486 N N . LEU A 1 312 ? 2.344 -5.536 -30.033 1.00 77.00 312 LEU A N 1
ATOM 2487 C CA . LEU A 1 312 ? 1.942 -4.131 -30.105 1.00 77.00 312 LEU A CA 1
ATOM 2488 C C . LEU A 1 312 ? 2.585 -3.477 -31.327 1.00 77.00 312 LEU A C 1
ATOM 2490 O O . LEU A 1 312 ? 3.647 -2.853 -31.236 1.00 77.00 312 LEU A O 1
ATOM 2494 N N . ASN A 1 313 ? 1.922 -3.612 -32.474 1.00 69.75 313 ASN A N 1
ATOM 2495 C CA . ASN A 1 313 ? 2.293 -2.896 -33.689 1.00 69.75 313 ASN A CA 1
ATOM 2496 C C . ASN A 1 313 ? 1.515 -1.570 -33.780 1.00 69.75 313 ASN A C 1
ATOM 2498 O O . ASN A 1 313 ? 0.296 -1.537 -33.581 1.00 69.75 313 ASN A O 1
ATOM 2502 N N . THR A 1 314 ? 2.221 -0.485 -34.104 1.00 63.09 314 THR A N 1
ATOM 2503 C CA . THR A 1 314 ? 1.660 0.870 -34.263 1.00 63.09 314 THR A CA 1
ATOM 2504 C C . THR A 1 314 ? 0.550 0.904 -35.322 1.00 63.09 314 THR A C 1
ATOM 2506 O O . THR A 1 314 ? -0.409 1.658 -35.185 1.00 63.09 314 THR A O 1
ATOM 2509 N N . GLU A 1 315 ? 0.621 0.025 -36.325 1.00 57.78 315 GLU A N 1
ATOM 2510 C CA . GLU A 1 315 ? -0.395 -0.115 -37.381 1.00 57.78 315 GLU A CA 1
ATOM 2511 C C . GLU A 1 315 ? -1.729 -0.690 -36.875 1.00 57.78 315 GLU A C 1
ATOM 2513 O O . GLU A 1 315 ? -2.790 -0.375 -37.410 1.00 57.78 315 GLU A O 1
ATOM 2518 N N . VAL A 1 316 ? -1.694 -1.526 -35.832 1.00 55.69 316 VAL A N 1
ATOM 2519 C CA . VAL A 1 316 ? -2.878 -2.217 -35.287 1.00 55.69 316 VAL A CA 1
ATOM 2520 C C . VAL A 1 316 ? -3.515 -1.417 -34.142 1.00 55.69 316 VAL A C 1
ATOM 2522 O O . VAL A 1 316 ? -4.725 -1.507 -33.925 1.00 55.69 316 VAL A O 1
ATOM 2525 N N . TYR A 1 317 ? -2.721 -0.598 -33.440 1.00 59.91 317 TYR A N 1
ATOM 2526 C CA . TYR A 1 317 ? -3.152 0.208 -32.292 1.00 59.91 317 TYR A CA 1
ATOM 2527 C C . TYR A 1 317 ? -2.672 1.672 -32.393 1.00 59.91 317 TYR A C 1
ATOM 2529 O O . TYR A 1 317 ? -1.864 2.123 -31.574 1.00 59.91 317 TYR A O 1
ATOM 2537 N N . PRO A 1 318 ? -3.184 2.452 -33.365 1.00 54.06 318 PRO A N 1
ATOM 2538 C CA . PRO A 1 318 ? -2.772 3.844 -33.570 1.00 54.06 318 PRO A CA 1
ATOM 2539 C C . PRO A 1 318 ? -3.163 4.770 -32.406 1.00 54.06 318 PRO A C 1
ATOM 2541 O O . PRO A 1 318 ? -2.533 5.799 -32.197 1.00 54.06 318 PRO A O 1
ATOM 2544 N N . THR A 1 319 ? -4.176 4.395 -31.619 1.00 55.19 319 THR A N 1
ATOM 2545 C CA . THR A 1 319 ? -4.689 5.154 -30.465 1.00 55.19 319 THR A CA 1
ATOM 2546 C C . THR A 1 319 ? -3.973 4.862 -29.144 1.00 55.19 319 THR A C 1
ATOM 2548 O O . THR A 1 319 ? -4.385 5.385 -28.110 1.00 55.19 319 THR A O 1
ATOM 2551 N N . PHE A 1 320 ? -2.946 4.006 -29.126 1.00 59.34 320 PHE A N 1
ATOM 2552 C CA . PHE A 1 320 ? -2.177 3.778 -27.902 1.00 59.34 320 PHE A CA 1
ATOM 2553 C C . PHE A 1 320 ? -1.346 5.038 -27.578 1.00 59.34 320 PHE A C 1
ATOM 2555 O O . PHE A 1 320 ? -0.738 5.598 -28.489 1.00 59.34 320 PHE A O 1
ATOM 2562 N N . PRO A 1 321 ? -1.316 5.537 -26.330 1.00 59.88 321 PRO A N 1
ATOM 2563 C CA . PRO A 1 321 ? -0.543 6.728 -25.982 1.00 59.88 321 PRO A CA 1
ATOM 2564 C C . PRO A 1 321 ? 0.958 6.401 -26.024 1.00 59.88 321 PRO A C 1
ATOM 2566 O O . PRO A 1 321 ? 1.547 5.913 -25.066 1.00 59.88 321 PRO A O 1
ATOM 2569 N N . TRP A 1 322 ? 1.576 6.626 -27.183 1.00 60.09 322 TRP A N 1
ATOM 2570 C CA . TRP A 1 322 ? 2.978 6.299 -27.463 1.00 60.09 322 TRP A CA 1
ATOM 2571 C C . TRP A 1 322 ? 3.988 7.347 -26.973 1.00 60.09 322 TRP A C 1
ATOM 2573 O O . TRP A 1 322 ? 5.189 7.218 -27.251 1.00 60.09 322 TRP A O 1
ATOM 2583 N N . GLU A 1 323 ? 3.505 8.405 -26.329 1.00 58.78 323 GLU A N 1
ATOM 2584 C CA . GLU A 1 323 ? 4.317 9.462 -25.735 1.00 58.78 323 GLU A CA 1
ATOM 2585 C C . GLU A 1 323 ? 4.835 9.005 -24.368 1.00 58.78 323 GLU A C 1
ATOM 2587 O O . GLU A 1 323 ? 4.230 8.156 -23.704 1.00 58.78 323 GLU A O 1
ATOM 2592 N N . SER A 1 324 ? 5.976 9.544 -23.929 1.00 54.22 324 SER A N 1
ATOM 2593 C CA . SER A 1 324 ? 6.273 9.510 -22.501 1.00 54.22 324 SER A CA 1
ATOM 2594 C C . SER A 1 324 ? 5.088 10.189 -21.826 1.00 54.22 324 SER A C 1
ATOM 2596 O O . SER A 1 324 ? 4.742 11.319 -22.172 1.00 54.22 324 SER A O 1
ATOM 2598 N N . VAL A 1 325 ? 4.432 9.513 -20.881 1.00 49.44 325 VAL A N 1
ATOM 2599 C CA . VAL A 1 325 ? 3.624 10.256 -19.920 1.00 49.44 325 VAL A CA 1
ATOM 2600 C C . VAL A 1 325 ? 4.654 11.121 -19.220 1.00 49.44 325 VAL A C 1
ATOM 2602 O O . VAL A 1 325 ? 5.405 10.630 -18.375 1.00 49.44 325 VAL A O 1
ATOM 2605 N N . ALA A 1 326 ? 4.790 12.370 -19.677 1.00 44.34 326 ALA A N 1
ATOM 2606 C CA . ALA A 1 326 ? 5.538 13.383 -18.972 1.00 44.34 326 ALA A CA 1
ATOM 2607 C C . ALA A 1 326 ? 5.067 13.232 -17.535 1.00 44.34 326 ALA A C 1
ATOM 2609 O O . ALA A 1 326 ? 3.857 13.302 -17.305 1.00 44.34 326 ALA A O 1
ATOM 2610 N N . VAL A 1 327 ? 5.986 12.889 -16.620 1.00 45.69 327 VAL A N 1
ATOM 2611 C CA . VAL A 1 327 ? 5.736 12.956 -15.176 1.00 45.69 327 VAL A CA 1
ATOM 2612 C C . VAL A 1 327 ? 4.998 14.257 -15.016 1.00 45.69 327 VAL A C 1
ATOM 2614 O O . VAL A 1 327 ? 5.618 15.273 -15.319 1.00 45.69 327 VAL A O 1
ATOM 2617 N N . ALA A 1 328 ? 3.685 14.190 -14.766 1.00 38.62 328 ALA A N 1
ATOM 2618 C CA . ALA A 1 328 ? 2.810 15.311 -15.051 1.00 38.62 328 ALA A CA 1
ATOM 2619 C C . ALA A 1 328 ? 3.431 16.509 -14.350 1.00 38.62 328 ALA A C 1
ATOM 2621 O O . ALA A 1 328 ? 3.464 16.545 -13.119 1.00 38.62 328 ALA A O 1
ATOM 2622 N N . GLU A 1 329 ? 4.032 17.423 -15.122 1.00 37.56 329 GLU A N 1
ATOM 2623 C CA . GLU A 1 329 ? 4.387 18.730 -14.608 1.00 37.56 329 GLU A CA 1
ATOM 2624 C C . GLU A 1 329 ? 3.030 19.212 -14.130 1.00 37.56 329 GLU A C 1
ATOM 2626 O O . GLU A 1 329 ? 2.128 19.355 -14.955 1.00 37.56 329 GLU A O 1
ATOM 2631 N N . ASN A 1 330 ? 2.815 19.236 -12.811 1.00 36.94 330 ASN A N 1
ATOM 2632 C CA . ASN A 1 330 ? 1.528 19.566 -12.228 1.00 36.94 330 ASN A CA 1
ATOM 2633 C C . ASN A 1 330 ? 1.112 20.900 -12.848 1.00 36.94 330 ASN A C 1
ATOM 2635 O O . ASN A 1 330 ? 1.567 21.948 -12.409 1.00 36.94 330 ASN A O 1
ATOM 2639 N N . LYS A 1 331 ? 0.246 20.878 -13.868 1.00 33.97 331 LYS A N 1
ATOM 2640 C CA . LYS A 1 331 ? -0.247 22.086 -14.545 1.00 33.97 331 LYS A CA 1
ATOM 2641 C C . LYS A 1 331 ? -1.152 22.920 -13.629 1.00 33.97 331 LYS A C 1
ATOM 2643 O O . LYS A 1 331 ? -1.653 23.955 -14.042 1.00 33.97 331 LYS A O 1
ATOM 2648 N N . ASN A 1 332 ? -1.291 22.508 -12.367 1.00 31.69 332 ASN A N 1
ATOM 2649 C CA . ASN A 1 332 ? -1.859 23.284 -11.274 1.00 31.69 332 ASN A CA 1
ATOM 2650 C C . ASN A 1 332 ? -0.809 24.159 -10.556 1.00 31.69 332 ASN A C 1
ATOM 2652 O O . ASN A 1 332 ? -1.009 24.534 -9.406 1.00 31.69 332 ASN A O 1
ATOM 2656 N N . THR A 1 333 ? 0.293 24.541 -11.208 1.00 35.00 333 THR A N 1
ATOM 2657 C CA . THR A 1 333 ? 1.137 25.663 -10.760 1.00 35.00 333 THR A CA 1
ATOM 2658 C C . THR A 1 333 ? 0.485 27.005 -11.115 1.00 35.00 333 THR A C 1
ATOM 2660 O O . THR A 1 333 ? 1.058 27.806 -11.846 1.00 35.00 333 THR A O 1
ATOM 2663 N N . ASN A 1 334 ? -0.728 27.248 -10.615 1.00 31.95 334 ASN A N 1
ATOM 2664 C CA . ASN A 1 334 ? -1.149 28.618 -10.300 1.00 31.95 334 ASN A CA 1
ATOM 2665 C C . ASN A 1 334 ? -0.782 28.991 -8.859 1.00 31.95 334 ASN A C 1
ATOM 2667 O O . ASN A 1 334 ? -0.889 30.156 -8.486 1.00 31.95 334 ASN A O 1
ATOM 2671 N N . ASP A 1 335 ? -0.244 28.050 -8.082 1.00 38.19 335 ASP A N 1
ATOM 2672 C CA . ASP A 1 335 ? 0.545 28.404 -6.916 1.00 38.19 335 ASP A CA 1
ATOM 2673 C C . ASP A 1 335 ? 1.899 28.912 -7.410 1.00 38.19 335 ASP A C 1
ATOM 2675 O O . ASP A 1 335 ? 2.834 28.146 -7.661 1.00 38.19 335 ASP A O 1
ATOM 2679 N N . LEU A 1 336 ? 2.001 30.237 -7.544 1.00 35.59 336 LEU A N 1
ATOM 2680 C CA . LEU A 1 336 ? 3.258 30.954 -7.382 1.00 35.59 336 LEU A CA 1
ATOM 2681 C C . LEU A 1 336 ? 3.810 30.616 -5.988 1.00 35.59 336 LEU A C 1
ATOM 2683 O O . LEU A 1 336 ? 3.750 31.415 -5.055 1.00 35.59 336 LEU A O 1
ATOM 2687 N N . SER A 1 337 ? 4.366 29.417 -5.815 1.00 42.00 337 SER A N 1
ATOM 2688 C CA . SER A 1 337 ? 5.243 29.132 -4.696 1.00 42.00 337 SER A CA 1
ATOM 2689 C C . SER A 1 337 ? 6.527 29.904 -4.973 1.00 42.00 337 SER A C 1
ATOM 2691 O O . SER A 1 337 ? 7.471 29.385 -5.571 1.00 42.00 337 SER A O 1
ATOM 2693 N N . HIS A 1 338 ? 6.511 31.186 -4.599 1.00 37.72 338 HIS A N 1
ATOM 2694 C CA . HIS A 1 338 ? 7.684 32.016 -4.371 1.00 37.72 338 HIS A CA 1
ATOM 2695 C C . HIS A 1 338 ? 8.836 31.141 -3.887 1.00 37.72 338 HIS A C 1
ATOM 2697 O O . HIS A 1 338 ? 8.607 30.329 -2.996 1.00 37.72 338 HIS A O 1
ATOM 2703 N N . TYR A 1 339 ? 10.018 31.306 -4.488 1.00 43.03 339 TYR A N 1
ATOM 2704 C CA . TYR A 1 339 ? 11.337 30.796 -4.095 1.00 43.03 339 TYR A CA 1
ATOM 2705 C C . TYR A 1 339 ? 11.474 30.411 -2.602 1.00 43.03 339 TYR A C 1
ATOM 2707 O O . TYR A 1 339 ? 12.139 31.095 -1.831 1.00 43.03 339 TYR A O 1
ATOM 2715 N N . LYS A 1 340 ? 10.856 29.306 -2.178 1.00 54.88 340 LYS A N 1
ATOM 2716 C CA . LYS A 1 340 ? 11.058 28.694 -0.866 1.00 54.88 340 LYS A CA 1
ATOM 2717 C C . LYS A 1 340 ? 12.162 27.670 -1.038 1.00 54.88 340 LYS A C 1
ATOM 2719 O O . LYS A 1 340 ? 12.186 26.939 -2.040 1.00 54.88 340 LYS A O 1
ATOM 2724 N N . SER A 1 341 ? 13.112 27.657 -0.108 1.00 56.25 341 SER A N 1
ATOM 2725 C CA . SER A 1 341 ? 14.251 26.763 -0.216 1.00 56.25 341 SER A CA 1
ATOM 2726 C C . SER A 1 341 ? 13.747 25.328 -0.259 1.00 56.25 341 SER A C 1
ATOM 2728 O O . SER A 1 341 ? 12.851 24.920 0.478 1.00 56.25 341 SER A O 1
ATOM 2730 N N . LEU A 1 342 ? 14.351 24.526 -1.131 1.00 57.75 342 LEU A N 1
ATOM 2731 C CA . LEU A 1 342 ? 14.041 23.102 -1.261 1.00 57.75 342 LEU A CA 1
ATOM 2732 C C . LEU A 1 342 ? 14.371 22.322 0.020 1.00 57.75 342 LEU A C 1
ATOM 2734 O O . LEU A 1 342 ? 13.946 21.184 0.189 1.00 57.75 342 LEU A O 1
ATOM 2738 N N . THR A 1 343 ? 15.139 22.958 0.904 1.00 55.50 343 THR A N 1
ATOM 2739 C CA . THR A 1 343 ? 15.594 22.453 2.191 1.00 55.50 343 THR A CA 1
ATOM 2740 C C . THR A 1 343 ? 14.898 23.110 3.376 1.00 55.50 343 THR A C 1
ATOM 2742 O O . THR A 1 343 ? 15.312 22.843 4.501 1.00 55.50 343 THR A O 1
ATOM 2745 N N . ASP A 1 344 ? 13.901 23.975 3.157 1.00 55.19 344 ASP A N 1
ATOM 2746 C CA . ASP A 1 344 ? 13.141 24.557 4.260 1.00 55.19 344 ASP A CA 1
ATOM 2747 C C . ASP A 1 344 ? 12.351 23.441 4.944 1.00 55.19 344 ASP A C 1
ATOM 2749 O O . ASP A 1 344 ? 11.368 22.908 4.423 1.00 55.19 344 ASP A O 1
ATOM 2753 N N . VAL A 1 345 ? 12.830 23.048 6.122 1.00 52.81 345 VAL A N 1
ATOM 2754 C CA . VAL A 1 345 ? 12.130 22.118 6.996 1.00 52.81 345 VAL A CA 1
ATOM 2755 C C . VAL A 1 345 ? 11.025 22.920 7.660 1.00 52.81 345 VAL A C 1
ATOM 2757 O O . VAL A 1 345 ? 11.269 23.650 8.621 1.00 52.81 345 VAL A O 1
ATOM 2760 N N . VAL A 1 346 ? 9.795 22.783 7.165 1.00 52.31 346 VAL A N 1
ATOM 2761 C CA . VAL A 1 346 ? 8.638 23.078 8.010 1.00 52.31 346 VAL A CA 1
ATOM 2762 C C . VAL A 1 346 ? 8.723 22.066 9.145 1.00 52.31 346 VAL A C 1
ATOM 2764 O O . VAL A 1 346 ? 8.439 20.886 8.950 1.00 52.31 346 VAL A O 1
ATOM 2767 N N . LYS A 1 347 ? 9.231 22.494 10.306 1.00 46.75 347 LYS A N 1
ATOM 2768 C CA . LYS A 1 347 ? 9.166 21.688 11.522 1.00 46.75 347 LYS A CA 1
ATOM 2769 C C . LYS A 1 347 ? 7.684 21.525 11.823 1.00 46.75 347 LYS A C 1
ATOM 2771 O O . LYS A 1 347 ? 7.059 22.459 12.317 1.00 46.75 347 LYS A O 1
ATOM 2776 N N . ALA A 1 348 ? 7.122 20.378 11.454 1.00 47.00 348 ALA A N 1
ATOM 2777 C CA . ALA A 1 348 ? 5.811 19.998 11.931 1.00 47.00 348 ALA A CA 1
ATOM 2778 C C . ALA A 1 348 ? 5.913 19.944 13.467 1.00 47.00 348 ALA A C 1
ATOM 2780 O O . ALA A 1 348 ? 6.780 19.232 13.983 1.00 47.00 348 ALA A O 1
ATOM 2781 N N . PRO A 1 349 ? 5.134 20.743 14.214 1.00 47.78 349 PRO A N 1
ATOM 2782 C CA . PRO A 1 349 ? 4.988 20.523 15.639 1.00 47.78 349 PRO A CA 1
ATOM 2783 C C . PRO A 1 349 ? 4.475 19.096 15.835 1.00 47.78 349 PRO A C 1
ATOM 2785 O O . PRO A 1 349 ? 3.697 18.592 15.023 1.00 47.78 349 PRO A O 1
ATOM 2788 N N . VAL A 1 350 ? 4.938 18.439 16.895 1.00 51.75 350 VAL A N 1
ATOM 2789 C CA . VAL A 1 350 ? 4.402 17.147 17.325 1.00 51.75 350 VAL A CA 1
ATOM 2790 C C . VAL A 1 350 ? 2.951 17.402 17.728 1.00 51.75 350 VAL A C 1
ATOM 2792 O O . VAL A 1 350 ? 2.676 17.883 18.821 1.00 51.75 350 VAL A O 1
ATOM 2795 N N . LEU A 1 351 ? 2.023 17.197 16.796 1.00 54.22 351 LEU A N 1
ATOM 2796 C CA . LEU A 1 351 ? 0.595 17.300 17.053 1.00 54.22 351 LEU A CA 1
ATOM 2797 C C . LEU A 1 351 ? 0.174 15.976 17.694 1.00 54.22 351 LEU A C 1
ATOM 2799 O O . LEU A 1 351 ? -0.150 15.024 16.992 1.00 54.22 351 LEU A O 1
ATOM 2803 N N . SER A 1 352 ? 0.249 15.919 19.022 1.00 53.66 352 SER A N 1
ATOM 2804 C CA . SER A 1 352 ? -0.037 14.732 19.839 1.00 53.66 352 SER A CA 1
ATOM 2805 C C . SER A 1 352 ? -1.516 14.366 19.889 1.00 53.66 352 SER A C 1
ATOM 2807 O O . SER A 1 352 ? -1.852 13.200 20.060 1.00 53.66 352 SER A O 1
ATOM 2809 N N . ASP A 1 353 ? -2.403 15.349 19.744 1.00 63.91 353 ASP A N 1
ATOM 2810 C CA . ASP A 1 353 ? -3.801 15.124 20.111 1.00 63.91 353 ASP A CA 1
ATOM 2811 C C . ASP A 1 353 ? -4.566 14.418 18.987 1.00 63.91 353 ASP A C 1
ATOM 2813 O O . ASP A 1 353 ? -4.464 14.801 17.818 1.00 63.91 353 ASP A O 1
ATOM 2817 N N . ASP A 1 354 ? -5.369 13.410 19.312 1.00 69.25 354 ASP A N 1
ATOM 2818 C CA . ASP A 1 354 ? -6.276 12.819 18.326 1.00 69.25 354 ASP A CA 1
ATOM 2819 C C . ASP A 1 354 ? -7.309 13.863 17.847 1.00 69.25 354 ASP A C 1
ATOM 2821 O O . ASP A 1 354 ? -7.585 14.870 18.507 1.00 69.25 354 ASP A O 1
ATOM 2825 N N . LEU A 1 355 ? -7.881 13.647 16.666 1.00 79.75 355 LEU A N 1
ATOM 2826 C CA . LEU A 1 355 ? -9.003 14.444 16.183 1.00 79.75 355 LEU A CA 1
ATOM 2827 C C . LEU A 1 355 ? -10.277 14.013 16.908 1.00 79.75 355 LEU A C 1
ATOM 2829 O O . LEU A 1 355 ? -10.911 13.032 16.513 1.00 79.75 355 LEU A O 1
ATOM 2833 N N . ASP A 1 356 ? -10.697 14.774 17.918 1.00 82.06 356 ASP A N 1
ATOM 2834 C CA . ASP A 1 356 ? -12.019 14.581 18.515 1.00 82.06 356 ASP A CA 1
ATOM 2835 C C . ASP A 1 356 ? -13.116 15.113 17.578 1.00 82.06 356 ASP A C 1
ATOM 2837 O O . ASP A 1 356 ? -13.509 16.280 17.595 1.00 82.06 356 ASP A O 1
ATOM 2841 N N . TYR A 1 357 ? -13.596 14.234 16.701 1.00 80.44 357 TYR A N 1
ATOM 2842 C CA . TYR A 1 357 ? -14.719 14.512 15.807 1.00 80.44 357 TYR A CA 1
ATOM 2843 C C . TYR A 1 357 ? -16.081 14.200 16.446 1.00 80.44 357 TYR A C 1
ATOM 2845 O O . TYR A 1 357 ? -17.118 14.509 15.851 1.00 80.44 357 TYR A O 1
ATOM 2853 N N . GLN A 1 358 ? -16.094 13.573 17.628 1.00 79.69 358 GLN A N 1
ATOM 2854 C CA . GLN A 1 358 ? -17.316 13.227 18.352 1.00 79.69 358 GLN A CA 1
ATOM 2855 C C . GLN A 1 358 ? -17.791 14.372 19.241 1.00 79.69 358 GLN A C 1
ATOM 2857 O O . GLN A 1 358 ? -19.001 14.529 19.395 1.00 79.69 358 GLN A O 1
ATOM 2862 N N . HIS A 1 359 ? -16.877 15.195 19.758 1.00 80.75 359 HIS A N 1
ATOM 2863 C CA . HIS A 1 359 ? -17.178 16.375 20.563 1.00 80.75 359 HIS A CA 1
ATOM 2864 C C . HIS A 1 359 ? -16.339 17.571 20.092 1.00 80.75 359 HIS A C 1
ATOM 2866 O O . HIS A 1 359 ? -15.147 17.663 20.358 1.00 80.75 359 HIS A O 1
ATOM 2872 N N . HIS A 1 360 ? -16.967 18.515 19.379 1.00 83.06 360 HIS A N 1
ATOM 2873 C CA . HIS A 1 360 ? -16.264 19.682 18.834 1.00 83.06 360 HIS A CA 1
ATOM 2874 C C . HIS A 1 360 ? -17.097 20.971 18.859 1.00 83.06 360 HIS A C 1
ATOM 2876 O O . HIS A 1 360 ? -18.327 20.941 18.799 1.00 83.06 360 HIS A O 1
ATOM 2882 N N . GLU A 1 361 ? -16.414 22.121 18.852 1.00 83.12 361 GLU A N 1
ATOM 2883 C CA . GLU A 1 361 ? -17.014 23.464 18.976 1.00 83.12 361 GLU A CA 1
ATOM 2884 C C . GLU A 1 361 ? -18.070 23.786 17.898 1.00 83.12 361 GLU A C 1
ATOM 2886 O O . GLU A 1 361 ? -19.028 24.506 18.163 1.00 83.12 361 GLU A O 1
ATOM 2891 N N . PHE A 1 362 ? -17.956 23.186 16.708 1.00 88.00 362 PHE A N 1
ATOM 2892 C CA . PHE A 1 362 ? -18.845 23.457 15.571 1.00 88.00 362 PHE A CA 1
ATOM 2893 C C . PHE A 1 362 ? -20.202 22.718 15.588 1.00 88.00 362 PHE A C 1
ATOM 2895 O O . PHE A 1 362 ? -21.054 23.043 14.768 1.00 88.00 362 PHE A O 1
ATOM 2902 N N . GLN A 1 363 ? -20.451 21.749 16.489 1.00 84.44 363 GLN A N 1
ATOM 2903 C CA . GLN A 1 363 ? -21.663 20.893 16.418 1.00 84.44 363 GLN A CA 1
ATOM 2904 C C . GLN A 1 363 ? -22.973 21.675 16.511 1.00 84.44 363 GLN A C 1
ATOM 2906 O O . GLN A 1 363 ? -23.957 21.322 15.868 1.00 84.44 363 GLN A O 1
ATOM 2911 N N . ASN A 1 364 ? -22.970 22.744 17.305 1.00 85.25 364 ASN A N 1
ATOM 2912 C CA . ASN A 1 364 ? -24.154 23.551 17.588 1.00 85.25 364 ASN A CA 1
ATOM 2913 C C . ASN A 1 364 ? -24.109 24.927 16.906 1.00 85.25 364 ASN A C 1
ATOM 2915 O O . ASN A 1 364 ? -24.963 25.766 17.180 1.00 85.25 364 ASN A O 1
ATOM 2919 N N . GLN A 1 365 ? -23.115 25.182 16.049 1.00 89.19 365 GLN A N 1
ATOM 2920 C CA . GLN A 1 365 ? -22.954 26.478 15.390 1.00 89.19 365 GLN A CA 1
ATOM 2921 C C . GLN A 1 365 ? -23.840 26.612 14.154 1.00 89.19 365 GLN A C 1
ATOM 2923 O O . GLN A 1 365 ? -24.147 25.632 13.455 1.00 89.19 365 GLN A O 1
ATOM 2928 N N . HIS A 1 366 ? -24.248 27.850 13.867 1.00 89.88 366 HIS A N 1
ATOM 2929 C CA . HIS A 1 366 ? -25.054 28.130 12.688 1.00 89.88 366 HIS A CA 1
ATOM 2930 C C . HIS A 1 366 ? -24.211 27.975 11.415 1.00 89.88 366 HIS A C 1
ATOM 2932 O O . HIS A 1 366 ? -23.003 28.192 11.397 1.00 89.88 366 HIS A O 1
ATOM 2938 N N . GLU A 1 367 ? -24.849 27.587 10.314 1.00 88.31 367 GLU A N 1
ATOM 2939 C CA . GLU A 1 367 ? -24.162 27.304 9.048 1.00 88.31 367 GLU A CA 1
ATOM 2940 C C . GLU A 1 367 ? -23.330 28.470 8.508 1.00 88.31 367 GLU A C 1
ATOM 2942 O O . GLU A 1 367 ? -22.250 28.263 7.956 1.00 88.31 367 GLU A O 1
ATOM 2947 N N . THR A 1 368 ? -23.840 29.689 8.668 1.00 88.62 368 THR A N 1
ATOM 2948 C CA . THR A 1 368 ? -23.169 30.920 8.239 1.00 88.62 368 THR A CA 1
ATOM 2949 C C . THR A 1 368 ? -21.848 31.113 8.973 1.00 88.62 368 THR A C 1
ATOM 2951 O O . THR A 1 368 ? -20.841 31.355 8.327 1.00 88.62 368 THR A O 1
ATOM 2954 N N . GLU A 1 369 ? -21.816 30.876 10.285 1.00 90.50 369 GLU A N 1
ATOM 2955 C CA . GLU A 1 369 ? -20.608 31.019 11.109 1.00 90.50 369 GLU A CA 1
ATOM 2956 C C . GLU A 1 369 ? -19.520 30.023 10.694 1.00 90.50 369 GLU A C 1
ATOM 2958 O O . GLU A 1 369 ? -18.344 30.372 10.605 1.00 90.50 369 GLU A O 1
ATOM 2963 N N . ILE A 1 370 ? -19.915 28.787 10.372 1.00 91.31 370 ILE A N 1
ATOM 2964 C CA . ILE A 1 370 ? -18.989 27.741 9.920 1.00 91.31 370 ILE A CA 1
ATOM 2965 C C . ILE A 1 370 ? -18.398 28.104 8.551 1.00 91.31 370 ILE A C 1
ATOM 2967 O O . ILE A 1 370 ? -17.195 27.949 8.328 1.00 91.31 370 ILE A O 1
ATOM 2971 N N . ARG A 1 371 ? -19.231 28.601 7.626 1.00 92.44 371 ARG A N 1
ATOM 2972 C CA . ARG A 1 371 ? -18.771 29.073 6.310 1.00 92.44 371 ARG A CA 1
ATOM 2973 C C . ARG A 1 371 ? -17.848 30.275 6.434 1.00 92.44 371 ARG A C 1
ATOM 2975 O O . ARG A 1 371 ? -16.814 30.296 5.768 1.00 92.44 371 ARG A O 1
ATOM 2982 N N . ASP A 1 372 ? -18.205 31.229 7.285 1.00 90.44 372 ASP A N 1
ATOM 2983 C CA . ASP A 1 372 ? -17.419 32.432 7.533 1.00 90.44 372 ASP A CA 1
ATOM 2984 C C . ASP A 1 372 ? -16.062 32.068 8.128 1.00 90.44 372 ASP A C 1
ATOM 2986 O O . ASP A 1 372 ? -15.046 32.575 7.664 1.00 90.44 372 ASP A O 1
ATOM 2990 N N . TYR A 1 373 ? -16.012 31.129 9.077 1.00 92.12 373 TYR A N 1
ATOM 2991 C CA . TYR A 1 373 ? -14.751 30.595 9.586 1.00 92.12 373 TYR A CA 1
ATOM 2992 C C . TYR A 1 373 ? -13.902 30.014 8.448 1.00 92.12 373 TYR A C 1
ATOM 2994 O O . TYR A 1 373 ? -12.801 30.493 8.200 1.00 92.12 373 TYR A O 1
ATOM 3002 N N . ILE A 1 374 ? -14.442 29.057 7.683 1.00 90.81 374 ILE A N 1
ATOM 3003 C CA . ILE A 1 374 ? -13.707 28.392 6.594 1.00 90.81 374 ILE A CA 1
ATOM 3004 C C . ILE A 1 374 ? -13.197 29.385 5.538 1.00 90.81 374 ILE A C 1
ATOM 3006 O O . ILE A 1 374 ? -12.115 29.184 4.987 1.00 90.81 374 ILE A O 1
ATOM 3010 N N . CYS A 1 375 ? -13.974 30.423 5.221 1.00 89.19 375 CYS A N 1
ATOM 3011 C CA . CYS A 1 375 ? -13.622 31.387 4.182 1.00 89.19 375 CYS A CA 1
ATOM 3012 C C . CYS A 1 375 ? -12.678 32.493 4.667 1.00 89.19 375 CYS A C 1
ATOM 3014 O O . CYS A 1 375 ? -11.912 33.005 3.852 1.00 89.19 375 CYS A O 1
ATOM 3016 N N . ASN A 1 376 ? -12.737 32.865 5.949 1.00 88.38 376 ASN A N 1
ATOM 3017 C CA . ASN A 1 376 ? -12.000 34.011 6.487 1.00 88.38 376 ASN A CA 1
ATOM 3018 C C . ASN A 1 376 ? -10.711 33.620 7.222 1.00 88.38 376 ASN A C 1
ATOM 3020 O O . ASN A 1 376 ? -9.889 34.497 7.485 1.00 88.38 376 ASN A O 1
ATOM 3024 N N . THR A 1 377 ? -10.512 32.343 7.568 1.00 87.56 377 THR A N 1
ATOM 3025 C CA . THR A 1 377 ? -9.280 31.879 8.217 1.00 87.56 377 THR A CA 1
ATOM 3026 C C . THR A 1 377 ? -8.382 31.103 7.263 1.00 87.56 377 THR A C 1
ATOM 3028 O O . THR A 1 377 ? -8.815 30.184 6.570 1.00 87.56 377 THR A O 1
ATOM 3031 N N . ASP A 1 378 ? -7.093 31.441 7.267 1.00 85.19 378 ASP A N 1
ATOM 3032 C CA . ASP A 1 378 ? -6.087 30.692 6.521 1.00 85.19 378 ASP A CA 1
ATOM 3033 C C . ASP A 1 378 ? -5.777 29.351 7.196 1.00 85.19 378 ASP A C 1
ATOM 3035 O O . ASP A 1 378 ? -5.642 29.240 8.423 1.00 85.19 378 ASP A O 1
ATOM 3039 N N . ILE A 1 379 ? -5.582 28.323 6.369 1.00 83.44 379 ILE A N 1
ATOM 3040 C CA . ILE A 1 379 ? -5.162 27.008 6.845 1.00 83.44 379 ILE A CA 1
ATOM 3041 C C . ILE A 1 379 ? -3.678 27.067 7.189 1.00 83.44 379 ILE A C 1
ATOM 3043 O O . ILE A 1 379 ? -2.800 27.133 6.329 1.00 83.44 379 ILE A O 1
ATOM 3047 N N . GLN A 1 380 ? -3.409 26.997 8.482 1.00 83.31 380 GLN A N 1
ATOM 3048 C CA . GLN A 1 380 ? -2.089 26.849 9.060 1.00 83.31 380 GLN A CA 1
ATOM 3049 C C . GLN A 1 380 ? -2.054 25.550 9.865 1.00 83.31 380 GLN A C 1
ATOM 3051 O O . GLN A 1 380 ? -3.088 24.958 10.169 1.00 83.31 380 GLN A O 1
ATOM 3056 N N . ILE A 1 381 ? -0.858 25.123 10.263 1.00 78.06 381 ILE A N 1
ATOM 3057 C CA . ILE A 1 381 ? -0.647 23.881 11.020 1.00 78.06 381 ILE A CA 1
ATOM 3058 C C . ILE A 1 381 ? -1.588 23.774 12.234 1.00 78.06 381 ILE A C 1
ATOM 3060 O O . ILE A 1 381 ? -2.256 22.767 12.432 1.00 78.06 381 ILE A O 1
ATOM 3064 N N . HIS A 1 382 ? -1.679 24.848 13.016 1.00 80.50 382 HIS A N 1
ATOM 3065 C CA . HIS A 1 382 ? -2.451 24.941 14.258 1.00 80.50 382 HIS A CA 1
ATOM 3066 C C . HIS A 1 382 ? -3.972 24.973 14.025 1.00 80.50 382 HIS A C 1
ATOM 3068 O O . HIS A 1 382 ? -4.739 24.567 14.893 1.00 80.50 382 HIS A O 1
ATOM 3074 N N . SER A 1 383 ? -4.421 25.474 12.867 1.00 85.25 383 SER A N 1
ATOM 3075 C CA . SER A 1 383 ? -5.843 25.593 12.523 1.00 85.25 383 SER A CA 1
ATOM 3076 C C . SER A 1 383 ? -6.360 24.398 11.715 1.00 85.25 383 SER A C 1
ATOM 3078 O O . SER A 1 383 ? -7.571 24.232 11.587 1.00 85.25 383 SER A O 1
ATOM 3080 N N . LEU A 1 384 ? -5.477 23.523 11.225 1.00 88.62 384 LEU A N 1
ATOM 3081 C CA . LEU A 1 384 ? -5.813 22.401 10.345 1.00 88.62 384 LEU A CA 1
ATOM 3082 C C . LEU A 1 384 ? -6.905 21.484 10.922 1.00 88.62 384 LEU A C 1
ATOM 3084 O O . LEU A 1 384 ? -7.876 21.158 10.234 1.00 88.62 384 LEU A O 1
ATOM 3088 N N . LYS A 1 385 ? -6.782 21.102 12.197 1.00 89.38 385 LYS A N 1
ATOM 3089 C CA . LYS A 1 385 ? -7.777 20.265 12.884 1.00 89.38 385 LYS A CA 1
ATOM 3090 C C . LYS A 1 385 ? -9.128 20.974 12.993 1.00 89.38 385 LYS A C 1
ATOM 3092 O O . LYS A 1 385 ? -10.147 20.394 12.634 1.00 89.38 385 LYS A O 1
ATOM 3097 N N . LYS A 1 386 ? -9.139 22.254 13.384 1.00 90.12 386 LYS A N 1
ATOM 3098 C CA . LYS A 1 386 ? -10.365 23.068 13.466 1.00 90.12 386 LYS A CA 1
ATOM 3099 C C . LYS A 1 386 ? -11.053 23.216 12.109 1.00 90.12 386 LYS A C 1
ATOM 3101 O O . LYS A 1 386 ? -12.249 22.964 12.016 1.00 90.12 386 LYS A O 1
ATOM 3106 N N . HIS A 1 387 ? -10.302 23.516 11.047 1.00 92.56 387 HIS A N 1
ATOM 3107 C CA . HIS A 1 387 ? -10.836 23.531 9.681 1.00 92.56 387 HIS A CA 1
ATOM 3108 C C . HIS A 1 387 ? -11.434 22.178 9.285 1.00 92.56 387 HIS A C 1
ATOM 3110 O O . HIS A 1 387 ? -12.504 22.127 8.681 1.00 92.56 387 HIS A O 1
ATOM 3116 N N . THR A 1 388 ? -10.781 21.075 9.654 1.00 93.81 388 THR A N 1
ATOM 3117 C CA . THR A 1 388 ? -11.281 19.721 9.378 1.00 93.81 388 THR A CA 1
ATOM 3118 C C . THR A 1 388 ? -12.616 19.464 10.078 1.00 93.81 388 THR A C 1
ATOM 3120 O O . THR A 1 388 ? -13.548 18.975 9.443 1.00 93.81 388 THR A O 1
ATOM 3123 N N . LEU A 1 389 ? -12.747 19.856 11.349 1.00 93.56 389 LEU A N 1
ATOM 3124 C CA . LEU A 1 389 ? -13.979 19.706 12.132 1.00 93.56 389 LEU A CA 1
ATOM 3125 C C . LEU A 1 389 ? -15.114 20.609 11.618 1.00 93.56 389 LEU A C 1
ATOM 3127 O O . LEU A 1 389 ? -16.237 20.139 11.448 1.00 93.56 389 LEU A O 1
ATOM 3131 N N . ALA A 1 390 ? -14.819 21.869 11.284 1.00 93.31 390 ALA A N 1
ATOM 3132 C CA . ALA A 1 390 ? -15.771 22.787 10.654 1.00 93.31 390 ALA A CA 1
ATOM 3133 C C . ALA A 1 390 ? -16.308 22.220 9.327 1.00 93.31 390 ALA A C 1
ATOM 3135 O O . ALA A 1 390 ? -17.509 22.207 9.058 1.00 93.31 390 ALA A O 1
ATOM 3136 N N . THR A 1 391 ? -15.414 21.670 8.508 1.00 94.75 391 THR A N 1
ATOM 3137 C CA . THR A 1 391 ? -15.769 21.072 7.214 1.00 94.75 391 THR A CA 1
ATOM 3138 C C . THR A 1 391 ? -16.558 19.781 7.379 1.00 94.75 391 THR A C 1
ATOM 3140 O O . THR A 1 391 ? -17.477 19.512 6.605 1.00 94.75 391 THR A O 1
ATOM 3143 N N . TYR A 1 392 ? -16.229 18.985 8.396 1.00 95.25 392 TYR A N 1
ATOM 3144 C CA . TYR A 1 392 ? -16.970 17.780 8.747 1.00 95.25 392 TYR A CA 1
ATOM 3145 C C . TYR A 1 392 ? -18.412 18.090 9.160 1.00 95.25 392 TYR A C 1
ATOM 3147 O O . TYR A 1 392 ? -19.330 17.361 8.786 1.00 95.25 392 TYR A O 1
ATOM 3155 N N . GLU A 1 393 ? -18.642 19.196 9.865 1.00 93.94 393 GLU A N 1
ATOM 3156 C CA . GLU A 1 393 ? -19.993 19.641 10.205 1.00 93.94 393 GLU A CA 1
ATOM 3157 C C . GLU A 1 393 ? -20.820 19.962 8.949 1.00 93.94 393 GLU A C 1
ATOM 3159 O O . GLU A 1 393 ? -21.948 19.490 8.811 1.00 93.94 393 GLU A O 1
ATOM 3164 N N . LEU A 1 394 ? -20.238 20.664 7.971 1.00 94.06 394 LEU A N 1
ATOM 3165 C CA . LEU A 1 394 ? -20.892 20.907 6.679 1.00 94.06 394 LEU A CA 1
ATOM 3166 C C . LEU A 1 394 ? -21.107 19.613 5.875 1.00 94.06 394 LEU A C 1
ATOM 3168 O O . LEU A 1 394 ? -22.155 19.435 5.252 1.00 94.06 394 LEU A O 1
ATOM 3172 N N . TYR A 1 395 ? -20.153 18.680 5.932 1.00 95.00 395 TYR A N 1
ATOM 3173 C CA . TYR A 1 395 ? -20.289 17.353 5.332 1.00 95.00 395 TYR A CA 1
ATOM 3174 C C . TYR A 1 395 ? -21.474 16.574 5.918 1.00 95.00 395 TYR A C 1
ATOM 3176 O O . TYR A 1 395 ? -22.230 15.966 5.163 1.00 95.00 395 TYR A O 1
ATOM 3184 N N . LYS A 1 396 ? -21.684 16.602 7.241 1.00 92.69 396 LYS A N 1
ATOM 3185 C CA . LYS A 1 396 ? -22.836 15.933 7.871 1.00 92.69 396 LYS A CA 1
ATOM 3186 C C . LYS A 1 396 ? -24.174 16.505 7.396 1.00 92.69 396 LYS A C 1
ATOM 3188 O O . LYS A 1 396 ? -25.147 15.763 7.310 1.00 92.69 396 LYS A O 1
ATOM 3193 N N . ARG A 1 397 ? -24.223 17.804 7.080 1.00 91.94 397 ARG A N 1
ATOM 3194 C CA . ARG A 1 397 ? -25.452 18.505 6.670 1.00 91.94 397 ARG A CA 1
ATOM 3195 C C . ARG A 1 397 ? -25.858 18.227 5.226 1.00 91.94 397 ARG A C 1
ATOM 3197 O O . ARG A 1 397 ? -27.046 18.092 4.956 1.00 91.94 397 ARG A O 1
ATOM 3204 N N . GLY A 1 398 ? -24.901 18.126 4.303 1.00 90.00 398 GLY A N 1
ATOM 3205 C CA . GLY A 1 398 ? -25.230 17.977 2.879 1.00 90.00 398 GLY A CA 1
ATOM 3206 C C . GLY A 1 398 ? -24.227 17.199 2.033 1.00 90.00 398 GLY A C 1
ATOM 3207 O O . GLY A 1 398 ? -24.257 17.284 0.807 1.00 90.00 398 GLY A O 1
ATOM 3208 N N . GLY A 1 399 ? -23.341 16.433 2.665 1.00 93.69 399 GLY A N 1
ATOM 3209 C CA . GLY A 1 399 ? -22.374 15.570 1.998 1.00 93.69 399 GLY A CA 1
ATOM 3210 C C . GLY A 1 399 ? -21.263 16.324 1.264 1.00 93.69 399 GLY A C 1
ATOM 3211 O O . GLY A 1 399 ? -20.949 17.479 1.544 1.00 93.69 399 GLY A O 1
ATOM 3212 N N . LEU A 1 400 ? -20.632 15.636 0.310 1.00 94.50 400 LEU A N 1
ATOM 3213 C CA . LEU A 1 400 ? -19.478 16.150 -0.441 1.00 94.50 400 LEU A CA 1
ATOM 3214 C C . LEU A 1 400 ? -19.830 17.306 -1.386 1.00 94.50 400 LEU A C 1
ATOM 3216 O O . LEU A 1 400 ? -18.980 18.158 -1.649 1.00 94.50 400 LEU A O 1
ATOM 3220 N N . ASP A 1 401 ? -21.064 17.334 -1.886 1.00 94.88 401 ASP A N 1
ATOM 3221 C CA . ASP A 1 401 ? -21.532 18.348 -2.831 1.00 94.88 401 ASP A CA 1
ATOM 3222 C C . ASP A 1 401 ? -22.085 19.605 -2.151 1.00 94.88 401 ASP A C 1
ATOM 3224 O O . ASP A 1 401 ? -22.500 20.540 -2.836 1.00 94.88 401 ASP A O 1
ATOM 3228 N N . TYR A 1 402 ? -22.054 19.659 -0.815 1.00 94.31 402 TYR A N 1
ATOM 3229 C CA . TYR A 1 402 ? -22.516 20.823 -0.076 1.00 94.31 402 TYR A CA 1
ATOM 3230 C C . TYR A 1 402 ? -21.681 22.063 -0.390 1.00 94.31 402 TYR A C 1
ATOM 3232 O O . TYR A 1 402 ? -20.450 22.006 -0.439 1.00 94.31 402 TYR A O 1
ATOM 3240 N N . MET A 1 403 ? -22.350 23.195 -0.595 1.00 92.38 403 MET A N 1
ATOM 3241 C CA . MET A 1 403 ? -21.705 24.443 -0.999 1.00 92.38 403 MET A CA 1
ATOM 3242 C C . MET A 1 403 ? -21.201 25.215 0.225 1.00 92.38 403 MET A C 1
ATOM 3244 O O . MET A 1 403 ? -21.951 25.468 1.172 1.00 92.38 403 MET A O 1
ATOM 3248 N N . ILE A 1 404 ? -19.926 25.607 0.196 1.00 90.31 404 ILE A N 1
ATOM 3249 C CA . ILE A 1 404 ? -19.306 26.491 1.196 1.00 90.31 404 ILE A CA 1
ATOM 3250 C C . ILE A 1 404 ? -19.409 27.943 0.723 1.00 90.31 404 ILE A C 1
ATOM 3252 O O . ILE A 1 404 ? -19.853 28.805 1.469 1.00 90.31 404 ILE A O 1
ATOM 3256 N N . ARG A 1 405 ? -19.041 28.191 -0.535 1.00 89.81 405 ARG A N 1
ATOM 3257 C CA . ARG A 1 405 ? -19.209 29.464 -1.252 1.00 89.81 405 ARG A CA 1
ATOM 3258 C C . ARG A 1 405 ? -19.482 29.165 -2.723 1.00 89.81 405 ARG A C 1
ATOM 3260 O O . ARG A 1 405 ? -19.378 28.007 -3.138 1.00 89.81 405 ARG A O 1
ATOM 3267 N N . ASP A 1 406 ? -19.790 30.187 -3.511 1.00 85.31 406 ASP A N 1
ATOM 3268 C CA . ASP A 1 406 ? -20.026 30.031 -4.947 1.00 85.31 406 ASP A CA 1
ATOM 3269 C C . ASP A 1 406 ? -18.890 29.242 -5.619 1.00 85.31 406 ASP A C 1
ATOM 3271 O O . ASP A 1 406 ? -17.707 29.549 -5.468 1.00 85.31 406 ASP A O 1
ATOM 3275 N N . ASN A 1 407 ? -19.264 28.174 -6.327 1.00 87.56 407 ASN A N 1
ATOM 3276 C CA . ASN A 1 407 ? -18.362 27.217 -6.982 1.00 87.56 407 ASN A CA 1
ATOM 3277 C C . ASN A 1 407 ? -17.301 26.548 -6.083 1.00 87.56 407 ASN A C 1
ATOM 3279 O O . ASN A 1 407 ? -16.292 26.057 -6.588 1.00 87.56 407 ASN A O 1
ATOM 3283 N N . TYR A 1 408 ? -17.523 26.466 -4.770 1.00 91.94 408 TYR A N 1
ATOM 3284 C CA . TYR A 1 408 ? -16.605 25.799 -3.848 1.00 91.94 408 TYR A CA 1
ATOM 3285 C C . TYR A 1 408 ? -17.358 24.861 -2.906 1.00 91.94 408 TYR A C 1
ATOM 3287 O O . TYR A 1 408 ? -18.076 25.291 -1.998 1.00 91.94 408 TYR A O 1
ATOM 3295 N N . ARG A 1 409 ? -17.196 23.558 -3.143 1.00 95.38 409 ARG A N 1
ATOM 3296 C CA . ARG A 1 409 ? -17.883 22.500 -2.399 1.00 95.38 409 ARG A CA 1
ATOM 3297 C C . ARG A 1 409 ? -17.044 22.008 -1.229 1.00 95.38 409 ARG A C 1
ATOM 3299 O O . ARG A 1 409 ? -15.816 22.121 -1.238 1.00 95.38 409 ARG A O 1
ATOM 3306 N N . VAL A 1 410 ? -17.701 21.343 -0.284 1.00 96.19 410 VAL A N 1
ATOM 3307 C CA . VAL A 1 410 ? -17.057 20.570 0.787 1.00 96.19 410 VAL A CA 1
ATOM 3308 C C . VAL A 1 410 ? -15.993 19.632 0.224 1.00 96.19 410 VAL A C 1
ATOM 3310 O O . VAL A 1 410 ? -14.882 19.609 0.743 1.00 96.19 410 VAL A O 1
ATOM 3313 N N . LYS A 1 411 ? -16.268 18.936 -0.888 1.00 96.00 411 LYS A N 1
ATOM 3314 C CA . LYS A 1 411 ? -15.269 18.104 -1.574 1.00 96.00 411 LYS A CA 1
ATOM 3315 C C . LYS A 1 411 ? -13.984 18.870 -1.907 1.00 96.00 411 LYS A C 1
ATOM 3317 O O . LYS A 1 411 ? -12.900 18.385 -1.598 1.00 96.00 411 LYS A O 1
ATOM 3322 N N . ASN A 1 412 ? -14.098 20.060 -2.500 1.00 94.19 412 ASN A N 1
ATOM 3323 C CA . ASN A 1 412 ? -12.937 20.864 -2.889 1.00 94.19 412 ASN A CA 1
ATOM 3324 C C . ASN A 1 412 ? -12.135 21.322 -1.667 1.00 94.19 412 ASN A C 1
ATOM 3326 O O . ASN A 1 412 ? -10.906 21.340 -1.700 1.00 94.19 412 ASN A O 1
ATOM 3330 N N . HIS A 1 413 ? -12.825 21.679 -0.583 1.00 94.75 413 HIS A N 1
ATOM 3331 C CA . HIS A 1 413 ? -12.161 22.090 0.647 1.00 94.75 413 HIS A CA 1
ATOM 3332 C C . HIS A 1 413 ? -11.490 20.919 1.371 1.00 94.75 413 HIS A C 1
ATOM 3334 O O . HIS A 1 413 ? -10.357 21.059 1.818 1.00 94.75 413 HIS A O 1
ATOM 3340 N N . LEU A 1 414 ? -12.116 19.739 1.400 1.00 95.50 414 LEU A N 1
ATOM 3341 C CA . LEU A 1 414 ? -11.499 18.507 1.898 1.00 95.50 414 LEU A CA 1
ATOM 3342 C C . LEU A 1 414 ? -10.249 18.129 1.085 1.00 95.50 414 LEU A C 1
ATOM 3344 O O . LEU A 1 414 ? -9.211 17.828 1.664 1.00 95.50 414 LEU A O 1
ATOM 3348 N N . GLU A 1 415 ? -10.298 18.193 -0.248 1.00 93.06 415 GLU A N 1
ATOM 3349 C CA . GLU A 1 415 ? -9.119 17.962 -1.099 1.00 93.06 415 GLU A CA 1
ATOM 3350 C C . GLU A 1 415 ? -7.989 18.957 -0.790 1.00 93.06 415 GLU A C 1
ATOM 3352 O O . GLU A 1 415 ? -6.823 18.568 -0.692 1.00 93.06 415 GLU A O 1
ATOM 3357 N N . HIS A 1 416 ? -8.331 20.230 -0.571 1.00 91.25 416 HIS A N 1
ATOM 3358 C CA . HIS A 1 416 ? -7.364 21.249 -0.174 1.00 91.25 416 HIS A CA 1
ATOM 3359 C C . HIS A 1 416 ? -6.771 20.978 1.222 1.00 91.25 416 HIS A C 1
ATOM 3361 O O . HIS A 1 416 ? -5.549 21.005 1.377 1.00 91.25 416 HIS A O 1
ATOM 3367 N N . LEU A 1 417 ? -7.600 20.628 2.214 1.00 92.88 417 LEU A N 1
ATOM 3368 C CA . LEU A 1 417 ? -7.159 20.261 3.565 1.00 92.88 417 LEU A CA 1
ATOM 3369 C C . LEU A 1 417 ? -6.236 19.047 3.558 1.00 92.88 417 LEU A C 1
ATOM 3371 O O . LEU A 1 417 ? -5.217 19.055 4.236 1.00 92.88 417 LEU A O 1
ATOM 3375 N N . MET A 1 418 ? -6.542 18.027 2.760 1.00 90.50 418 MET A N 1
ATOM 3376 C CA . MET A 1 418 ? -5.697 16.841 2.621 1.00 90.50 418 MET A CA 1
ATOM 3377 C C . MET A 1 418 ? -4.313 17.185 2.050 1.00 90.50 418 MET A C 1
ATOM 3379 O O . MET A 1 418 ? -3.311 16.642 2.517 1.00 90.50 418 MET A O 1
ATOM 3383 N N . ASN A 1 419 ? -4.228 18.103 1.082 1.00 86.38 419 ASN A N 1
ATOM 3384 C CA . ASN A 1 419 ? -2.946 18.557 0.532 1.00 86.38 419 ASN A CA 1
ATOM 3385 C C . ASN A 1 419 ? -2.119 19.331 1.574 1.00 86.38 419 ASN A C 1
ATOM 3387 O O . ASN A 1 419 ? -0.910 19.107 1.699 1.00 86.38 419 ASN A O 1
ATOM 3391 N N . GLN A 1 420 ? -2.766 20.198 2.362 1.00 86.19 420 GLN A N 1
ATOM 3392 C CA . GLN A 1 420 ? -2.110 20.916 3.461 1.00 86.19 420 GLN A CA 1
ATOM 3393 C C . GLN A 1 420 ? -1.656 19.949 4.561 1.00 86.19 420 GLN A C 1
ATOM 3395 O O . GLN A 1 420 ? -0.494 19.961 4.960 1.00 86.19 420 GLN A O 1
ATOM 3400 N N . ALA A 1 421 ? -2.530 19.033 4.981 1.00 88.44 421 ALA A N 1
ATOM 3401 C CA . ALA A 1 421 ? -2.235 18.017 5.984 1.00 88.44 421 ALA A CA 1
ATOM 3402 C C . ALA A 1 421 ? -1.075 17.109 5.560 1.00 88.44 421 ALA A C 1
ATOM 3404 O O . ALA A 1 421 ? -0.202 16.819 6.368 1.00 88.44 421 ALA A O 1
ATOM 3405 N N . THR A 1 422 ? -1.008 16.735 4.278 1.00 83.94 422 THR A N 1
ATOM 3406 C CA . THR A 1 422 ? 0.117 15.977 3.703 1.00 83.94 422 THR A CA 1
ATOM 3407 C C . THR A 1 422 ? 1.431 16.752 3.787 1.00 83.94 422 THR A C 1
ATOM 3409 O O . THR A 1 422 ? 2.472 16.171 4.079 1.00 83.94 422 THR A O 1
ATOM 3412 N N . THR A 1 423 ? 1.390 18.068 3.566 1.00 79.62 423 THR A N 1
ATOM 3413 C CA . THR A 1 423 ? 2.570 18.939 3.684 1.00 79.62 423 THR A CA 1
ATOM 3414 C C . THR A 1 423 ? 3.052 19.040 5.131 1.00 79.62 423 THR A C 1
ATOM 3416 O O . THR A 1 423 ? 4.256 19.060 5.375 1.00 79.62 423 THR A O 1
ATOM 3419 N N . PHE A 1 424 ? 2.120 19.072 6.084 1.00 81.06 424 PHE A N 1
ATOM 3420 C CA . PHE A 1 424 ? 2.411 19.124 7.517 1.00 81.06 424 PHE A CA 1
ATOM 3421 C C . PHE A 1 424 ? 2.610 17.747 8.168 1.00 81.06 424 PHE A C 1
ATOM 3423 O O . PHE A 1 424 ? 3.015 17.689 9.322 1.00 81.06 424 PHE A O 1
ATOM 3430 N N . GLN A 1 425 ? 2.362 16.658 7.433 1.00 82.75 425 GLN A N 1
ATOM 3431 C CA . GLN A 1 425 ? 2.395 15.273 7.913 1.00 82.75 425 GLN A CA 1
ATOM 3432 C C . GLN A 1 425 ? 1.454 14.996 9.109 1.00 82.75 425 GLN A C 1
ATOM 3434 O O . GLN A 1 425 ? 1.774 14.182 9.972 1.00 82.75 425 GLN A O 1
ATOM 3439 N N . ASP A 1 426 ? 0.277 15.637 9.153 1.00 87.69 426 ASP A N 1
ATOM 3440 C CA . ASP A 1 426 ? -0.766 15.330 10.151 1.00 87.69 426 ASP A CA 1
ATOM 3441 C C . ASP A 1 426 ? -1.589 14.111 9.700 1.00 87.69 426 ASP A C 1
ATOM 3443 O O . ASP A 1 426 ? -2.557 14.219 8.940 1.00 87.69 426 ASP A O 1
ATOM 3447 N N . TRP A 1 427 ? -1.180 12.923 10.148 1.00 91.25 427 TRP A N 1
ATOM 3448 C CA . TRP A 1 427 ? -1.771 11.658 9.706 1.00 91.25 427 TRP A CA 1
ATOM 3449 C C . TRP A 1 427 ? -3.214 11.454 10.161 1.00 91.25 427 TRP A C 1
ATOM 3451 O O . TRP A 1 427 ? -3.977 10.811 9.437 1.00 91.25 427 TRP A O 1
ATOM 3461 N N . ALA A 1 428 ? -3.612 12.027 11.299 1.00 91.31 428 ALA A N 1
ATOM 3462 C CA . ALA A 1 428 ? -4.990 11.944 11.765 1.00 91.31 428 ALA A CA 1
ATOM 3463 C C . ALA A 1 428 ? -5.908 12.693 10.794 1.00 91.31 428 ALA A C 1
ATOM 3465 O O . ALA A 1 428 ? -6.871 12.115 10.284 1.00 91.31 428 ALA A O 1
ATOM 3466 N N . VAL A 1 429 ? -5.565 13.938 10.441 1.00 92.56 429 VAL A N 1
ATOM 3467 C CA . VAL A 1 429 ? -6.329 14.718 9.452 1.00 92.56 429 VAL A CA 1
ATOM 3468 C C . VAL A 1 429 ? -6.318 14.033 8.091 1.00 92.56 429 VAL A C 1
ATOM 3470 O O . VAL A 1 429 ? -7.370 13.892 7.467 1.00 92.56 429 VAL A O 1
ATOM 3473 N N . ILE A 1 430 ? -5.157 13.551 7.640 1.00 92.81 430 ILE A N 1
ATOM 3474 C CA . ILE A 1 430 ? -5.038 12.861 6.351 1.00 92.81 430 ILE A CA 1
ATOM 3475 C C . ILE A 1 430 ? -5.962 11.637 6.297 1.00 92.81 430 ILE A C 1
ATOM 3477 O O . ILE A 1 430 ? -6.706 11.489 5.324 1.00 92.81 430 ILE A O 1
ATOM 3481 N N . ARG A 1 431 ? -5.953 10.774 7.323 1.00 93.88 431 ARG A N 1
ATOM 3482 C CA . ARG A 1 431 ? -6.815 9.580 7.394 1.00 93.88 431 ARG A CA 1
ATOM 3483 C C . ARG A 1 431 ? -8.287 9.948 7.433 1.00 93.88 431 ARG A C 1
ATOM 3485 O O . ARG A 1 431 ? -9.080 9.365 6.692 1.00 93.88 431 ARG A O 1
ATOM 3492 N N . PHE A 1 432 ? -8.637 10.924 8.266 1.00 94.44 432 PHE A N 1
ATOM 3493 C CA . PHE A 1 432 ? -10.008 11.386 8.433 1.00 94.44 432 PHE A CA 1
ATOM 3494 C C . PHE A 1 432 ? -10.576 11.910 7.112 1.00 94.44 432 PHE A C 1
ATOM 3496 O O . PHE A 1 432 ? -11.581 11.406 6.610 1.00 94.44 432 PHE A O 1
ATOM 3503 N N . VAL A 1 433 ? -9.874 12.858 6.490 1.00 95.12 433 VAL A N 1
ATOM 3504 C CA . VAL A 1 433 ? -10.282 13.477 5.227 1.00 95.12 433 VAL A CA 1
ATOM 3505 C C . VAL A 1 433 ? -10.287 12.463 4.082 1.00 95.12 433 VAL A C 1
ATOM 3507 O O . VAL A 1 433 ? -11.234 12.431 3.296 1.00 95.12 433 VAL A O 1
ATOM 3510 N N . SER A 1 434 ? -9.284 11.584 4.004 1.00 94.75 434 SER A N 1
ATOM 3511 C CA . SER A 1 434 ? -9.240 10.524 2.985 1.00 94.75 434 SER A CA 1
ATOM 3512 C C . SER A 1 434 ? -10.414 9.561 3.110 1.00 94.75 434 SER A C 1
ATOM 3514 O O . SER A 1 434 ? -10.937 9.089 2.099 1.00 94.75 434 SER A O 1
ATOM 3516 N N . SER A 1 435 ? -10.863 9.300 4.338 1.00 94.69 435 SER A N 1
ATOM 3517 C CA . SER A 1 435 ? -12.043 8.482 4.576 1.00 94.69 435 SER A CA 1
ATOM 3518 C C . SER A 1 435 ? -13.333 9.186 4.159 1.00 94.69 435 SER A C 1
ATOM 3520 O O . SER A 1 435 ? -14.148 8.586 3.460 1.00 94.69 435 SER A O 1
ATOM 3522 N N . LEU A 1 436 ? -13.499 10.473 4.491 1.00 95.31 436 LEU A N 1
ATOM 3523 C CA . LEU A 1 436 ? -14.654 11.270 4.053 1.00 95.31 436 LEU A CA 1
ATOM 3524 C C . LEU A 1 436 ? -14.747 11.372 2.523 1.00 95.31 436 LEU A C 1
ATOM 3526 O O . LEU A 1 436 ? -15.834 11.259 1.955 1.00 95.31 436 LEU A O 1
ATOM 3530 N N . LEU A 1 437 ? -13.600 11.525 1.854 1.00 94.94 437 LEU A N 1
ATOM 3531 C CA . LEU A 1 437 ? -13.473 11.505 0.392 1.00 94.94 437 LEU A CA 1
ATOM 3532 C C . LEU A 1 437 ? -13.619 10.097 -0.213 1.00 94.94 437 LEU A C 1
ATOM 3534 O O . LEU A 1 437 ? -13.634 9.953 -1.434 1.00 94.94 437 LEU A O 1
ATOM 3538 N N . ARG A 1 438 ? -13.737 9.066 0.629 1.00 94.31 438 ARG A N 1
ATOM 3539 C CA . ARG A 1 438 ? -13.874 7.652 0.265 1.00 94.31 438 ARG A CA 1
ATOM 3540 C C . ARG A 1 438 ? -12.760 7.131 -0.648 1.00 94.31 438 ARG A C 1
ATOM 3542 O O . ARG A 1 438 ? -13.019 6.410 -1.615 1.00 94.31 438 ARG A O 1
ATOM 3549 N N . LYS A 1 439 ? -11.518 7.525 -0.356 1.00 92.06 439 LYS A N 1
ATOM 3550 C CA . LYS A 1 439 ? -10.342 7.155 -1.150 1.00 92.06 439 LYS A CA 1
ATOM 3551 C C . LYS A 1 439 ? -9.993 5.673 -1.014 1.00 92.06 439 LYS A C 1
ATOM 3553 O O . LYS A 1 439 ? -9.994 5.113 0.079 1.00 92.06 439 LYS A O 1
ATOM 3558 N N . MET A 1 440 ? -9.634 5.060 -2.139 1.00 89.50 440 MET A N 1
ATOM 3559 C CA . MET A 1 440 ? -9.274 3.646 -2.236 1.00 89.50 440 MET A CA 1
ATOM 3560 C C . MET A 1 440 ? -7.840 3.474 -2.725 1.00 89.50 440 MET A C 1
ATOM 3562 O O . MET A 1 440 ? -7.361 4.266 -3.534 1.00 89.50 440 MET A O 1
ATOM 3566 N N . VAL A 1 441 ? -7.184 2.402 -2.281 1.00 86.12 441 VAL A N 1
ATOM 3567 C CA . VAL A 1 441 ? -5.913 1.955 -2.863 1.00 86.12 441 VAL A CA 1
ATOM 3568 C C . VAL A 1 441 ? -6.159 0.950 -3.989 1.00 86.12 441 VAL A C 1
ATOM 3570 O O . VAL A 1 441 ? -6.895 -0.024 -3.825 1.00 86.12 441 VAL A O 1
ATOM 3573 N N . ASP A 1 442 ? -5.476 1.123 -5.119 1.00 80.12 442 ASP A N 1
ATOM 3574 C CA . ASP A 1 442 ? -5.634 0.254 -6.296 1.00 80.12 442 ASP A CA 1
ATOM 3575 C C . ASP A 1 442 ? -5.175 -1.198 -6.059 1.00 80.12 442 ASP A C 1
ATOM 3577 O O . ASP A 1 442 ? -5.633 -2.139 -6.713 1.00 80.12 442 ASP A O 1
ATOM 3581 N N . SER A 1 443 ? -4.273 -1.414 -5.098 1.00 82.56 443 SER A N 1
ATOM 3582 C CA . SER A 1 443 ? -3.639 -2.708 -4.823 1.00 82.56 443 SER A CA 1
ATOM 3583 C C . SER A 1 443 ? -4.433 -3.634 -3.890 1.00 82.56 443 SER A C 1
ATOM 3585 O O . SER A 1 443 ? -3.980 -4.751 -3.632 1.00 82.56 443 SER A O 1
ATOM 3587 N N . LEU A 1 444 ? -5.634 -3.251 -3.433 1.00 90.12 444 LEU A N 1
ATOM 3588 C CA . LEU A 1 444 ? -6.409 -4.043 -2.462 1.00 90.12 444 LEU A CA 1
ATOM 3589 C C . LEU A 1 444 ? -6.864 -5.403 -3.000 1.00 90.12 444 LEU A C 1
ATOM 3591 O O . LEU A 1 444 ? -6.655 -6.423 -2.350 1.00 90.12 444 LEU A O 1
ATOM 3595 N N . ALA A 1 445 ? -7.466 -5.455 -4.192 1.00 89.69 445 ALA A N 1
ATOM 3596 C CA . ALA A 1 445 ? -7.908 -6.727 -4.776 1.00 89.69 445 ALA A CA 1
ATOM 3597 C C . ALA A 1 445 ? -6.732 -7.693 -5.057 1.00 89.69 445 ALA A C 1
ATOM 3599 O O . ALA A 1 445 ? -6.836 -8.880 -4.715 1.00 89.69 445 ALA A O 1
ATOM 3600 N N . PRO A 1 446 ? -5.587 -7.223 -5.599 1.00 87.12 446 PRO A N 1
ATOM 3601 C CA . PRO A 1 446 ? -4.354 -8.006 -5.638 1.00 87.12 446 PRO A CA 1
ATOM 3602 C C . PRO A 1 446 ? -3.888 -8.485 -4.258 1.00 87.12 446 PRO A C 1
ATOM 3604 O O . PRO A 1 446 ? -3.551 -9.658 -4.125 1.00 87.12 446 PRO A O 1
ATOM 3607 N N . ALA A 1 447 ? -3.912 -7.622 -3.235 1.00 90.56 447 ALA A N 1
ATOM 3608 C CA . ALA A 1 447 ? -3.501 -7.965 -1.874 1.00 90.56 447 ALA A CA 1
ATOM 3609 C C . ALA A 1 447 ? -4.371 -9.076 -1.266 1.00 90.56 447 ALA A C 1
ATOM 3611 O O . ALA A 1 447 ? -3.848 -10.057 -0.742 1.00 90.56 447 ALA A O 1
ATOM 3612 N N . VAL A 1 448 ? -5.695 -8.989 -1.415 1.00 93.62 448 VAL A N 1
ATOM 3613 C CA . VAL A 1 448 ? -6.618 -10.058 -0.999 1.00 93.62 448 VAL A CA 1
ATOM 3614 C C . VAL A 1 448 ? -6.307 -11.358 -1.737 1.00 93.62 448 VAL A C 1
ATOM 3616 O O . VAL A 1 448 ? -6.130 -12.400 -1.113 1.00 93.62 448 VAL A O 1
ATOM 3619 N N . THR A 1 449 ? -6.191 -11.305 -3.066 1.00 90.69 449 THR A N 1
ATOM 3620 C CA . THR A 1 449 ? -5.907 -12.491 -3.892 1.00 90.69 449 THR A CA 1
ATOM 3621 C C . THR A 1 449 ? -4.608 -13.171 -3.456 1.00 90.69 449 THR A C 1
ATOM 3623 O O . THR A 1 449 ? -4.535 -14.395 -3.376 1.00 90.69 449 THR A O 1
ATOM 3626 N N . ASN A 1 450 ? -3.595 -12.375 -3.124 1.00 88.50 450 ASN A N 1
ATOM 3627 C CA . ASN A 1 450 ? -2.296 -12.841 -2.669 1.00 88.50 450 ASN A CA 1
ATOM 3628 C C . ASN A 1 450 ? -2.357 -13.632 -1.346 1.00 88.50 450 ASN A C 1
ATOM 3630 O O . ASN A 1 450 ? -1.616 -14.603 -1.165 1.00 88.50 450 ASN A O 1
ATOM 3634 N N . LEU A 1 451 ? -3.256 -13.236 -0.440 1.00 92.50 451 LEU A N 1
ATOM 3635 C CA . LEU A 1 451 ? -3.518 -13.936 0.820 1.00 92.50 451 LEU A CA 1
ATOM 3636 C C . LEU A 1 451 ? -4.323 -15.224 0.587 1.00 92.50 451 LEU A C 1
ATOM 3638 O O . LEU A 1 451 ? -3.945 -16.279 1.098 1.00 92.50 451 LEU A O 1
ATOM 3642 N N . LEU A 1 452 ? -5.364 -15.163 -0.248 1.00 90.81 452 LEU A N 1
ATOM 3643 C CA . LEU A 1 452 ? -6.214 -16.314 -0.583 1.00 90.81 452 LEU A CA 1
ATOM 3644 C C . LEU A 1 452 ? -5.430 -17.454 -1.246 1.00 90.81 452 LEU A C 1
ATOM 3646 O O . LEU A 1 452 ? -5.586 -18.614 -0.877 1.00 90.81 452 LEU A O 1
ATOM 3650 N N . VAL A 1 453 ? -4.540 -17.133 -2.191 1.00 88.25 453 VAL A N 1
ATOM 3651 C CA . VAL A 1 453 ? -3.706 -18.130 -2.893 1.00 88.25 453 VAL A CA 1
ATOM 3652 C C . VAL A 1 453 ? -2.761 -18.871 -1.937 1.00 88.25 453 VAL A C 1
ATOM 3654 O O . VAL A 1 453 ? -2.367 -19.999 -2.216 1.00 88.25 453 VAL A O 1
ATOM 3657 N N . ARG A 1 454 ? -2.435 -18.286 -0.778 1.00 86.75 454 ARG A N 1
ATOM 3658 C CA . ARG A 1 454 ? -1.662 -18.939 0.293 1.00 86.75 454 ARG A CA 1
ATOM 3659 C C . ARG A 1 454 ? -2.534 -19.666 1.319 1.00 86.75 454 ARG A C 1
ATOM 3661 O O . ARG A 1 454 ? -2.078 -19.945 2.427 1.00 86.75 454 ARG A O 1
ATOM 3668 N N . GLY A 1 455 ? -3.787 -19.948 0.967 1.00 87.06 455 GLY A N 1
ATOM 3669 C CA . GLY A 1 455 ? -4.725 -20.683 1.811 1.00 87.06 455 GLY A CA 1
ATOM 3670 C C . GLY A 1 455 ? -5.175 -19.908 3.047 1.00 87.06 455 GLY A C 1
ATOM 3671 O O . GLY A 1 455 ? -5.562 -20.523 4.038 1.00 87.06 455 GLY A O 1
ATOM 3672 N N . LYS A 1 456 ? -5.091 -18.571 3.032 1.00 90.12 456 LYS A N 1
ATOM 3673 C CA . LYS A 1 456 ? -5.595 -17.730 4.124 1.00 90.12 456 LYS A CA 1
ATOM 3674 C C . LYS A 1 456 ? -6.983 -17.216 3.785 1.00 90.12 456 LYS A C 1
ATOM 3676 O O . LYS A 1 456 ? -7.238 -16.854 2.645 1.00 90.12 456 LYS A O 1
ATOM 3681 N N . ILE A 1 457 ? -7.846 -17.116 4.787 1.00 93.25 457 ILE A N 1
ATOM 3682 C CA . ILE A 1 457 ? -9.140 -16.427 4.676 1.00 93.25 457 ILE A CA 1
ATOM 3683 C C . ILE A 1 457 ? -8.988 -15.046 5.305 1.00 93.25 457 ILE A C 1
ATOM 3685 O O . ILE A 1 457 ? -8.372 -14.930 6.363 1.00 93.25 457 ILE A O 1
ATOM 3689 N N . VAL A 1 458 ? -9.547 -14.007 4.691 1.00 96.19 458 VAL A N 1
ATOM 3690 C CA . VAL A 1 458 ? -9.442 -12.627 5.192 1.00 96.19 458 VAL A CA 1
ATOM 3691 C C . VAL A 1 458 ? -10.813 -12.146 5.652 1.00 96.19 458 VAL A C 1
ATOM 3693 O O . VAL A 1 458 ? -11.813 -12.452 5.006 1.00 96.19 458 VAL A O 1
ATOM 3696 N N . THR A 1 459 ? -10.887 -11.391 6.750 1.00 95.94 459 THR A N 1
ATOM 3697 C CA . THR A 1 459 ? -12.118 -10.682 7.131 1.00 95.94 459 THR A CA 1
ATOM 3698 C C . THR A 1 459 ? -11.913 -9.183 7.283 1.00 95.94 459 THR A C 1
ATOM 3700 O O . THR A 1 459 ? -10.892 -8.731 7.807 1.00 95.94 459 THR A O 1
ATOM 3703 N N . LEU A 1 460 ? -12.904 -8.417 6.817 1.00 96.31 460 LEU A N 1
ATOM 3704 C CA . LEU A 1 460 ? -12.975 -6.962 6.951 1.00 96.31 460 LEU A CA 1
ATOM 3705 C C . LEU A 1 460 ? -14.143 -6.603 7.870 1.00 96.31 460 LEU A C 1
ATOM 3707 O O . LEU A 1 460 ? -15.281 -7.010 7.620 1.00 96.31 460 LEU A O 1
ATOM 3711 N N . GLY A 1 461 ? -13.863 -5.840 8.920 1.00 94.00 461 GLY A N 1
ATOM 3712 C CA . GLY A 1 461 ? -14.852 -5.402 9.899 1.00 94.00 461 GLY A CA 1
ATOM 3713 C C . GLY A 1 461 ? -14.204 -4.664 11.065 1.00 94.00 461 GLY A C 1
ATOM 3714 O O . GLY A 1 461 ? -12.984 -4.485 11.097 1.00 94.00 461 GLY A O 1
ATOM 3715 N N . ILE A 1 462 ? -15.035 -4.238 12.012 1.00 93.44 462 ILE A N 1
ATOM 3716 C CA . ILE A 1 462 ? -14.615 -3.579 13.253 1.00 93.44 462 ILE A CA 1
ATOM 3717 C C . ILE A 1 462 ? -14.718 -4.587 14.398 1.00 93.44 462 ILE A C 1
ATOM 3719 O O . ILE A 1 462 ? -15.645 -5.398 14.437 1.00 93.44 462 ILE A O 1
ATOM 3723 N N . PHE A 1 463 ? -13.766 -4.537 15.331 1.00 91.50 463 PHE A N 1
ATOM 3724 C CA . PHE A 1 463 ? -13.789 -5.351 16.544 1.00 91.50 463 PHE A CA 1
ATOM 3725 C C . PHE A 1 463 ? -15.135 -5.230 17.282 1.00 91.50 463 PHE A C 1
ATOM 3727 O O . PHE A 1 463 ? -15.675 -4.136 17.436 1.00 91.50 463 PHE A O 1
ATOM 3734 N N . GLY A 1 464 ? -15.676 -6.365 17.730 1.00 89.06 464 GLY A N 1
ATOM 3735 C CA . GLY A 1 464 ? -16.960 -6.436 18.438 1.00 89.06 464 GLY A CA 1
ATOM 3736 C C . GLY A 1 464 ? -18.210 -6.411 17.546 1.00 89.06 464 GLY A C 1
ATOM 3737 O O . GLY A 1 464 ? -19.309 -6.595 18.063 1.00 89.06 464 GLY A O 1
ATOM 3738 N N . PHE A 1 465 ? -18.067 -6.240 16.228 1.00 92.25 465 PHE A N 1
ATOM 3739 C CA . PHE A 1 465 ? -19.184 -6.200 15.278 1.00 92.25 465 PHE A CA 1
ATOM 3740 C C . PHE A 1 465 ? -19.079 -7.290 14.204 1.00 92.25 465 PHE A C 1
ATOM 3742 O O . PHE A 1 465 ? -18.132 -8.079 14.169 1.00 92.25 465 PHE A O 1
ATOM 3749 N N . GLU A 1 466 ? -20.086 -7.354 13.330 1.00 90.56 466 GLU A N 1
ATOM 3750 C CA . GLU A 1 466 ? -20.100 -8.282 12.203 1.00 90.56 466 GLU A CA 1
ATOM 3751 C C . GLU A 1 466 ? -18.935 -8.018 11.241 1.00 90.56 466 GLU A C 1
ATOM 3753 O O . GLU A 1 466 ? -18.636 -6.881 10.869 1.00 90.56 466 GLU A O 1
ATOM 3758 N N . GLU A 1 467 ? -18.293 -9.100 10.806 1.00 93.50 467 GLU A N 1
ATOM 3759 C CA . GLU A 1 467 ? -17.194 -9.055 9.851 1.00 93.50 467 GLU A CA 1
ATOM 3760 C C . GLU A 1 467 ? -17.596 -9.726 8.545 1.00 93.50 467 GLU A C 1
ATOM 3762 O O . GLU A 1 467 ? -18.168 -10.817 8.522 1.00 93.50 467 GLU A O 1
ATOM 3767 N N . THR A 1 468 ? -17.202 -9.109 7.441 1.00 95.94 468 THR A N 1
ATOM 3768 C CA . THR A 1 468 ? -17.362 -9.695 6.113 1.00 95.94 468 THR A CA 1
ATOM 3769 C C . THR A 1 468 ? -16.226 -10.673 5.840 1.00 95.94 468 THR A C 1
ATOM 3771 O O . THR A 1 468 ? -15.049 -10.333 5.976 1.00 95.94 468 THR A O 1
ATOM 3774 N N . VAL A 1 469 ? -16.570 -11.910 5.480 1.00 95.94 469 VAL A N 1
ATOM 3775 C CA . VAL A 1 469 ? -15.594 -12.952 5.143 1.00 95.94 469 VAL A CA 1
ATOM 3776 C C . VAL A 1 469 ? -15.291 -12.903 3.653 1.00 95.94 469 VAL A C 1
ATOM 3778 O O . VAL A 1 469 ? -16.201 -12.902 2.828 1.00 95.94 469 VAL A O 1
ATOM 3781 N N . ILE A 1 470 ? -14.005 -12.884 3.318 1.00 95.19 470 ILE A N 1
ATOM 3782 C CA . ILE A 1 470 ? -13.506 -12.948 1.952 1.00 95.19 470 ILE A CA 1
ATOM 3783 C C . ILE A 1 470 ? -12.696 -14.235 1.814 1.00 95.19 470 ILE A C 1
ATOM 3785 O O . ILE A 1 470 ? -11.585 -14.356 2.331 1.00 95.19 470 ILE A O 1
ATOM 3789 N N . ASP A 1 471 ? -13.290 -15.202 1.124 1.00 91.88 471 ASP A N 1
ATOM 3790 C CA . ASP A 1 471 ? -12.769 -16.549 0.869 1.00 91.88 471 ASP A CA 1
ATOM 3791 C C . ASP A 1 471 ? -12.472 -16.803 -0.621 1.00 91.88 471 ASP A C 1
ATOM 3793 O O . ASP A 1 471 ? -11.881 -17.818 -0.986 1.00 91.88 471 ASP A O 1
ATOM 3797 N N . LYS A 1 472 ? -12.836 -15.856 -1.490 1.00 90.62 472 LYS A N 1
ATOM 3798 C CA . LYS A 1 472 ? -12.634 -15.904 -2.941 1.00 90.62 472 LYS A CA 1
ATOM 3799 C C . LYS A 1 472 ? -12.182 -14.551 -3.492 1.00 90.62 472 LYS A C 1
ATOM 3801 O O . LYS A 1 472 ? -12.471 -13.520 -2.878 1.00 90.62 472 LYS A O 1
ATOM 3806 N N . PRO A 1 473 ? -11.486 -14.524 -4.648 1.00 89.62 473 PRO A N 1
ATOM 3807 C CA . PRO A 1 473 ? -11.083 -13.277 -5.284 1.00 89.62 473 PRO A CA 1
ATOM 3808 C C . PRO A 1 473 ? -12.280 -12.343 -5.478 1.00 89.62 473 PRO A C 1
ATOM 3810 O O . PRO A 1 473 ? -13.338 -12.753 -5.956 1.00 89.62 473 PRO A O 1
ATOM 3813 N N . ILE A 1 474 ? -12.096 -11.082 -5.103 1.00 91.12 474 ILE A N 1
ATOM 3814 C CA . ILE A 1 474 ? -13.150 -10.070 -5.045 1.00 91.12 474 ILE A CA 1
ATOM 3815 C C . ILE A 1 474 ? -12.786 -8.882 -5.943 1.00 91.12 474 ILE A C 1
ATOM 3817 O O . ILE A 1 474 ? -11.610 -8.551 -6.113 1.00 91.12 474 ILE A O 1
ATOM 3821 N N . ARG A 1 475 ? -13.790 -8.244 -6.556 1.00 88.38 475 ARG A N 1
ATOM 3822 C CA . ARG A 1 475 ? -13.572 -7.079 -7.428 1.00 88.38 475 ARG A CA 1
ATOM 3823 C C . ARG A 1 475 ? -13.319 -5.819 -6.587 1.00 88.38 475 ARG A C 1
ATOM 3825 O O . ARG A 1 475 ? -13.921 -5.689 -5.522 1.00 88.38 475 ARG A O 1
ATOM 3832 N N . PRO A 1 476 ? -12.535 -4.841 -7.080 1.00 88.56 476 PRO A N 1
ATOM 3833 C CA . PRO A 1 476 ? -12.254 -3.601 -6.345 1.00 88.56 476 PRO A CA 1
ATOM 3834 C C . PRO A 1 476 ? -13.508 -2.862 -5.848 1.00 88.56 476 PRO A C 1
ATOM 3836 O O . PRO A 1 476 ? -13.559 -2.436 -4.699 1.00 88.56 476 PRO A O 1
ATOM 3839 N N . ASN A 1 477 ? -14.559 -2.781 -6.674 1.00 91.25 477 ASN A N 1
ATOM 3840 C CA . ASN A 1 477 ? -15.814 -2.118 -6.300 1.00 91.25 477 ASN A CA 1
ATOM 3841 C C . ASN A 1 477 ? -16.592 -2.859 -5.196 1.00 91.25 477 ASN A C 1
ATOM 3843 O O . ASN A 1 477 ? -17.334 -2.247 -4.435 1.00 91.25 477 ASN A O 1
ATOM 3847 N N . ASP A 1 478 ? -16.434 -4.179 -5.098 1.00 94.00 478 ASP A N 1
ATOM 3848 C CA . ASP A 1 478 ? -17.075 -4.954 -4.036 1.00 94.00 478 ASP A CA 1
ATOM 3849 C C . ASP A 1 478 ? -16.324 -4.746 -2.703 1.00 94.00 478 ASP A C 1
ATOM 3851 O O . ASP A 1 478 ? -16.965 -4.602 -1.667 1.00 94.00 478 ASP A O 1
ATOM 3855 N N . ILE A 1 479 ? -14.989 -4.594 -2.730 1.00 94.12 479 ILE A N 1
ATOM 3856 C CA . ILE A 1 479 ? -14.201 -4.161 -1.556 1.00 94.12 479 ILE A CA 1
ATOM 3857 C C . ILE A 1 479 ? -14.613 -2.749 -1.115 1.00 94.12 479 ILE A C 1
ATOM 3859 O O . ILE A 1 479 ? -14.810 -2.518 0.075 1.00 94.12 479 ILE A O 1
ATOM 3863 N N . TYR A 1 480 ? -14.788 -1.818 -2.061 1.00 95.00 480 TYR A N 1
ATOM 3864 C CA . TYR A 1 480 ? -15.251 -0.455 -1.771 1.00 95.00 480 TYR A CA 1
ATOM 3865 C C . TYR A 1 480 ? -16.562 -0.457 -0.974 1.00 95.00 480 TYR A C 1
ATOM 3867 O O . TYR A 1 480 ? -16.662 0.200 0.061 1.00 95.00 480 TYR A O 1
ATOM 3875 N N . LYS A 1 481 ? -17.546 -1.251 -1.417 1.00 95.69 481 LYS A N 1
ATOM 3876 C CA . LYS A 1 481 ? -18.837 -1.387 -0.728 1.00 95.69 481 LYS A CA 1
ATOM 3877 C C . LYS A 1 481 ? -18.697 -1.961 0.678 1.00 95.69 481 LYS A C 1
ATOM 3879 O O . LYS A 1 481 ? -19.467 -1.584 1.547 1.00 95.69 481 LYS A O 1
ATOM 3884 N N . ILE A 1 482 ? -17.746 -2.867 0.900 1.00 95.69 482 ILE A N 1
ATOM 3885 C CA . ILE A 1 482 ? -17.487 -3.433 2.227 1.00 95.69 482 ILE A CA 1
ATOM 3886 C C . ILE A 1 482 ? -16.893 -2.373 3.161 1.00 95.69 482 ILE A C 1
ATOM 3888 O O . ILE A 1 482 ? -17.367 -2.226 4.279 1.00 95.69 482 ILE A O 1
ATOM 3892 N N . LEU A 1 483 ? -15.873 -1.635 2.714 1.00 96.06 483 LEU A N 1
ATOM 3893 C CA . LEU A 1 483 ? -15.157 -0.665 3.553 1.00 96.06 483 LEU A CA 1
ATOM 3894 C C . LEU A 1 483 ? -16.002 0.566 3.902 1.00 96.06 483 LEU A C 1
ATOM 3896 O O . LEU A 1 483 ? -15.920 1.062 5.022 1.00 96.06 483 LEU A O 1
ATOM 3900 N N . TYR A 1 484 ? -16.816 1.043 2.958 1.00 95.81 484 TYR A N 1
ATOM 3901 C CA . TYR A 1 484 ? -17.619 2.261 3.102 1.00 95.81 484 TYR A CA 1
ATOM 3902 C C . TYR A 1 484 ? -19.107 1.999 3.377 1.00 95.81 484 TYR A C 1
ATOM 3904 O O . TYR A 1 484 ? -19.946 2.847 3.076 1.00 95.81 484 TYR A O 1
ATOM 3912 N N . ASN A 1 485 ? -19.445 0.835 3.941 1.00 93.44 485 ASN A N 1
ATOM 3913 C CA . ASN A 1 485 ? -20.791 0.568 4.452 1.00 93.44 485 ASN A CA 1
ATOM 3914 C C . ASN A 1 485 ? -21.013 1.172 5.850 1.00 93.44 485 ASN A C 1
ATOM 3916 O O . ASN A 1 485 ? -20.083 1.625 6.523 1.00 93.44 485 ASN A O 1
ATOM 3920 N N . ASP A 1 486 ? -22.257 1.101 6.317 1.00 88.69 486 ASP A N 1
ATOM 3921 C CA . ASP A 1 486 ? -22.653 1.610 7.634 1.00 88.69 486 ASP A CA 1
ATOM 3922 C C . ASP A 1 486 ? -22.014 0.829 8.795 1.00 88.69 486 ASP A C 1
ATOM 3924 O O . ASP A 1 486 ? -21.793 1.379 9.872 1.00 88.69 486 ASP A O 1
ATOM 3928 N N . ASN A 1 487 ? -21.654 -0.441 8.575 1.00 89.75 487 ASN A N 1
ATOM 3929 C CA . ASN A 1 487 ? -21.029 -1.282 9.596 1.00 89.75 487 ASN A CA 1
ATOM 3930 C C . ASN A 1 487 ? -19.583 -0.879 9.908 1.00 89.75 487 ASN A C 1
ATOM 3932 O O . ASN A 1 487 ? -19.168 -1.004 11.057 1.00 89.75 487 ASN A O 1
ATOM 3936 N N . ILE A 1 488 ? -18.818 -0.418 8.915 1.00 93.12 488 ILE A N 1
ATOM 3937 C CA . ILE A 1 488 ? -17.426 0.009 9.089 1.00 93.12 488 ILE A CA 1
ATOM 3938 C C . ILE A 1 488 ? -17.366 1.535 9.157 1.00 93.12 488 ILE A C 1
ATOM 3940 O O . ILE A 1 488 ? -17.175 2.105 10.231 1.00 93.12 488 ILE A O 1
ATOM 3944 N N . PHE A 1 489 ? -17.576 2.205 8.025 1.00 91.75 489 PHE A N 1
ATOM 3945 C CA . PHE A 1 489 ? -17.457 3.658 7.927 1.00 91.75 489 PHE A CA 1
ATOM 3946 C C . PHE A 1 489 ? -18.486 4.389 8.797 1.00 91.75 489 PHE A C 1
ATOM 3948 O O . PHE A 1 489 ? -18.135 5.362 9.461 1.00 91.75 489 PHE A O 1
ATOM 3955 N N . GLY A 1 490 ? -19.729 3.895 8.850 1.00 86.75 490 GLY A N 1
ATOM 3956 C CA . GLY A 1 490 ? -20.790 4.504 9.661 1.00 86.75 490 GLY A CA 1
ATOM 3957 C C . GLY A 1 490 ? -20.525 4.466 11.171 1.00 86.75 490 GLY A C 1
ATOM 3958 O O . GLY A 1 490 ? -20.981 5.347 11.895 1.00 86.75 490 GLY A O 1
ATOM 3959 N N . ARG A 1 491 ? -19.752 3.486 11.659 1.00 89.75 491 ARG A N 1
ATOM 3960 C CA . ARG A 1 491 ? -19.368 3.385 13.079 1.00 89.75 491 ARG A CA 1
ATOM 3961 C C . ARG A 1 491 ? -18.093 4.148 13.401 1.00 89.75 491 ARG A C 1
ATOM 3963 O O . ARG A 1 491 ? -17.954 4.679 14.498 1.00 89.75 491 ARG A O 1
ATOM 3970 N N . SER A 1 492 ? -17.136 4.157 12.479 1.00 90.44 492 SER A N 1
ATOM 3971 C CA . SER A 1 492 ? -15.884 4.875 12.657 1.00 90.44 492 SER A CA 1
ATOM 3972 C C . SER A 1 492 ? -15.298 5.293 11.320 1.00 90.44 492 SER A C 1
ATOM 3974 O O . SER A 1 492 ? -14.917 4.461 10.493 1.00 90.44 492 SER A O 1
ATOM 3976 N N . ILE A 1 493 ? -15.131 6.606 11.168 1.00 92.00 493 ILE A N 1
ATOM 3977 C CA . ILE A 1 493 ? -14.603 7.221 9.951 1.00 92.00 493 ILE A CA 1
ATOM 3978 C C . ILE A 1 493 ? -13.199 6.683 9.648 1.00 92.00 493 ILE A C 1
ATOM 3980 O O . ILE A 1 493 ? -12.908 6.337 8.511 1.00 92.00 493 ILE A O 1
ATOM 3984 N N . PHE A 1 494 ? -12.333 6.507 10.645 1.00 92.62 494 PHE A N 1
ATOM 3985 C CA . PHE A 1 494 ? -10.948 6.072 10.423 1.00 92.62 494 PHE A CA 1
ATOM 3986 C C . PHE A 1 494 ? -10.798 4.622 9.933 1.00 92.62 494 PHE A C 1
ATOM 3988 O O . PHE A 1 494 ? -9.870 4.316 9.178 1.00 92.62 494 PHE A O 1
ATOM 3995 N N . HIS A 1 495 ? -11.696 3.714 10.334 1.00 93.25 495 HIS A N 1
ATOM 3996 C CA . HIS A 1 495 ? -11.490 2.272 10.147 1.00 93.25 495 HIS A CA 1
ATOM 3997 C C . HIS A 1 495 ? -11.458 1.852 8.676 1.00 93.25 495 HIS A C 1
ATOM 3999 O O . HIS A 1 495 ? -10.660 0.990 8.314 1.00 93.25 495 HIS A O 1
ATOM 4005 N N . ALA A 1 496 ? -12.262 2.483 7.814 1.00 94.31 496 ALA A N 1
ATOM 4006 C CA . ALA A 1 496 ? -12.288 2.169 6.383 1.00 94.31 496 ALA A CA 1
ATOM 4007 C C . ALA A 1 496 ? -10.907 2.322 5.724 1.00 94.31 496 ALA A C 1
ATOM 4009 O O . ALA A 1 496 ? -10.570 1.597 4.791 1.00 94.31 496 ALA A O 1
ATOM 4010 N N . VAL A 1 497 ? -10.099 3.254 6.222 1.00 95.44 497 VAL A N 1
ATOM 4011 C CA . VAL A 1 497 ? -8.788 3.588 5.675 1.00 95.44 497 VAL A CA 1
ATOM 4012 C C . VAL A 1 497 ? -7.679 2.810 6.399 1.00 95.44 497 VAL A C 1
ATOM 4014 O O . VAL A 1 497 ? -6.812 2.231 5.745 1.00 95.44 497 VAL A O 1
ATOM 4017 N N . LEU A 1 498 ? -7.755 2.680 7.729 1.00 95.88 498 LEU A N 1
ATOM 4018 C CA . LEU A 1 498 ? -6.821 1.850 8.506 1.00 95.88 498 LEU A CA 1
ATOM 4019 C C . LEU A 1 498 ? -6.851 0.374 8.076 1.00 95.88 498 LEU A C 1
ATOM 4021 O O . LEU A 1 498 ? -5.804 -0.262 7.969 1.00 95.88 498 LEU A O 1
ATOM 4025 N N . LEU A 1 499 ? -8.031 -0.172 7.764 1.00 96.44 499 LEU A N 1
ATOM 4026 C CA . LEU A 1 499 ? -8.158 -1.535 7.239 1.00 96.44 499 LEU A CA 1
ATOM 4027 C C . LEU A 1 499 ? -7.443 -1.704 5.889 1.00 96.44 499 LEU A C 1
ATOM 4029 O O . LEU A 1 499 ? -6.874 -2.767 5.642 1.00 96.44 499 LEU A O 1
ATOM 4033 N N . GLN A 1 500 ? -7.436 -0.675 5.033 1.00 95.50 500 GLN A N 1
ATOM 4034 C CA . GLN A 1 500 ? -6.693 -0.696 3.767 1.00 95.50 500 GLN A CA 1
ATOM 4035 C C . GLN A 1 500 ? -5.180 -0.720 4.014 1.00 95.50 500 GLN A C 1
ATOM 4037 O O . GLN A 1 500 ? -4.489 -1.550 3.421 1.00 95.50 500 GLN A O 1
ATOM 4042 N N . GLU A 1 501 ? -4.674 0.129 4.918 1.00 94.88 501 GLU A N 1
ATOM 4043 C CA . GLU A 1 501 ? -3.252 0.151 5.303 1.00 94.88 501 GLU A CA 1
ATOM 4044 C C . GLU A 1 501 ? -2.795 -1.216 5.830 1.00 94.88 501 GLU A C 1
ATOM 4046 O O . GLU A 1 501 ? -1.807 -1.781 5.349 1.00 94.88 501 GLU A O 1
ATOM 4051 N N . VAL A 1 502 ? -3.537 -1.785 6.785 1.00 96.31 502 VAL A N 1
ATOM 4052 C CA . VAL A 1 502 ? -3.192 -3.081 7.381 1.00 96.31 502 VAL A CA 1
ATOM 4053 C C . VAL A 1 502 ? -3.290 -4.203 6.349 1.00 96.31 502 VAL A C 1
ATOM 4055 O O . VAL A 1 502 ? -2.380 -5.022 6.278 1.00 96.31 502 VAL A O 1
ATOM 4058 N N . LEU A 1 503 ? -4.319 -4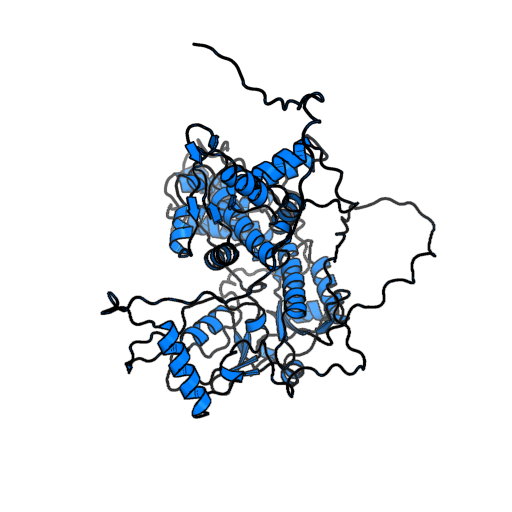.235 5.495 1.00 96.38 503 LEU A N 1
ATOM 4059 C CA . LEU A 1 503 ? -4.451 -5.259 4.449 1.00 96.38 503 LEU A CA 1
ATOM 4060 C C . LEU A 1 503 ? -3.247 -5.275 3.495 1.00 96.38 503 LEU A C 1
ATOM 4062 O O . LEU A 1 503 ? -2.724 -6.345 3.168 1.00 96.38 503 LEU A O 1
ATOM 4066 N N . ILE A 1 504 ? -2.798 -4.098 3.056 1.00 92.38 504 ILE A N 1
ATOM 4067 C CA . ILE A 1 504 ? -1.650 -3.969 2.152 1.00 92.38 504 ILE A CA 1
ATOM 4068 C C . ILE A 1 504 ? -0.377 -4.454 2.844 1.00 92.38 504 ILE A C 1
ATOM 4070 O O . ILE A 1 504 ? 0.348 -5.274 2.276 1.00 92.38 504 ILE A O 1
ATOM 4074 N N . ASN A 1 505 ? -0.136 -4.010 4.080 1.00 92.50 505 ASN A N 1
ATOM 4075 C CA . ASN A 1 505 ? 1.045 -4.408 4.841 1.00 92.50 505 ASN A CA 1
ATOM 4076 C C . ASN A 1 505 ? 1.040 -5.908 5.179 1.00 92.50 505 ASN A C 1
ATOM 4078 O O . ASN A 1 505 ? 2.066 -6.567 5.044 1.00 92.50 505 ASN A O 1
ATOM 4082 N N . VAL A 1 506 ? -0.112 -6.491 5.523 1.00 95.19 506 VAL A N 1
ATOM 4083 C CA . VAL A 1 506 ? -0.262 -7.939 5.739 1.00 95.19 506 VAL A CA 1
ATOM 4084 C C . VAL A 1 506 ? 0.060 -8.724 4.469 1.00 95.19 506 VAL A C 1
ATOM 4086 O O . VAL A 1 506 ? 0.802 -9.704 4.519 1.00 95.19 506 VAL A O 1
ATOM 4089 N N . SER A 1 507 ? -0.458 -8.292 3.316 1.00 91.00 507 SER A N 1
ATOM 4090 C CA . SER A 1 507 ? -0.127 -8.913 2.029 1.00 91.00 507 SER A CA 1
ATOM 4091 C C . SER A 1 507 ? 1.366 -8.804 1.706 1.00 91.00 507 SER A C 1
ATOM 4093 O O . SER A 1 507 ? 1.953 -9.761 1.194 1.00 91.00 507 SER A O 1
ATOM 4095 N N . LEU A 1 508 ? 1.993 -7.667 2.019 1.00 86.00 508 LEU A N 1
ATOM 4096 C CA . LEU A 1 508 ? 3.430 -7.473 1.853 1.00 86.00 508 LEU A CA 1
ATOM 4097 C C . LEU A 1 508 ? 4.228 -8.424 2.755 1.00 86.00 508 LEU A C 1
ATOM 4099 O O . LEU A 1 508 ? 5.065 -9.173 2.256 1.00 86.00 508 LEU A O 1
ATOM 4103 N N . PHE A 1 509 ? 3.927 -8.475 4.054 1.00 89.12 509 PHE A N 1
ATOM 4104 C CA . PHE A 1 509 ? 4.595 -9.387 4.983 1.00 89.12 509 PHE A CA 1
ATOM 4105 C C . PHE A 1 509 ? 4.388 -10.853 4.615 1.00 89.12 509 PHE A C 1
ATOM 4107 O O . PHE A 1 509 ? 5.309 -11.646 4.752 1.00 89.12 509 PHE A O 1
ATOM 4114 N N . MET A 1 510 ? 3.229 -11.231 4.079 1.00 86.62 510 MET A N 1
ATOM 4115 C CA . MET A 1 510 ? 3.002 -12.596 3.606 1.00 86.62 510 MET A CA 1
ATOM 4116 C C . MET A 1 510 ? 3.904 -12.963 2.411 1.00 86.62 510 MET A C 1
ATOM 4118 O O . MET A 1 510 ? 4.264 -14.130 2.233 1.00 86.62 510 MET A O 1
ATOM 4122 N N . ASN A 1 511 ? 4.272 -11.985 1.576 1.00 81.00 511 ASN A N 1
ATOM 4123 C CA . ASN A 1 511 ? 5.221 -12.194 0.482 1.00 81.00 511 ASN A CA 1
ATOM 4124 C C . ASN A 1 511 ? 6.661 -12.296 0.980 1.00 81.00 511 ASN A C 1
ATOM 4126 O O . ASN A 1 511 ? 7.395 -13.167 0.515 1.00 81.00 511 ASN A O 1
ATOM 4130 N N . THR A 1 512 ? 7.057 -11.407 1.889 1.00 77.31 512 THR A N 1
ATOM 4131 C CA . THR A 1 512 ? 8.455 -11.269 2.314 1.00 77.31 512 THR A CA 1
ATOM 4132 C C . THR A 1 512 ? 8.818 -12.238 3.442 1.00 77.31 512 THR A C 1
ATOM 4134 O O . THR A 1 512 ? 9.891 -12.838 3.419 1.00 77.31 512 THR A O 1
ATOM 4137 N N . TYR A 1 513 ? 7.910 -12.429 4.401 1.00 83.62 513 TYR A N 1
ATOM 4138 C CA . TYR A 1 513 ? 8.099 -13.174 5.648 1.00 83.62 513 TYR A CA 1
ATOM 4139 C C . TYR A 1 513 ? 6.888 -14.081 5.963 1.00 83.62 513 TYR A C 1
ATOM 4141 O O . TYR A 1 513 ? 6.192 -13.881 6.965 1.00 83.62 513 TYR A O 1
ATOM 4149 N N . PRO A 1 514 ? 6.611 -15.111 5.139 1.00 85.94 514 PRO A N 1
ATOM 4150 C CA . PRO A 1 514 ? 5.451 -15.990 5.324 1.00 85.94 514 PRO A CA 1
ATOM 4151 C C . PRO A 1 514 ? 5.404 -16.672 6.704 1.00 85.94 514 PRO A C 1
ATOM 4153 O O . PRO A 1 514 ? 4.321 -16.956 7.215 1.00 85.94 514 PRO A O 1
ATOM 4156 N N . GLN A 1 515 ? 6.559 -16.878 7.344 1.00 86.31 515 GLN A N 1
ATOM 4157 C CA . GLN A 1 515 ? 6.683 -17.477 8.673 1.00 86.31 515 GLN A CA 1
ATOM 4158 C C . GLN A 1 515 ? 5.961 -16.700 9.787 1.00 86.31 515 GLN A C 1
ATOM 4160 O O . GLN A 1 515 ? 5.554 -17.307 10.777 1.00 86.31 515 GLN A O 1
ATOM 4165 N N . LEU A 1 516 ? 5.752 -15.385 9.630 1.00 89.56 516 LEU A N 1
ATOM 4166 C CA . LEU A 1 516 ? 5.019 -14.559 10.605 1.00 89.56 516 LEU A CA 1
ATOM 4167 C C . LEU A 1 516 ? 3.546 -14.988 10.750 1.00 89.56 516 LEU A C 1
ATOM 4169 O O . LEU A 1 516 ? 2.900 -14.733 11.772 1.00 89.56 516 LEU A O 1
ATOM 4173 N N . PHE A 1 517 ? 3.025 -15.688 9.741 1.00 91.19 517 PHE A N 1
ATOM 4174 C CA . PHE A 1 517 ? 1.644 -16.160 9.662 1.00 91.19 517 PHE A CA 1
ATOM 4175 C C . PHE A 1 517 ? 1.494 -17.653 9.972 1.00 91.19 517 PHE A C 1
ATOM 4177 O O . PHE A 1 517 ? 0.429 -18.239 9.731 1.00 91.19 517 PHE A O 1
ATOM 4184 N N . ASN A 1 518 ? 2.539 -18.286 10.509 1.00 87.38 518 ASN A N 1
ATOM 4185 C CA . ASN A 1 518 ? 2.452 -19.650 11.014 1.00 87.38 518 ASN A CA 1
ATOM 4186 C C . ASN A 1 518 ? 1.427 -19.716 12.153 1.00 87.38 518 ASN A C 1
ATOM 4188 O O . ASN A 1 518 ? 1.402 -18.862 13.039 1.00 87.38 518 ASN A O 1
ATOM 4192 N N . GLY A 1 519 ? 0.543 -20.712 12.092 1.00 84.88 519 GLY A N 1
ATOM 4193 C CA . GLY A 1 519 ? -0.557 -20.856 13.046 1.00 84.88 519 GLY A CA 1
ATOM 4194 C C . GLY A 1 519 ? -1.736 -19.898 12.831 1.00 84.88 519 GLY A C 1
ATOM 4195 O O . GLY A 1 519 ? -2.708 -19.994 13.568 1.00 84.88 519 GLY A O 1
ATOM 4196 N N . ILE A 1 520 ? -1.711 -19.008 11.833 1.00 90.06 520 ILE A N 1
ATOM 4197 C CA . ILE A 1 520 ? -2.840 -18.117 11.509 1.00 90.06 520 ILE A CA 1
ATOM 4198 C C . ILE A 1 520 ? -3.514 -18.621 10.233 1.00 90.06 520 ILE A C 1
ATOM 4200 O O . ILE A 1 520 ? -2.942 -18.497 9.152 1.00 90.06 520 ILE A O 1
ATOM 4204 N N . LEU A 1 521 ? -4.719 -19.189 10.321 1.00 86.31 521 LEU A N 1
ATOM 4205 C CA . LEU A 1 521 ? -5.495 -19.593 9.132 1.00 86.31 521 LEU A CA 1
ATOM 4206 C C . LEU A 1 521 ? -6.387 -18.464 8.611 1.00 86.31 521 LEU A C 1
ATOM 4208 O O . LEU A 1 521 ? -6.456 -18.214 7.407 1.00 86.31 521 LEU A O 1
ATOM 4212 N N . LYS A 1 522 ? -7.060 -17.774 9.533 1.00 91.12 522 LYS A N 1
ATOM 4213 C CA . LYS A 1 522 ? -8.000 -16.696 9.242 1.00 91.12 522 LYS A CA 1
ATOM 4214 C C . LYS A 1 522 ? -7.423 -15.375 9.736 1.00 91.12 522 LYS A C 1
ATOM 4216 O O . LYS A 1 522 ? -7.211 -15.195 10.929 1.00 91.12 522 LYS A O 1
ATOM 4221 N N . ILE A 1 523 ? -7.177 -14.461 8.810 1.00 95.69 523 ILE A N 1
ATOM 4222 C CA . ILE A 1 523 ? -6.656 -13.122 9.066 1.00 95.69 523 ILE A CA 1
ATOM 4223 C C . ILE A 1 523 ? -7.847 -12.193 9.294 1.00 95.69 523 ILE A C 1
ATOM 4225 O O . ILE A 1 523 ? -8.534 -11.805 8.348 1.00 95.69 523 ILE A O 1
ATOM 4229 N N . ARG A 1 524 ? -8.097 -11.845 10.556 1.00 95.31 524 ARG A N 1
ATOM 4230 C CA . ARG A 1 524 ? -9.192 -10.953 10.949 1.00 95.31 524 ARG A CA 1
ATOM 4231 C C . ARG A 1 524 ? -8.667 -9.539 11.149 1.00 95.31 524 ARG A C 1
ATOM 4233 O O . ARG A 1 524 ? -8.062 -9.253 12.179 1.00 95.31 524 ARG A O 1
ATOM 4240 N N . LEU A 1 525 ? -8.860 -8.655 10.168 1.00 96.56 525 LEU A N 1
ATOM 4241 C CA . LEU A 1 525 ? -8.213 -7.338 10.199 1.00 96.56 525 LEU A CA 1
ATOM 4242 C C . LEU A 1 525 ? -8.745 -6.428 11.313 1.00 96.56 525 LEU A C 1
ATOM 4244 O O . LEU A 1 525 ? -7.968 -5.673 11.888 1.00 96.56 525 LEU A O 1
ATOM 4248 N N . GLY A 1 526 ? -10.030 -6.537 11.667 1.00 95.19 526 GLY A N 1
ATOM 4249 C CA . GLY A 1 526 ? -10.604 -5.790 12.792 1.00 95.19 526 GLY A CA 1
ATOM 4250 C C . GLY A 1 526 ? -9.949 -6.150 14.130 1.00 95.19 526 GLY A C 1
ATOM 4251 O O . GLY A 1 526 ? -9.565 -5.267 14.892 1.00 95.19 526 GLY A O 1
ATOM 4252 N N . TRP A 1 527 ? -9.736 -7.445 14.380 1.00 94.69 527 TRP A N 1
ATOM 4253 C CA . TRP A 1 527 ? -9.020 -7.926 15.569 1.00 94.69 527 TRP A CA 1
ATOM 4254 C C . TRP A 1 527 ? -7.526 -7.609 15.537 1.00 94.69 527 TRP A C 1
ATOM 4256 O O . TRP A 1 527 ? -6.932 -7.349 16.577 1.00 94.69 527 TRP A O 1
ATOM 4266 N N . MET A 1 528 ? -6.915 -7.600 14.354 1.00 95.69 528 MET A N 1
ATOM 4267 C CA . MET A 1 528 ? -5.516 -7.211 14.194 1.00 95.69 528 MET A CA 1
ATOM 4268 C C . MET A 1 528 ? -5.300 -5.730 14.524 1.00 95.69 528 MET A C 1
ATOM 4270 O O . MET A 1 528 ? -4.344 -5.407 15.220 1.00 95.69 528 MET A O 1
ATOM 4274 N N . LEU A 1 529 ? -6.209 -4.843 14.101 1.00 95.38 529 LEU A N 1
ATOM 4275 C CA . LEU A 1 529 ? -6.193 -3.439 14.523 1.00 95.38 529 LEU A CA 1
ATOM 4276 C C . LEU A 1 529 ? -6.325 -3.309 16.043 1.00 95.38 529 LEU A C 1
ATOM 4278 O O . LEU A 1 529 ? -5.615 -2.513 16.646 1.00 95.38 529 LEU A O 1
ATOM 4282 N N . GLU A 1 530 ? -7.184 -4.110 16.672 1.00 93.56 530 GLU A N 1
ATOM 4283 C CA . GLU A 1 530 ? -7.319 -4.107 18.131 1.00 93.56 530 GLU A CA 1
ATOM 4284 C C . GLU A 1 530 ? -6.042 -4.588 18.834 1.00 93.56 530 GLU A C 1
ATOM 4286 O O . GLU A 1 530 ? -5.586 -3.972 19.794 1.00 93.56 530 GLU A O 1
ATOM 4291 N N . ALA A 1 531 ? -5.391 -5.623 18.298 1.00 92.44 531 ALA A N 1
ATOM 4292 C CA . ALA A 1 531 ? -4.090 -6.072 18.782 1.00 92.44 531 ALA A CA 1
ATOM 4293 C C . ALA A 1 531 ? -3.026 -4.967 18.677 1.00 92.44 531 ALA A C 1
ATOM 4295 O O . ALA A 1 531 ? -2.212 -4.795 19.580 1.00 92.44 531 ALA A O 1
ATOM 4296 N N . MET A 1 532 ? -3.052 -4.186 17.594 1.00 94.12 532 MET A N 1
ATOM 4297 C CA . MET A 1 532 ? -2.157 -3.046 17.402 1.00 94.12 532 MET A CA 1
ATOM 4298 C C . MET A 1 532 ? -2.423 -1.918 18.408 1.00 94.12 532 MET A C 1
ATOM 4300 O O . MET A 1 532 ? -1.463 -1.353 18.925 1.00 94.12 532 MET A O 1
ATOM 4304 N N . LYS A 1 533 ? -3.685 -1.618 18.748 1.00 92.12 533 LYS A N 1
ATOM 4305 C CA . LYS A 1 533 ? -4.006 -0.646 19.814 1.00 92.12 533 LYS A CA 1
ATOM 4306 C C . LYS A 1 533 ? -3.452 -1.092 21.165 1.00 92.12 533 LYS A C 1
ATOM 4308 O O . LYS A 1 533 ? -2.730 -0.337 21.803 1.00 92.12 533 LYS A O 1
ATOM 4313 N N . LEU A 1 534 ? -3.711 -2.342 21.549 1.00 89.31 534 LEU A N 1
ATOM 4314 C CA . LEU A 1 534 ? -3.180 -2.922 22.786 1.00 89.31 534 LEU A CA 1
ATOM 4315 C C . LEU A 1 534 ? -1.644 -2.910 22.810 1.00 89.31 534 LEU A C 1
ATOM 4317 O O . LEU A 1 534 ? -1.033 -2.642 23.839 1.00 89.31 534 LEU A O 1
ATOM 4321 N N . ALA A 1 535 ? -0.999 -3.172 21.671 1.00 89.50 535 ALA A N 1
ATOM 4322 C CA . ALA A 1 535 ? 0.452 -3.090 21.567 1.00 89.50 535 ALA A CA 1
ATOM 4323 C C . ALA A 1 535 ? 0.978 -1.660 21.781 1.00 89.50 535 ALA A C 1
ATOM 4325 O O . ALA A 1 535 ? 1.999 -1.506 22.445 1.00 89.50 535 ALA A O 1
ATOM 4326 N N . LEU A 1 536 ? 0.289 -0.625 21.284 1.00 89.12 536 LEU A N 1
ATOM 4327 C CA . LEU A 1 536 ? 0.642 0.767 21.595 1.00 89.12 536 LEU A CA 1
ATOM 4328 C C . LEU A 1 536 ? 0.520 1.062 23.089 1.00 89.12 536 LEU A C 1
ATOM 4330 O O . LEU A 1 536 ? 1.422 1.672 23.655 1.00 89.12 536 LEU A O 1
ATOM 4334 N N . GLU A 1 537 ? -0.544 0.585 23.737 1.00 86.31 537 GLU A N 1
ATOM 4335 C CA . GLU A 1 537 ? -0.726 0.747 25.183 1.00 86.31 537 GLU A CA 1
ATOM 4336 C C . GLU A 1 537 ? 0.409 0.097 25.984 1.00 86.31 537 GLU A C 1
ATOM 4338 O O . GLU A 1 537 ? 0.855 0.661 26.979 1.00 86.31 537 GLU A O 1
ATOM 4343 N N . TYR A 1 538 ? 0.918 -1.059 25.545 1.00 84.50 538 TYR A N 1
ATOM 4344 C CA . TYR A 1 538 ? 2.044 -1.727 26.210 1.00 84.50 538 TYR A CA 1
ATOM 4345 C C . TYR A 1 538 ? 3.391 -1.056 25.974 1.00 84.50 538 TYR A C 1
ATOM 4347 O O . TYR A 1 538 ? 4.258 -1.137 26.836 1.00 84.50 538 TYR A O 1
ATOM 4355 N N . LEU A 1 539 ? 3.584 -0.434 24.811 1.00 83.12 539 LEU A N 1
ATOM 4356 C CA . LEU A 1 539 ? 4.819 0.279 24.472 1.00 83.12 539 LEU A CA 1
ATOM 4357 C C . LEU A 1 539 ? 4.864 1.690 25.074 1.00 83.12 539 LEU A C 1
ATOM 4359 O O . LEU A 1 539 ? 5.893 2.367 25.003 1.00 83.12 539 LEU A O 1
ATOM 4363 N N . ARG A 1 540 ? 3.752 2.148 25.653 1.00 80.75 540 ARG A N 1
ATOM 4364 C CA . ARG A 1 540 ? 3.630 3.475 26.237 1.00 80.75 540 ARG A CA 1
ATOM 4365 C C . ARG A 1 540 ? 4.521 3.612 27.470 1.00 80.75 540 ARG A C 1
ATOM 4367 O O . ARG A 1 540 ? 4.437 2.819 28.402 1.00 80.75 540 ARG A O 1
ATOM 4374 N N . THR A 1 541 ? 5.350 4.656 27.477 1.00 76.50 541 THR A 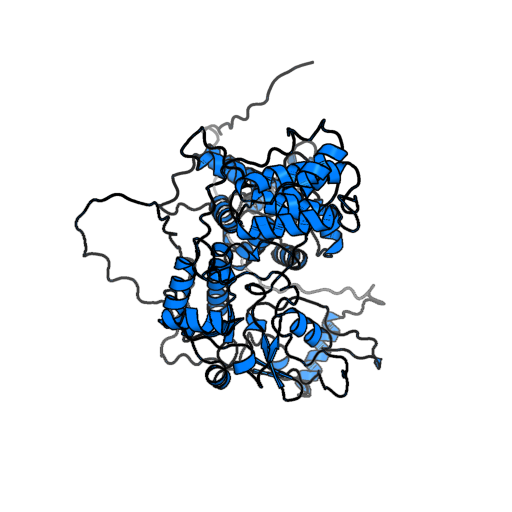N 1
ATOM 4375 C CA . THR A 1 541 ? 6.235 4.968 28.613 1.00 76.50 541 THR A CA 1
ATOM 4376 C C . THR A 1 541 ? 5.571 5.937 29.593 1.00 76.50 541 THR A C 1
ATOM 4378 O O . THR A 1 541 ? 5.730 5.783 30.801 1.00 76.50 541 THR A O 1
ATOM 4381 N N . ASP A 1 542 ? 4.797 6.899 29.080 1.00 77.00 542 ASP A N 1
ATOM 4382 C CA . ASP A 1 542 ? 4.091 7.906 29.874 1.00 77.00 542 ASP A CA 1
ATOM 4383 C C . ASP A 1 542 ? 2.571 7.653 29.861 1.00 77.00 542 ASP A C 1
ATOM 4385 O O . ASP A 1 542 ? 1.963 7.655 28.789 1.00 77.00 542 ASP A O 1
ATOM 4389 N N . PRO A 1 543 ? 1.924 7.421 31.017 1.00 73.56 543 PRO A N 1
ATOM 4390 C CA . PRO A 1 543 ? 0.488 7.196 31.078 1.00 73.56 543 PRO A CA 1
ATOM 4391 C C . PRO A 1 543 ? -0.382 8.393 30.653 1.00 73.56 543 PRO A C 1
ATOM 4393 O O . PRO A 1 543 ? -1.563 8.179 30.359 1.00 73.56 543 PRO A O 1
ATOM 4396 N N . GLU A 1 544 ? 0.160 9.611 30.599 1.00 72.06 544 GLU A N 1
ATOM 4397 C CA . GLU A 1 544 ? -0.568 10.809 30.158 1.00 72.06 544 GLU A CA 1
ATOM 4398 C C . GLU A 1 544 ? -0.540 10.997 28.632 1.00 72.06 544 GLU A C 1
ATOM 4400 O O . GLU A 1 544 ? -1.426 11.642 28.072 1.00 72.06 544 GLU A O 1
ATOM 4405 N N . GLU A 1 545 ? 0.414 10.378 27.929 1.00 72.00 545 GLU A N 1
ATOM 4406 C CA . GLU A 1 545 ? 0.503 10.464 26.471 1.00 72.00 545 GLU A CA 1
ATOM 4407 C C . GLU A 1 545 ? -0.569 9.571 25.815 1.00 72.00 545 GLU A C 1
ATOM 4409 O O . GLU A 1 545 ? -0.581 8.342 25.955 1.00 72.00 545 GLU A O 1
ATOM 4414 N N . VAL A 1 546 ? -1.511 10.180 25.094 1.00 68.69 546 VAL A N 1
ATOM 4415 C CA . VAL A 1 546 ? -2.553 9.452 24.356 1.00 68.69 546 VAL A CA 1
ATOM 4416 C C . VAL A 1 546 ? -2.104 9.276 22.909 1.00 68.69 546 VAL A C 1
ATOM 4418 O O . VAL A 1 546 ? -2.347 10.127 22.060 1.00 68.69 546 VAL A O 1
ATOM 4421 N N . VAL A 1 547 ? -1.451 8.150 22.614 1.00 79.12 547 VAL A N 1
ATOM 4422 C CA . VAL A 1 547 ? -1.063 7.786 21.243 1.00 79.12 547 VAL A CA 1
ATOM 4423 C C . VAL A 1 547 ? -2.091 6.824 20.658 1.00 79.12 547 VAL A C 1
ATOM 4425 O O . VAL A 1 547 ? -2.205 5.679 21.094 1.00 79.12 547 VAL A O 1
ATOM 4428 N N . THR A 1 548 ? -2.823 7.264 19.635 1.00 87.06 548 THR A N 1
ATOM 4429 C CA . THR A 1 548 ? -3.783 6.419 18.910 1.00 87.06 548 THR A CA 1
ATOM 4430 C C . THR A 1 548 ? -3.256 6.008 17.537 1.00 87.06 548 THR A C 1
ATOM 4432 O O . THR A 1 548 ? -2.391 6.656 16.941 1.00 87.06 548 THR A O 1
ATOM 4435 N N . LEU A 1 549 ? -3.823 4.929 16.980 1.00 91.31 549 LEU A N 1
ATOM 4436 C CA . LEU A 1 549 ? -3.501 4.468 15.621 1.00 91.31 549 LEU A CA 1
ATOM 4437 C C . LEU A 1 549 ? -3.751 5.542 14.549 1.00 91.31 549 LEU A C 1
ATOM 4439 O O . LEU A 1 549 ? -3.142 5.500 13.482 1.00 91.31 549 LEU A O 1
ATOM 4443 N N . ASN A 1 550 ? -4.644 6.496 14.821 1.00 90.62 550 ASN A N 1
ATOM 4444 C CA . ASN A 1 550 ? -5.018 7.542 13.875 1.00 90.62 550 ASN A CA 1
ATOM 4445 C C . ASN A 1 550 ? -3.884 8.552 13.662 1.00 90.62 550 ASN A C 1
ATOM 4447 O O . ASN A 1 550 ? -3.753 9.082 12.559 1.00 90.62 550 ASN A O 1
ATOM 4451 N N . VAL A 1 551 ? -3.059 8.782 14.687 1.00 88.88 551 VAL A N 1
ATOM 4452 C CA . VAL A 1 551 ? -2.020 9.822 14.712 1.00 88.88 551 VAL A CA 1
ATOM 4453 C C . VAL A 1 551 ? -0.680 9.314 14.174 1.00 88.88 551 VAL A C 1
ATOM 4455 O O . VAL A 1 551 ? 0.063 10.065 13.545 1.00 88.88 551 VAL A O 1
ATOM 4458 N N . ILE A 1 552 ? -0.360 8.032 14.372 1.00 89.81 552 ILE A N 1
ATOM 4459 C CA . ILE A 1 552 ? 0.952 7.486 13.994 1.00 89.81 552 ILE A CA 1
ATOM 4460 C C . ILE A 1 552 ? 1.140 7.380 12.472 1.00 89.81 552 ILE A C 1
ATOM 4462 O O . ILE A 1 552 ? 0.196 7.129 11.725 1.00 89.81 552 ILE A O 1
ATOM 4466 N N . SER A 1 553 ? 2.372 7.530 11.986 1.00 91.00 553 SER A N 1
ATOM 4467 C CA . SER A 1 553 ? 2.661 7.474 10.544 1.00 91.00 553 SER A CA 1
ATOM 4468 C C . SER A 1 553 ? 2.346 6.099 9.918 1.00 91.00 553 SER A C 1
ATOM 4470 O O . SER A 1 553 ? 2.386 5.083 10.621 1.00 91.00 553 SER A O 1
ATOM 4472 N N . PRO A 1 554 ? 2.050 6.012 8.606 1.00 92.75 554 PRO A N 1
ATOM 4473 C CA . PRO A 1 554 ? 1.915 4.738 7.891 1.00 92.75 554 PRO A CA 1
ATOM 4474 C C . PRO A 1 554 ? 3.100 3.774 8.089 1.00 92.75 554 PRO A C 1
ATOM 4476 O O . PRO A 1 554 ? 2.911 2.561 8.208 1.00 92.75 554 PRO A O 1
ATOM 4479 N N . ASN A 1 555 ? 4.325 4.292 8.185 1.00 91.38 555 ASN A N 1
ATOM 4480 C CA . ASN A 1 555 ? 5.507 3.506 8.513 1.00 91.38 555 ASN A CA 1
ATOM 4481 C C . ASN A 1 555 ? 5.434 2.942 9.938 1.00 91.38 555 ASN A C 1
ATOM 4483 O O . ASN A 1 555 ? 5.717 1.764 10.148 1.00 91.38 555 ASN A O 1
ATOM 4487 N N . ASN A 1 556 ? 5.002 3.739 10.920 1.00 91.38 556 ASN A N 1
ATOM 4488 C CA . ASN A 1 556 ? 4.807 3.236 12.280 1.00 91.38 556 ASN A CA 1
ATOM 4489 C C . ASN A 1 556 ? 3.658 2.220 12.364 1.00 91.38 556 ASN A C 1
ATOM 4491 O O . ASN A 1 556 ? 3.779 1.264 13.120 1.00 91.38 556 ASN A O 1
ATOM 4495 N N . ILE A 1 557 ? 2.596 2.347 11.558 1.00 94.50 557 ILE A N 1
ATOM 4496 C CA . ILE A 1 557 ? 1.556 1.308 11.418 1.00 94.50 557 ILE A CA 1
ATOM 4497 C C . ILE A 1 557 ? 2.176 -0.005 10.929 1.00 94.50 557 ILE A C 1
ATOM 4499 O O . ILE A 1 557 ? 1.903 -1.064 11.496 1.00 94.50 557 ILE A O 1
ATOM 4503 N N . LYS A 1 558 ? 3.042 0.051 9.909 1.00 92.81 558 LYS A N 1
ATOM 4504 C CA . LYS A 1 558 ? 3.758 -1.126 9.393 1.00 92.81 558 LYS A CA 1
ATOM 4505 C C . LYS A 1 558 ? 4.677 -1.748 10.450 1.00 92.81 558 LYS A C 1
ATOM 4507 O O . LYS A 1 558 ? 4.641 -2.962 10.632 1.00 92.81 558 LYS A O 1
ATOM 4512 N N . GLN A 1 559 ? 5.457 -0.936 11.164 1.00 90.44 559 GLN A N 1
ATOM 4513 C CA . GLN A 1 559 ? 6.353 -1.393 12.238 1.00 90.44 559 GLN A CA 1
ATOM 4514 C C . GLN A 1 559 ? 5.586 -1.998 13.419 1.00 90.44 559 GLN A C 1
ATOM 4516 O O . GLN A 1 559 ? 5.963 -3.042 13.942 1.00 90.44 559 GLN A O 1
ATOM 4521 N N . LEU A 1 560 ? 4.480 -1.376 13.823 1.00 93.00 560 LEU A N 1
ATOM 4522 C CA . LEU A 1 560 ? 3.615 -1.881 14.883 1.00 93.00 560 LEU A CA 1
ATOM 4523 C C . LEU A 1 560 ? 2.963 -3.207 14.483 1.00 93.00 560 LEU A C 1
ATOM 4525 O O . LEU A 1 560 ? 2.852 -4.116 15.304 1.00 93.00 560 LEU A O 1
ATOM 4529 N N . LEU A 1 561 ? 2.565 -3.347 13.218 1.00 94.50 561 LEU A N 1
ATOM 4530 C CA . LEU A 1 561 ? 2.059 -4.608 12.693 1.00 94.50 561 LEU A CA 1
ATOM 4531 C C . LEU A 1 561 ? 3.140 -5.701 12.707 1.00 94.50 561 LEU A C 1
ATOM 4533 O O . LEU A 1 561 ? 2.846 -6.827 13.105 1.00 94.50 561 LEU A O 1
ATOM 4537 N N . ASP A 1 562 ? 4.376 -5.382 12.319 1.00 91.44 562 ASP A N 1
ATOM 4538 C CA . ASP A 1 562 ? 5.510 -6.312 12.413 1.00 91.44 562 ASP A CA 1
ATOM 4539 C C . ASP A 1 562 ? 5.766 -6.747 13.863 1.00 91.44 562 ASP A C 1
ATOM 4541 O O . ASP A 1 562 ? 5.883 -7.942 14.153 1.00 91.44 562 ASP A O 1
ATOM 4545 N N . TYR A 1 563 ? 5.735 -5.793 14.800 1.00 89.50 563 TYR A N 1
ATOM 4546 C CA . TYR A 1 563 ? 5.808 -6.073 16.230 1.00 89.50 563 TYR A CA 1
ATOM 4547 C C . TYR A 1 563 ? 4.704 -7.053 16.644 1.00 89.50 563 TYR A C 1
ATOM 4549 O O . TYR A 1 563 ? 5.006 -8.117 17.184 1.00 89.50 563 TYR A O 1
ATOM 4557 N N . VAL A 1 564 ? 3.435 -6.755 16.352 1.00 91.44 564 VAL A N 1
ATOM 4558 C CA . VAL A 1 564 ? 2.285 -7.607 16.710 1.00 91.44 564 VAL A CA 1
ATOM 4559 C C . VAL A 1 564 ? 2.399 -9.011 16.099 1.00 91.44 564 VAL A C 1
ATOM 4561 O O . VAL A 1 564 ? 2.121 -10.010 16.767 1.00 91.44 564 VAL A O 1
ATOM 4564 N N . LEU A 1 565 ? 2.845 -9.117 14.846 1.00 90.62 565 LEU A N 1
ATOM 4565 C CA . LEU A 1 565 ? 3.005 -10.398 14.161 1.00 90.62 565 LEU A CA 1
ATOM 4566 C C . LEU A 1 565 ? 4.208 -11.203 14.669 1.00 90.62 565 LEU A C 1
ATOM 4568 O O . LEU A 1 565 ? 4.178 -12.432 14.605 1.00 90.62 565 LEU A O 1
ATOM 4572 N N . THR A 1 566 ? 5.245 -10.575 15.204 1.00 86.44 566 THR A N 1
ATOM 4573 C CA . THR A 1 566 ? 6.446 -11.292 15.635 1.00 86.44 566 THR A CA 1
ATOM 4574 C C . THR A 1 566 ? 6.223 -12.026 16.964 1.00 86.44 566 THR A C 1
ATOM 4576 O O . THR A 1 566 ? 5.813 -11.442 17.969 1.00 86.44 566 THR A O 1
ATOM 4579 N N . THR A 1 567 ? 6.486 -13.341 16.967 1.00 65.81 567 THR A N 1
ATOM 4580 C CA . THR A 1 567 ? 6.316 -14.250 18.123 1.00 65.81 567 THR A CA 1
ATOM 4581 C C . THR A 1 567 ? 7.618 -14.651 18.806 1.00 65.81 567 THR A C 1
ATOM 4583 O O . THR A 1 567 ? 7.585 -15.097 19.956 1.00 65.81 567 THR A O 1
ATOM 4586 N N . GLN A 1 568 ? 8.748 -14.565 18.096 1.00 57.88 568 GLN A N 1
ATOM 4587 C CA . GLN A 1 568 ? 10.032 -15.077 18.564 1.00 57.88 568 GLN A CA 1
ATOM 4588 C C . GLN A 1 568 ? 10.830 -14.018 19.324 1.00 57.88 568 GLN A C 1
ATOM 4590 O O . GLN A 1 568 ? 10.922 -12.864 18.912 1.00 57.88 568 GLN A O 1
ATOM 4595 N N . GLN A 1 569 ? 11.418 -14.488 20.427 1.00 48.31 569 GLN A N 1
ATOM 4596 C CA . GLN A 1 569 ? 12.405 -13.842 21.285 1.00 48.31 569 GLN A CA 1
ATOM 4597 C C . GLN A 1 569 ? 13.638 -13.426 20.467 1.00 48.31 569 GLN A C 1
ATOM 4599 O O . GLN A 1 569 ? 14.654 -14.116 20.447 1.00 48.31 569 GLN A O 1
ATOM 4604 N N . SER A 1 570 ? 13.554 -12.309 19.758 1.00 40.09 570 SER A N 1
ATOM 4605 C CA . SER A 1 570 ? 14.760 -11.540 19.459 1.00 40.09 570 SER A CA 1
ATOM 4606 C C . SER A 1 570 ? 15.141 -10.863 20.771 1.00 40.09 570 SER A C 1
ATOM 4608 O O . SER A 1 570 ? 14.259 -10.300 21.416 1.00 40.09 570 SER A O 1
ATOM 4610 N N . GLY A 1 571 ? 16.404 -10.966 21.194 1.00 45.47 571 GLY A N 1
ATOM 4611 C CA . GLY A 1 571 ? 16.892 -10.523 22.512 1.00 45.47 571 GLY A CA 1
ATOM 4612 C C . GLY A 1 571 ? 16.619 -9.057 22.881 1.00 45.47 571 GLY A C 1
ATOM 4613 O O . GLY A 1 571 ? 16.867 -8.682 24.020 1.00 45.47 571 GLY A O 1
ATOM 4614 N N . ASP A 1 572 ? 16.060 -8.277 21.954 1.00 44.41 572 ASP A N 1
ATOM 4615 C CA . ASP A 1 572 ? 15.751 -6.853 22.081 1.00 44.41 572 ASP A CA 1
ATOM 4616 C C . ASP A 1 572 ? 14.250 -6.547 22.280 1.00 44.41 572 ASP A C 1
ATOM 4618 O O . ASP A 1 572 ? 13.896 -5.406 22.571 1.00 44.41 572 ASP A O 1
ATOM 4622 N N . ILE A 1 573 ? 13.343 -7.527 22.133 1.00 52.50 573 ILE A N 1
ATOM 4623 C CA . ILE A 1 573 ? 11.919 -7.324 22.455 1.00 52.50 573 ILE A CA 1
ATOM 4624 C C . ILE A 1 573 ? 11.740 -7.632 23.941 1.00 52.50 573 ILE A C 1
ATOM 4626 O O . ILE A 1 573 ? 11.838 -8.795 24.340 1.00 52.50 573 ILE A O 1
ATOM 4630 N N . GLU A 1 574 ? 11.473 -6.598 24.747 1.00 55.16 574 GLU A N 1
ATOM 4631 C CA . GLU A 1 574 ? 11.081 -6.733 26.155 1.00 55.16 574 GLU A CA 1
ATOM 4632 C C . GLU A 1 574 ? 10.111 -7.911 26.316 1.00 55.16 574 GLU A C 1
ATOM 4634 O O . GLU A 1 574 ? 9.143 -8.052 25.560 1.00 55.16 574 GLU A O 1
ATOM 4639 N N . GLN A 1 575 ? 10.420 -8.817 27.248 1.00 62.00 575 GLN A N 1
ATOM 4640 C CA . GLN A 1 575 ? 9.696 -10.073 27.417 1.00 62.00 575 GLN A CA 1
ATOM 4641 C C . GLN A 1 575 ? 8.208 -9.791 27.657 1.00 62.00 575 GLN A C 1
ATOM 4643 O O . GLN A 1 575 ? 7.805 -9.464 28.771 1.00 62.00 575 GLN A O 1
ATOM 4648 N N . ARG A 1 576 ? 7.380 -9.939 26.611 1.00 74.88 576 ARG A N 1
ATOM 4649 C CA . ARG A 1 576 ? 5.920 -9.837 26.733 1.00 74.88 576 ARG A CA 1
ATOM 4650 C C . ARG A 1 576 ? 5.452 -10.746 27.857 1.00 74.88 576 ARG A C 1
ATOM 4652 O O . ARG A 1 576 ? 5.819 -11.926 27.902 1.00 74.88 576 ARG A O 1
ATOM 4659 N N . SER A 1 577 ? 4.591 -10.225 28.724 1.00 82.31 577 SER A N 1
ATOM 4660 C CA . SER A 1 577 ? 3.988 -11.044 29.765 1.00 82.31 577 SER A CA 1
ATOM 4661 C C . SER A 1 577 ? 3.164 -12.172 29.134 1.00 82.31 577 SER A C 1
ATOM 4663 O O . SER A 1 577 ? 2.662 -12.070 28.008 1.00 82.31 577 SER A O 1
ATOM 4665 N N . SER A 1 578 ? 2.980 -13.269 29.871 1.00 82.19 578 SER A N 1
ATOM 4666 C CA . SER A 1 578 ? 2.149 -14.386 29.397 1.00 82.19 578 SER A CA 1
ATOM 4667 C C . SER A 1 578 ? 0.722 -13.943 29.052 1.00 82.19 578 SER A C 1
ATOM 4669 O O . SER A 1 578 ? 0.101 -14.510 28.155 1.00 82.19 578 SER A O 1
ATOM 4671 N N . PHE A 1 579 ? 0.209 -12.920 29.742 1.00 83.06 579 PHE A N 1
ATOM 4672 C CA . PHE A 1 579 ? -1.098 -12.330 29.472 1.00 83.06 579 PHE A CA 1
ATOM 4673 C C . PHE A 1 579 ? -1.110 -11.560 28.146 1.00 83.06 579 PHE A C 1
ATOM 4675 O O . PHE A 1 579 ? -1.921 -11.876 27.277 1.00 83.06 579 PHE A O 1
ATOM 4682 N N . GLN A 1 580 ? -0.144 -10.658 27.942 1.00 83.38 580 GLN A N 1
ATOM 4683 C CA . GLN A 1 580 ? 0.003 -9.897 26.695 1.00 83.38 580 GLN A CA 1
ATOM 4684 C C . GLN A 1 580 ? 0.147 -10.834 25.492 1.00 83.38 580 GLN A C 1
ATOM 4686 O O . GLN A 1 580 ? -0.513 -10.654 24.472 1.00 83.38 580 GLN A O 1
ATOM 4691 N N . LYS A 1 581 ? 0.955 -11.895 25.621 1.00 81.50 581 LYS A N 1
ATOM 4692 C CA . LYS A 1 581 ? 1.126 -12.890 24.557 1.00 81.50 581 LYS A CA 1
ATOM 4693 C C . LYS A 1 581 ? -0.191 -13.579 24.195 1.00 81.50 581 LYS A C 1
ATOM 4695 O O . LYS A 1 581 ? -0.507 -13.693 23.016 1.00 81.50 581 LYS A O 1
ATOM 4700 N N . ARG A 1 582 ? -0.979 -13.996 25.192 1.00 82.06 582 ARG A N 1
ATOM 4701 C CA . ARG A 1 582 ? -2.293 -14.626 24.969 1.00 82.06 582 ARG A CA 1
ATOM 4702 C C . ARG A 1 582 ? -3.290 -13.671 24.321 1.00 82.06 582 ARG A C 1
ATOM 4704 O O . ARG A 1 582 ? -4.026 -14.103 23.441 1.00 82.06 582 ARG A O 1
ATOM 4711 N N . GLN A 1 583 ? -3.310 -12.403 24.728 1.00 85.25 583 GLN A N 1
ATOM 4712 C CA . GLN A 1 583 ? -4.176 -11.398 24.107 1.00 85.25 583 GLN A CA 1
ATOM 4713 C C . GLN A 1 583 ? -3.804 -11.175 22.641 1.00 85.25 583 GLN A C 1
ATOM 4715 O O . GLN A 1 583 ? -4.684 -11.200 21.784 1.00 85.25 583 GLN A O 1
ATOM 4720 N N . MET A 1 584 ? -2.509 -11.031 22.343 1.00 85.31 584 MET A N 1
ATOM 4721 C CA . MET A 1 584 ? -2.029 -10.824 20.974 1.00 85.31 584 MET A CA 1
ATOM 4722 C C . MET A 1 584 ? -2.287 -12.045 20.093 1.00 85.31 584 MET A C 1
ATOM 4724 O O . MET A 1 584 ? -2.919 -11.926 19.046 1.00 85.31 584 MET A O 1
ATOM 4728 N N . ASP A 1 585 ? -1.855 -13.233 20.522 1.00 86.12 585 ASP A N 1
ATOM 4729 C CA . ASP A 1 585 ? -2.050 -14.460 19.744 1.00 86.12 585 ASP A CA 1
ATOM 4730 C C . ASP A 1 585 ? -3.546 -14.785 19.587 1.00 86.12 585 ASP A C 1
ATOM 4732 O O . ASP A 1 585 ? -3.976 -15.188 18.506 1.00 86.12 585 ASP A O 1
ATOM 4736 N N . GLY A 1 586 ? -4.363 -14.523 20.614 1.00 86.06 586 GLY A N 1
ATOM 4737 C CA . GLY A 1 586 ? -5.818 -14.660 20.554 1.00 86.06 586 GLY A CA 1
ATOM 4738 C C . GLY A 1 586 ? -6.461 -13.724 19.529 1.00 86.06 586 GLY A C 1
ATOM 4739 O O . GLY A 1 586 ? -7.228 -14.181 18.681 1.00 86.06 586 GLY A O 1
ATOM 4740 N N . ALA A 1 587 ? -6.106 -12.436 19.543 1.00 88.56 587 ALA A N 1
ATOM 4741 C CA . ALA A 1 587 ? -6.604 -11.461 18.572 1.00 88.56 587 ALA A CA 1
ATOM 4742 C C . ALA A 1 587 ? -6.182 -11.809 17.133 1.00 88.56 587 ALA A C 1
ATOM 4744 O O . ALA A 1 587 ? -6.973 -11.710 16.196 1.00 88.56 587 ALA A O 1
ATOM 4745 N N . LEU A 1 588 ? -4.962 -12.317 16.955 1.00 89.00 588 LEU A N 1
ATOM 4746 C CA . LEU A 1 588 ? -4.463 -12.789 15.664 1.00 89.00 588 LEU A CA 1
ATOM 4747 C C . LEU A 1 588 ? -5.047 -14.140 15.229 1.00 89.00 588 LEU A C 1
ATOM 4749 O O . LEU A 1 588 ? -4.766 -14.585 14.116 1.00 89.00 588 LEU A O 1
ATOM 4753 N N . SER A 1 589 ? -5.839 -14.805 16.080 1.00 88.62 589 SER A N 1
ATOM 4754 C CA . SER A 1 589 ? -6.282 -16.191 15.872 1.00 88.62 589 SER A CA 1
ATOM 4755 C C . SER A 1 589 ? -5.104 -17.140 15.601 1.00 88.62 589 SER A C 1
ATOM 4757 O O . SER A 1 589 ? -5.205 -18.072 14.798 1.00 88.62 589 SER A O 1
ATOM 4759 N N . ARG A 1 590 ? -3.961 -16.867 16.238 1.00 87.06 590 ARG A N 1
ATOM 4760 C CA . ARG A 1 590 ? -2.739 -17.650 16.107 1.00 87.06 590 ARG A CA 1
ATOM 4761 C C . ARG A 1 590 ? -2.786 -18.830 17.062 1.00 87.06 590 ARG A C 1
ATOM 4763 O O . ARG A 1 590 ? -2.953 -18.666 18.267 1.00 87.06 590 ARG A O 1
ATOM 4770 N N . VAL A 1 591 ? -2.566 -20.018 16.517 1.00 86.31 591 VAL A N 1
ATOM 4771 C CA . VAL A 1 591 ? -2.469 -21.254 17.294 1.00 86.31 591 VAL A CA 1
ATOM 4772 C C . VAL A 1 591 ? -1.036 -21.799 17.312 1.00 86.31 591 VAL A C 1
ATOM 4774 O O . VAL A 1 591 ? -0.245 -21.478 16.419 1.00 86.31 591 VAL A O 1
ATOM 4777 N N . PRO A 1 592 ? -0.676 -22.628 18.310 1.00 84.25 592 PRO A N 1
ATOM 4778 C CA . PRO A 1 592 ? 0.611 -23.315 18.342 1.00 84.25 592 PRO A CA 1
ATOM 4779 C C . PRO A 1 592 ? 0.846 -24.216 17.123 1.00 84.25 592 PRO A C 1
ATOM 4781 O O . PRO A 1 592 ? -0.086 -24.624 16.424 1.00 84.25 592 PRO A O 1
ATOM 4784 N N . VAL A 1 593 ? 2.111 -24.576 16.902 1.00 80.06 593 VAL A N 1
ATOM 4785 C CA . VAL A 1 593 ? 2.493 -25.557 15.876 1.00 80.06 593 VAL A CA 1
ATOM 4786 C C . VAL A 1 593 ? 1.776 -26.884 16.151 1.00 80.06 593 VAL A C 1
ATOM 4788 O O . VAL A 1 593 ? 1.590 -27.258 17.309 1.00 80.06 593 VAL A O 1
ATOM 4791 N N . HIS A 1 594 ? 1.337 -27.565 15.091 1.00 80.12 594 HIS A N 1
ATOM 4792 C CA . HIS A 1 594 ? 0.578 -28.822 15.144 1.00 80.12 594 HIS A CA 1
ATOM 4793 C C . HIS A 1 594 ? -0.805 -28.735 15.812 1.00 80.12 594 HIS A C 1
ATOM 4795 O O . HIS A 1 594 ? -1.461 -29.757 15.963 1.00 80.12 594 HIS A O 1
ATOM 4801 N N . PHE A 1 595 ? -1.308 -27.547 16.183 1.00 82.88 595 PHE A N 1
ATOM 4802 C CA . PHE A 1 595 ? -2.631 -27.427 16.814 1.00 82.88 595 PHE A CA 1
ATOM 4803 C C . PHE A 1 595 ? -3.738 -28.100 15.991 1.00 82.88 595 PHE A C 1
ATOM 4805 O O . PHE A 1 595 ? -4.481 -28.916 16.523 1.00 82.88 595 PHE A O 1
ATOM 4812 N N . TYR A 1 596 ? -3.825 -27.801 14.692 1.00 80.81 596 TYR A N 1
ATOM 4813 C CA . TYR A 1 596 ? -4.855 -28.385 13.828 1.00 80.81 596 TYR A CA 1
ATOM 4814 C C . TYR A 1 596 ? -4.666 -29.892 13.624 1.00 80.81 596 TYR A C 1
ATOM 4816 O O . TYR A 1 596 ? -5.653 -30.617 13.613 1.00 80.81 596 TYR A O 1
ATOM 4824 N N . GLU A 1 597 ? -3.422 -30.369 13.531 1.00 83.19 597 GLU A N 1
ATOM 4825 C CA . GLU A 1 597 ? -3.107 -31.803 13.437 1.00 83.19 597 GLU A CA 1
ATOM 4826 C C . GLU A 1 597 ? -3.547 -32.548 14.703 1.00 83.19 597 GLU A C 1
ATOM 4828 O O . GLU A 1 597 ? -4.181 -33.595 14.619 1.00 83.19 597 GLU A O 1
ATOM 4833 N N . HIS A 1 598 ? -3.292 -31.976 15.884 1.00 84.06 598 HIS A N 1
ATOM 4834 C CA . HIS A 1 598 ? -3.763 -32.534 17.148 1.00 84.06 598 HIS A CA 1
ATOM 4835 C C . HIS A 1 598 ? -5.291 -32.524 17.242 1.00 84.06 598 HIS A C 1
ATOM 4837 O O . HIS A 1 598 ? -5.873 -33.522 17.656 1.00 84.06 598 HIS A O 1
ATOM 4843 N N . VAL A 1 599 ? -5.953 -31.433 16.838 1.00 80.94 599 VAL A N 1
ATOM 4844 C CA . VAL A 1 599 ? -7.426 -31.369 16.800 1.00 80.94 599 VAL A CA 1
ATOM 4845 C C . VAL A 1 599 ? -7.985 -32.455 15.882 1.00 80.94 599 VAL A C 1
ATOM 4847 O O . VAL A 1 599 ? -8.935 -33.135 1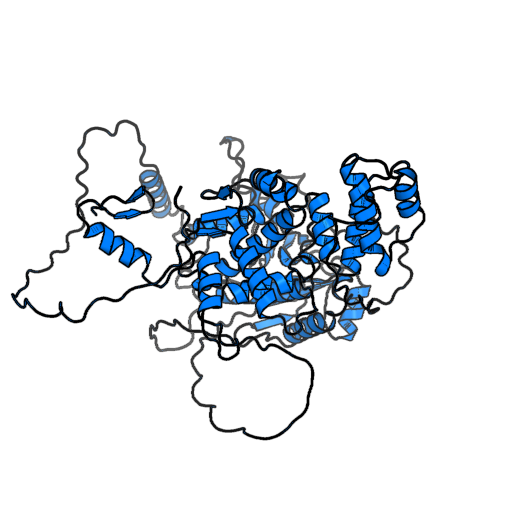6.260 1.00 80.94 599 VAL A O 1
ATOM 4850 N N . TRP A 1 600 ? -7.371 -32.663 14.717 1.00 83.56 600 TRP A N 1
ATOM 4851 C CA . TRP A 1 600 ? -7.770 -33.706 13.778 1.00 83.56 600 TRP A CA 1
ATOM 4852 C C . TRP A 1 600 ? -7.575 -35.110 14.357 1.00 83.56 600 TRP A C 1
ATOM 4854 O O . TRP A 1 600 ? -8.507 -35.906 14.362 1.00 83.56 600 TRP A O 1
ATOM 4864 N N . SER A 1 601 ? -6.415 -35.371 14.966 1.00 84.62 601 SER A N 1
ATOM 4865 C CA . SER A 1 601 ? -6.119 -36.639 15.643 1.00 84.62 601 SER A CA 1
ATOM 4866 C C . SER A 1 601 ? -7.113 -36.957 16.767 1.00 84.62 601 SER A C 1
ATOM 4868 O O . SER A 1 601 ? -7.464 -38.117 16.987 1.00 84.62 601 SER A O 1
ATOM 4870 N N . ILE A 1 602 ? -7.594 -35.933 17.481 1.00 85.19 602 ILE A N 1
ATOM 4871 C CA . ILE A 1 602 ? -8.644 -36.103 18.490 1.00 85.19 602 ILE A CA 1
ATOM 4872 C C . ILE A 1 602 ? -9.974 -36.444 17.811 1.00 85.19 602 ILE A C 1
ATOM 4874 O O . ILE A 1 602 ? -10.627 -37.390 18.249 1.00 85.19 602 ILE A O 1
ATOM 4878 N N . LEU A 1 603 ? -10.365 -35.717 16.756 1.00 82.12 603 LEU A N 1
ATOM 4879 C CA . LEU A 1 603 ? -11.617 -35.954 16.025 1.00 82.12 603 LEU A CA 1
ATOM 4880 C C . LEU A 1 603 ? -11.678 -37.359 15.413 1.00 82.12 603 LEU A C 1
ATOM 4882 O O . LEU A 1 603 ? -12.716 -38.001 15.512 1.00 82.12 603 LEU A O 1
ATOM 4886 N N . GLU A 1 604 ? -10.575 -37.873 14.866 1.00 86.75 604 GLU A N 1
ATOM 4887 C CA . GLU A 1 604 ? -10.476 -39.249 14.345 1.00 86.75 604 GLU A CA 1
ATOM 4888 C C . GLU A 1 604 ? -10.727 -40.305 15.433 1.00 86.75 604 GLU A C 1
ATOM 4890 O O . GLU A 1 604 ? -11.318 -41.355 15.179 1.00 86.75 604 GLU A O 1
ATOM 4895 N N . ARG A 1 605 ? -10.288 -40.024 16.666 1.00 87.19 605 ARG A N 1
ATOM 4896 C CA . ARG A 1 605 ? -10.335 -40.952 17.807 1.00 87.19 605 ARG A CA 1
ATOM 4897 C C . ARG A 1 605 ? -11.562 -40.782 18.698 1.00 87.19 605 ARG A C 1
ATOM 4899 O O . ARG A 1 605 ? -11.681 -41.506 19.686 1.00 87.19 605 ARG A O 1
ATOM 4906 N N . THR A 1 606 ? -12.451 -39.835 18.400 1.00 87.69 606 THR A N 1
ATOM 4907 C CA . THR A 1 606 ? -13.677 -39.605 19.178 1.00 87.69 606 THR A CA 1
ATOM 4908 C C . THR A 1 606 ? -14.897 -40.157 18.439 1.00 87.69 606 THR A C 1
ATOM 4910 O O . THR A 1 606 ? -15.520 -39.429 17.665 1.00 87.69 606 THR A O 1
ATOM 4913 N N . PRO A 1 607 ? -15.285 -41.428 18.685 1.00 79.12 607 PRO A N 1
ATOM 4914 C CA . PRO A 1 607 ? -16.509 -41.989 18.126 1.00 79.12 607 PRO A CA 1
ATOM 4915 C C . PRO A 1 607 ? -17.714 -41.214 18.674 1.00 79.12 607 PRO A C 1
ATOM 4917 O O . PRO A 1 607 ? -18.008 -41.255 19.868 1.00 79.12 607 PRO A O 1
ATOM 4920 N N . GLY A 1 608 ? -18.366 -40.444 17.800 1.00 83.19 608 GLY A N 1
ATOM 4921 C CA . GLY A 1 608 ? -19.446 -39.507 18.143 1.00 83.19 608 GLY A CA 1
ATOM 4922 C C . GLY A 1 608 ? -19.097 -38.022 17.987 1.00 83.19 608 GLY A C 1
ATOM 4923 O O . GLY A 1 608 ? -20.000 -37.190 18.067 1.00 83.19 608 GLY A O 1
ATOM 4924 N N . GLY A 1 609 ? -17.835 -37.680 17.708 1.00 86.69 609 GLY A N 1
ATOM 4925 C CA . GLY A 1 609 ? -17.385 -36.302 17.511 1.00 86.69 609 GLY A CA 1
ATOM 4926 C C . GLY A 1 609 ? -17.235 -35.485 18.804 1.00 86.69 609 GLY A C 1
ATOM 4927 O O . GLY A 1 609 ? -17.352 -35.999 19.916 1.00 86.69 609 GLY A O 1
ATOM 4928 N N . ILE A 1 610 ? -16.976 -34.182 18.667 1.00 86.06 610 ILE A N 1
ATOM 4929 C CA . ILE A 1 610 ? -16.784 -33.234 19.777 1.00 86.06 610 ILE A CA 1
ATOM 4930 C C . ILE A 1 610 ? -17.859 -32.149 19.709 1.00 86.06 610 ILE A C 1
ATOM 4932 O O . ILE A 1 610 ? -17.967 -31.428 18.719 1.00 86.06 610 ILE A O 1
ATOM 4936 N N . LYS A 1 611 ? -18.641 -31.974 20.779 1.00 84.44 611 LYS A N 1
ATOM 4937 C CA . LYS A 1 611 ? -19.645 -30.904 20.864 1.00 84.44 611 LYS A CA 1
ATOM 4938 C C . LYS A 1 611 ? -19.066 -29.665 21.550 1.00 84.44 611 LYS A C 1
ATOM 4940 O O . LYS A 1 611 ? -18.759 -29.704 22.738 1.00 84.44 611 LYS A O 1
ATOM 4945 N N . LEU A 1 612 ? -18.970 -28.554 20.823 1.00 78.75 612 LEU A N 1
ATOM 4946 C CA . LEU A 1 612 ? -18.482 -27.261 21.316 1.00 78.75 612 LEU A CA 1
ATOM 4947 C C . LEU A 1 612 ? -19.556 -26.192 21.113 1.00 78.75 612 LEU A C 1
ATOM 4949 O O . LEU A 1 612 ? -20.034 -25.995 20.000 1.00 78.75 612 LEU A O 1
ATOM 4953 N N . CYS A 1 613 ? -19.954 -25.501 22.185 1.00 78.38 613 CYS A N 1
ATOM 4954 C CA . CYS A 1 613 ? -20.955 -24.422 22.139 1.00 78.38 613 CYS A CA 1
ATOM 4955 C C . CYS A 1 613 ? -22.253 -24.798 21.390 1.00 78.38 613 CYS A C 1
ATOM 4957 O O . CYS A 1 613 ? -22.826 -23.989 20.668 1.00 78.38 613 CYS A O 1
ATOM 4959 N N . GLY A 1 614 ? -22.705 -26.048 21.531 1.00 80.88 614 GLY A N 1
ATOM 4960 C CA . GLY A 1 614 ? -23.903 -26.555 20.852 1.00 80.88 614 GLY A CA 1
ATOM 4961 C C . GLY A 1 614 ? -23.676 -27.075 19.428 1.00 80.88 614 GLY A C 1
ATOM 4962 O O . GLY A 1 614 ? -24.543 -27.781 18.921 1.00 80.88 614 GLY A O 1
ATOM 4963 N N . ILE A 1 615 ? -22.514 -26.818 18.825 1.00 81.19 615 ILE A N 1
ATOM 4964 C CA . ILE A 1 615 ? -22.130 -27.308 17.498 1.00 81.19 615 ILE A CA 1
ATOM 4965 C C . ILE A 1 615 ? -21.411 -28.648 17.655 1.00 81.19 615 ILE A C 1
ATOM 4967 O O . ILE A 1 615 ? -20.438 -28.752 18.401 1.00 81.19 615 ILE A O 1
ATOM 4971 N N . LEU A 1 616 ? -21.896 -29.681 16.967 1.00 84.12 616 LEU A N 1
ATOM 4972 C CA . LEU A 1 616 ? -21.234 -30.980 16.910 1.00 84.12 616 LEU A CA 1
ATOM 4973 C C . LEU A 1 616 ? -20.210 -30.979 15.772 1.00 84.12 616 LEU A C 1
ATOM 4975 O O . LEU A 1 616 ? -20.583 -30.851 14.609 1.00 84.12 616 LEU A O 1
ATOM 4979 N N . LEU A 1 617 ? -18.934 -31.135 16.111 1.00 81.62 617 LEU A N 1
ATOM 4980 C CA . LEU A 1 617 ? -17.881 -31.481 15.165 1.00 81.62 617 LEU A CA 1
ATOM 4981 C C . LEU A 1 617 ? -17.893 -33.006 15.012 1.00 81.62 617 LEU A C 1
ATOM 4983 O O . LEU A 1 617 ? -17.558 -33.682 15.982 1.00 81.62 617 LEU A O 1
ATOM 4987 N N . PRO A 1 618 ? -18.329 -33.563 13.870 1.00 83.25 618 PRO A N 1
ATOM 4988 C CA . PRO A 1 618 ? -18.429 -35.009 13.708 1.00 83.25 618 PRO A CA 1
ATOM 4989 C C . PRO A 1 618 ? -17.045 -35.668 13.725 1.00 83.25 618 PRO A C 1
ATOM 4991 O O . PRO A 1 618 ? -16.034 -35.012 13.467 1.00 83.25 618 PRO A O 1
ATOM 4994 N N . GLN A 1 619 ? -17.012 -36.974 14.002 1.00 84.38 619 GLN A N 1
ATOM 4995 C CA . GLN A 1 619 ? -15.828 -37.785 13.725 1.00 84.38 619 GLN A CA 1
ATOM 4996 C C . GLN A 1 619 ? -15.506 -37.672 12.234 1.00 84.38 619 GLN A C 1
ATOM 4998 O O . GLN A 1 619 ? -16.413 -37.746 11.400 1.00 84.38 619 GLN A O 1
ATOM 5003 N N . VAL A 1 620 ? -14.233 -37.470 11.908 1.00 73.06 620 VAL A N 1
ATOM 5004 C CA . VAL A 1 620 ? -13.790 -37.459 10.516 1.00 73.06 620 VAL A CA 1
ATOM 5005 C C . VAL A 1 620 ? -13.113 -38.786 10.222 1.00 73.06 620 VAL A C 1
ATOM 5007 O O . VAL A 1 620 ? -12.139 -39.142 10.881 1.00 73.06 620 VAL A O 1
ATOM 5010 N N . GLU A 1 621 ? -13.670 -39.524 9.268 1.00 62.72 621 GLU A N 1
ATOM 5011 C CA . GLU A 1 621 ? -13.067 -40.729 8.700 1.00 62.72 621 GLU A CA 1
ATOM 5012 C C . GLU A 1 621 ? -12.265 -40.307 7.461 1.00 62.72 621 GLU A C 1
ATOM 5014 O O . GLU A 1 621 ? -12.767 -39.538 6.636 1.00 62.72 621 GLU A O 1
ATOM 5019 N N . LEU A 1 622 ? -11.002 -40.733 7.384 1.00 52.34 622 LEU A N 1
ATOM 5020 C CA . LEU A 1 622 ? -10.114 -40.483 6.243 1.00 52.34 622 LEU A CA 1
ATOM 5021 C C . LEU A 1 622 ? -10.424 -41.410 5.068 1.00 52.34 622 LEU A C 1
ATOM 5023 O O . LEU A 1 622 ? -10.596 -42.625 5.319 1.00 52.34 622 LEU A O 1
#

pLDDT: mean 74.87, std 22.88, range [22.98, 96.56]